Protein AF-B0PCA7-F1 (afdb_monomer_lite)

Sequence (400 aa):
MFKRYLSALVSFVIVVSLTMPSFAESELVEQQNPSENINAIEQKSFQEFISQERPFNKNETALADESFICTLENHQLTIKNQNTGEIYVPVKESVNTFWRFGNIIYINGFDTGIIQFNLDTKISDILYGDNDISSLYLNPDIAYFIKDSAIHRLHLPSKRDDIVYQGEDIISCEPESTEKLLIKKINPEWSTYLEETGDYNNNANIPEYLCYIYDISTQQTTPYTWETVESPDDIPMSRISYGGYGPGTYFTSTGTSDATCHSQGICNYPQPSGCKCKVYGASIQCMAYAHYVFDQSRAGTWGNNYNRTITLSNASAQATADSYAKLDQLFLRDLESGADIRMMSLGHSFAFGSVKGSGSGTNKTVTGYQVNYAENSCKVTTAAFDYNYLIRQGTIKSHG

Foldseek 3Di:
DDDDDDDDDDDDDDDDDDDDDDDDDDDPPPCDDPVNVVVVVVVVVVCVVLVDKDFQPFDDQDDDPVQWDWDQDPQFIKIAGPVVRDIDGLDDAGWPDWGDDPQWIWTQGQQAGTWIAGNPVSDIDRLGGDNQWAQWTDDQQWIWTDDPQFIWIAGRVVSDIDTQGHDPAWPHWDDRISFKIWTKGADVVVVVCCVVPVPPVPPVVDDRIWIWIAGSVVRDTDGDPPQPPPVVPPDPCLPQCLPLADAQWFQWQVRDLPQLQDDFPDFDPPGPPPGTHDQAPSGGFFQRSLQNSLVRSDVDHDDPDFPDKDFADPPDPVSNQVRQCCCCPVPAVPDHFSKWKALQQSRGIWGWHHWDAGDTQQTIWTWTWTFGQDSSGRGIHIDIHGSVNSNVSGMMTIND

Structure (mmCIF, N/CA/C/O backbone):
data_AF-B0PCA7-F1
#
_entry.id   AF-B0PCA7-F1
#
loop_
_atom_site.group_PDB
_atom_site.id
_atom_site.type_symbol
_atom_site.label_atom_id
_atom_site.label_alt_id
_atom_site.label_comp_id
_atom_site.label_asym_id
_atom_site.label_entity_id
_atom_site.label_seq_id
_atom_site.pdbx_PDB_ins_code
_atom_site.Cartn_x
_atom_site.Cartn_y
_atom_site.Cartn_z
_atom_site.occupancy
_atom_site.B_iso_or_equiv
_atom_site.auth_seq_id
_atom_site.auth_comp_id
_atom_site.auth_asym_id
_atom_site.auth_atom_id
_atom_site.pdbx_PDB_model_num
ATOM 1 N N . MET A 1 1 ? -11.655 -42.506 68.488 1.00 33.81 1 MET A N 1
ATOM 2 C CA . MET A 1 1 ? -11.284 -42.213 67.082 1.00 33.81 1 MET A CA 1
ATOM 3 C C . MET A 1 1 ? -12.238 -42.963 66.144 1.00 33.81 1 MET A C 1
ATOM 5 O O . MET A 1 1 ? -13.145 -43.613 66.639 1.00 33.81 1 MET A O 1
ATOM 9 N N . PHE A 1 2 ? -12.055 -42.795 64.832 1.00 28.83 2 PHE A N 1
ATOM 10 C CA . PHE A 1 2 ? -12.688 -43.437 63.660 1.00 28.83 2 PHE A CA 1
ATOM 11 C C . PHE A 1 2 ? -13.184 -44.900 63.841 1.00 28.83 2 PHE A C 1
ATOM 13 O O . PHE A 1 2 ? -12.566 -45.639 64.594 1.00 28.83 2 PHE A O 1
ATOM 20 N N . LYS A 1 3 ? -14.197 -45.413 63.109 1.00 30.39 3 LYS A N 1
ATOM 21 C CA . LYS A 1 3 ? -15.199 -44.808 62.188 1.00 30.39 3 LYS A CA 1
ATOM 22 C C . LYS A 1 3 ? -16.417 -45.764 62.009 1.00 30.39 3 LYS A C 1
ATOM 24 O O . LYS A 1 3 ? -16.302 -46.954 62.253 1.00 30.39 3 LYS A O 1
ATOM 29 N N . ARG A 1 4 ? -17.537 -45.174 61.560 1.00 31.95 4 ARG A N 1
ATOM 30 C CA . ARG A 1 4 ? -18.854 -45.682 61.060 1.00 31.95 4 ARG A CA 1
ATOM 31 C C . ARG A 1 4 ? -18.887 -47.126 60.487 1.00 31.95 4 ARG A C 1
ATOM 33 O O . ARG A 1 4 ? -17.904 -47.543 59.894 1.00 31.95 4 ARG A O 1
ATOM 40 N N . TYR A 1 5 ? -19.950 -47.933 60.675 1.00 31.52 5 TYR A N 1
ATOM 41 C CA . TYR A 1 5 ? -21.348 -47.812 60.153 1.00 31.52 5 TYR A CA 1
ATOM 42 C C . TYR A 1 5 ? -21.417 -47.724 58.605 1.00 31.52 5 TYR A C 1
ATOM 44 O O . TYR A 1 5 ? -20.541 -47.107 58.009 1.00 31.52 5 TYR A O 1
ATOM 52 N N . LEU A 1 6 ? -22.410 -48.273 57.885 1.00 30.14 6 LEU A N 1
ATOM 53 C CA . LEU A 1 6 ? -23.796 -48.674 58.227 1.00 30.14 6 LEU A CA 1
ATOM 54 C C . LEU A 1 6 ? -24.234 -49.937 57.425 1.00 30.14 6 LEU A C 1
ATOM 56 O O . LEU A 1 6 ? -23.490 -50.395 56.561 1.00 30.14 6 LEU A O 1
ATOM 60 N N . SER A 1 7 ? -25.433 -50.483 57.669 1.00 29.02 7 SER A N 1
ATOM 61 C CA . SER A 1 7 ? -25.990 -51.675 56.999 1.00 29.02 7 SER A CA 1
ATOM 62 C C . SER A 1 7 ? -27.483 -51.546 56.620 1.00 29.02 7 SER A C 1
ATOM 64 O O . SER A 1 7 ? -28.189 -50.707 57.169 1.00 29.02 7 SER A O 1
ATOM 66 N N . ALA A 1 8 ? -27.933 -52.457 55.739 1.00 29.58 8 ALA A N 1
ATOM 67 C CA . ALA A 1 8 ? -29.318 -52.906 55.479 1.00 29.58 8 ALA A CA 1
ATOM 68 C C . ALA A 1 8 ? -30.336 -52.006 54.716 1.00 29.58 8 ALA A C 1
ATOM 70 O O . ALA A 1 8 ? -30.742 -50.945 55.169 1.00 29.58 8 ALA A O 1
ATOM 71 N N . LEU A 1 9 ? -30.791 -52.543 53.568 1.00 31.88 9 LEU A N 1
ATOM 72 C CA . LEU A 1 9 ? -32.191 -52.829 53.160 1.00 31.88 9 LEU A CA 1
ATOM 73 C C . LEU A 1 9 ? -33.377 -52.038 53.759 1.00 31.88 9 LEU A C 1
ATOM 75 O O . LEU A 1 9 ? -33.538 -52.001 54.973 1.00 31.88 9 LEU A O 1
ATOM 79 N N . VAL A 1 10 ? -34.346 -51.688 52.892 1.00 29.11 10 VAL A N 1
ATOM 80 C CA . VAL A 1 10 ? -35.752 -52.181 52.934 1.00 29.11 10 VAL A CA 1
ATOM 81 C C . VAL A 1 10 ? -36.496 -51.823 51.626 1.00 29.11 10 VAL A C 1
ATOM 83 O O . VAL A 1 10 ? -36.175 -50.828 50.981 1.00 29.11 10 VAL A O 1
ATOM 86 N N . SER A 1 11 ? -37.473 -52.645 51.222 1.00 31.95 11 SER A N 1
ATOM 87 C CA . SER A 1 11 ? -38.299 -52.485 50.005 1.00 31.95 11 SER A CA 1
ATOM 88 C C . SER A 1 11 ? -39.670 -51.856 50.292 1.00 31.95 11 SER A C 1
ATOM 90 O O . SER A 1 11 ? -40.204 -52.074 51.373 1.00 31.95 11 SER A O 1
ATOM 92 N N . PHE A 1 12 ? -40.309 -51.226 49.294 1.00 28.81 12 PHE A N 1
ATOM 93 C CA . PHE A 1 12 ? -41.781 -51.137 49.188 1.00 28.81 12 PHE A CA 1
ATOM 94 C C . PHE A 1 12 ? -42.242 -51.032 47.714 1.00 28.81 12 PHE A C 1
ATOM 96 O O . PHE A 1 12 ? -41.416 -50.861 46.820 1.00 28.81 12 PHE A O 1
ATOM 103 N N . VAL A 1 13 ? -43.543 -51.226 47.455 1.00 28.80 13 VAL A N 1
ATOM 104 C CA . VAL A 1 13 ? -44.170 -51.450 46.125 1.00 28.80 13 VAL A CA 1
ATOM 105 C C . VAL A 1 13 ? -45.534 -50.713 46.060 1.00 28.80 13 VAL A C 1
ATOM 107 O O . VAL A 1 13 ? -45.968 -50.225 47.100 1.00 28.80 13 VAL A O 1
ATOM 110 N N . ILE A 1 14 ? -46.230 -50.741 44.900 1.00 31.38 14 ILE A N 1
ATOM 111 C CA . ILE A 1 14 ? -47.670 -50.408 44.651 1.00 31.38 14 ILE A CA 1
ATOM 112 C C . ILE A 1 14 ? -47.985 -48.889 44.500 1.00 31.38 14 ILE A C 1
ATOM 114 O O . ILE A 1 14 ? -47.470 -48.108 45.287 1.00 31.38 14 ILE A O 1
ATOM 118 N N . VAL A 1 15 ? -48.851 -48.364 43.594 1.00 29.89 15 VAL A N 1
ATOM 119 C CA . VAL A 1 15 ? -49.501 -48.762 42.290 1.00 29.89 15 VAL A CA 1
ATOM 120 C C . VAL A 1 15 ? -50.331 -47.523 41.767 1.00 29.89 15 VAL A C 1
ATOM 122 O O . VAL A 1 15 ? -50.412 -46.567 42.529 1.00 29.89 15 VAL A O 1
ATOM 125 N N . VAL A 1 16 ? -51.002 -47.348 40.598 1.00 29.72 16 VAL A N 1
ATOM 126 C CA . VAL A 1 16 ? -51.289 -48.065 39.316 1.00 29.72 16 VAL A CA 1
ATOM 127 C C . VAL A 1 16 ? -51.738 -47.052 38.214 1.00 29.72 16 VAL A C 1
ATOM 129 O O . VAL A 1 16 ? -52.387 -46.072 38.564 1.00 29.72 16 VAL A O 1
ATOM 132 N N . SER A 1 17 ? -51.526 -47.348 36.913 1.00 29.72 17 SER A N 1
ATOM 133 C CA . SER A 1 17 ? -52.149 -46.717 35.701 1.00 29.72 17 SER A CA 1
ATOM 134 C C . SER A 1 17 ? -51.913 -45.203 35.454 1.00 29.72 17 SER A C 1
ATOM 136 O O . SER A 1 17 ? -51.570 -44.471 36.369 1.00 29.72 17 SER A O 1
ATOM 138 N N . LEU A 1 18 ? -52.016 -44.621 34.244 1.00 27.22 18 LEU A N 1
ATOM 139 C CA . LEU A 1 18 ? -52.714 -44.894 32.958 1.00 27.22 18 LEU A CA 1
ATOM 140 C C . LEU A 1 18 ? -51.756 -44.524 31.773 1.00 27.22 18 LEU A C 1
ATOM 142 O O . LEU A 1 18 ? -50.818 -43.775 32.017 1.00 27.22 18 LEU A O 1
ATOM 146 N N . THR A 1 19 ? -51.866 -44.922 30.490 1.00 29.19 19 THR A N 1
ATOM 147 C CA . THR A 1 19 ? -52.808 -45.772 29.717 1.00 29.19 19 THR A CA 1
ATOM 148 C C . THR A 1 19 ? -52.119 -46.357 28.453 1.00 29.19 19 THR A C 1
ATOM 150 O O . THR A 1 19 ? -51.038 -45.924 28.074 1.00 29.19 19 THR A O 1
ATOM 153 N N . MET A 1 20 ? -52.773 -47.331 27.807 1.00 30.77 20 MET A N 1
ATOM 154 C CA . MET A 1 20 ? -52.477 -47.987 26.505 1.00 30.77 20 MET A CA 1
ATOM 155 C C . MET A 1 20 ? -52.388 -47.049 25.266 1.00 30.77 20 MET A C 1
ATOM 157 O O . MET A 1 20 ? -52.879 -45.925 25.381 1.00 30.77 20 MET A O 1
ATOM 161 N N . PRO A 1 21 ? -51.998 -47.524 24.045 1.00 36.91 21 PRO A N 1
ATOM 162 C CA . PRO A 1 21 ? -51.235 -48.736 23.653 1.00 36.91 21 PRO A CA 1
ATOM 163 C C . PRO A 1 21 ? -50.112 -48.498 22.592 1.00 36.91 21 PRO A C 1
ATOM 165 O O . PRO A 1 21 ? -49.914 -47.401 22.086 1.00 36.91 21 PRO A O 1
ATOM 168 N N . SER A 1 22 ? -49.430 -49.583 22.197 1.00 44.78 22 SER A N 1
ATOM 169 C CA . SER A 1 22 ? -48.605 -49.709 20.974 1.00 44.78 22 SER A CA 1
ATOM 170 C C . SER A 1 22 ? -49.402 -49.519 19.669 1.00 44.78 22 SER A C 1
ATOM 172 O O . SER A 1 22 ? -50.492 -50.085 19.579 1.00 44.78 22 SER A O 1
ATOM 174 N N . PHE A 1 23 ? -48.837 -48.837 18.655 1.00 32.41 23 PHE A N 1
ATOM 175 C CA . PHE A 1 23 ? -48.481 -49.412 17.330 1.00 32.41 23 PHE A CA 1
ATOM 176 C C . PHE A 1 23 ? -47.856 -48.373 16.360 1.00 32.41 23 PHE A C 1
ATOM 178 O O . PHE A 1 23 ? -47.897 -47.178 16.636 1.00 32.41 23 PHE A O 1
ATOM 185 N N . ALA A 1 24 ? -47.366 -48.873 15.210 1.00 30.81 24 ALA A N 1
ATOM 186 C CA . ALA A 1 24 ? -46.785 -48.193 14.034 1.00 30.81 24 ALA A CA 1
ATOM 187 C C . ALA A 1 24 ? -45.304 -47.768 14.120 1.00 30.81 24 ALA A C 1
ATOM 189 O O . ALA A 1 24 ? -44.813 -47.343 15.165 1.00 30.81 24 ALA A O 1
ATOM 190 N N . GLU A 1 25 ? -44.591 -47.912 12.996 1.00 40.66 25 GLU A N 1
ATOM 191 C CA . GLU A 1 25 ? -43.195 -47.498 12.847 1.00 40.66 25 GLU A CA 1
ATOM 192 C C . GLU A 1 25 ? -43.032 -45.970 12.913 1.00 40.66 25 GLU A C 1
ATOM 194 O O . GLU A 1 25 ? -43.623 -45.234 12.124 1.00 40.66 25 GLU A O 1
ATOM 199 N N . SER A 1 26 ? -42.161 -45.493 13.805 1.00 33.00 26 SER A N 1
ATOM 200 C CA . SER A 1 26 ? -41.514 -44.185 13.671 1.00 33.00 26 SER A CA 1
ATOM 201 C C . SER A 1 26 ? -40.153 -44.376 13.009 1.00 33.00 26 SER A C 1
ATOM 203 O O . SER A 1 26 ? -39.406 -45.273 13.406 1.00 33.00 26 SER A O 1
ATOM 205 N N . GLU A 1 27 ? -39.836 -43.539 12.027 1.00 32.59 27 GLU A N 1
ATOM 206 C CA . GLU A 1 27 ? -38.629 -43.638 11.203 1.00 32.59 27 GLU A CA 1
ATOM 207 C C . GLU A 1 27 ? -37.340 -43.747 12.034 1.00 32.59 27 GLU A C 1
ATOM 209 O O . GLU A 1 27 ? -37.185 -43.105 13.077 1.00 32.59 27 GLU A O 1
ATOM 214 N N . LEU A 1 28 ? -36.370 -44.511 11.517 1.00 28.88 28 LEU A N 1
ATOM 215 C CA . LEU A 1 28 ? -34.970 -44.347 11.898 1.00 28.88 28 LEU A CA 1
ATOM 216 C C . LEU A 1 28 ? -34.508 -42.976 11.392 1.00 28.88 28 LEU A C 1
ATOM 218 O O . LEU A 1 28 ? -33.948 -42.860 10.305 1.00 28.88 28 LEU A O 1
ATOM 222 N N . VAL A 1 29 ? -34.760 -41.937 12.191 1.00 33.69 29 VAL A N 1
ATOM 223 C CA . VAL A 1 29 ? -34.102 -40.640 12.037 1.00 33.69 29 VAL A CA 1
ATOM 224 C C . VAL A 1 29 ? -32.626 -40.869 12.328 1.00 33.69 29 VAL A C 1
ATOM 226 O O . VAL A 1 29 ? -32.189 -40.887 13.479 1.00 33.69 29 VAL A O 1
ATOM 229 N N . GLU A 1 30 ? -31.880 -41.107 11.256 1.00 37.66 30 GLU A N 1
ATOM 230 C CA . GLU A 1 30 ? -30.431 -41.196 11.253 1.00 37.66 30 GLU A CA 1
ATOM 231 C C . GLU A 1 30 ? -29.883 -39.887 11.832 1.00 37.66 30 GLU A C 1
ATOM 233 O O . GLU A 1 30 ? -29.951 -38.828 11.205 1.00 37.66 30 GLU A O 1
ATOM 238 N N . GLN A 1 31 ? -29.409 -39.940 13.081 1.00 37.50 31 GLN A N 1
ATOM 239 C CA . GLN A 1 31 ? -28.784 -38.799 13.742 1.00 37.50 31 GLN A CA 1
ATOM 240 C C . GLN A 1 31 ? -27.411 -38.561 13.110 1.00 37.50 31 GLN A C 1
ATOM 242 O O . GLN A 1 31 ? -26.390 -38.949 13.673 1.00 37.50 31 GLN A O 1
ATOM 247 N N . GLN A 1 32 ? -27.407 -37.921 11.935 1.00 42.53 32 GLN A N 1
ATOM 248 C CA . GLN A 1 32 ? -26.217 -37.311 11.343 1.00 42.53 32 GLN A CA 1
ATOM 249 C C . GLN A 1 32 ? -25.492 -36.531 12.437 1.00 42.53 32 GLN A C 1
ATOM 251 O O . GLN A 1 32 ? -26.131 -35.744 13.150 1.00 42.53 32 GLN A O 1
ATOM 256 N N . ASN A 1 33 ? -24.188 -36.768 12.612 1.00 42.34 33 ASN A N 1
ATOM 257 C CA . ASN A 1 33 ? -23.487 -36.175 13.744 1.00 42.34 33 ASN A CA 1
ATOM 258 C C . ASN A 1 33 ? -23.606 -34.645 13.664 1.00 42.34 33 ASN A C 1
ATOM 260 O O . ASN A 1 33 ? -23.390 -34.079 12.589 1.00 42.34 33 ASN A O 1
ATOM 264 N N . PRO A 1 34 ? -23.877 -33.936 14.777 1.00 47.75 34 PRO A N 1
ATOM 265 C CA . PRO A 1 34 ? -23.884 -32.476 14.768 1.00 47.75 34 PRO A CA 1
ATOM 266 C C . PRO A 1 34 ? -22.583 -31.888 14.203 1.00 47.75 34 PRO A C 1
ATOM 268 O O . PRO A 1 34 ? -22.628 -30.887 13.500 1.00 47.75 34 PRO A O 1
ATOM 271 N N . SER A 1 35 ? -21.444 -32.553 14.424 1.00 45.00 35 SER A N 1
ATOM 272 C CA . SER A 1 35 ? -20.146 -32.218 13.825 1.00 45.00 35 SER A CA 1
ATOM 273 C C . SER A 1 35 ? -20.056 -32.484 12.317 1.00 45.00 35 SER A C 1
ATOM 275 O O . SER A 1 35 ? -19.465 -31.679 11.611 1.00 45.00 35 SER A O 1
ATOM 277 N N . GLU A 1 36 ? -20.648 -33.560 11.789 1.00 49.47 36 GLU A N 1
ATOM 278 C CA . GLU A 1 36 ? -20.722 -33.795 10.334 1.00 49.47 36 GLU A CA 1
ATOM 279 C C . GLU A 1 36 ? -21.589 -32.732 9.654 1.00 49.47 36 GLU A C 1
ATOM 281 O O . GLU A 1 36 ? -21.224 -32.219 8.599 1.00 49.47 36 GLU A O 1
ATOM 286 N N . ASN A 1 37 ? -22.708 -32.363 10.282 1.00 54.72 37 ASN A N 1
ATOM 287 C CA . ASN A 1 37 ? -23.624 -31.354 9.763 1.00 54.72 37 ASN A CA 1
ATOM 288 C C . ASN A 1 37 ? -22.999 -29.945 9.819 1.00 54.72 37 ASN A C 1
ATOM 290 O O . ASN A 1 37 ? -23.025 -29.232 8.822 1.00 54.72 37 ASN A O 1
ATOM 294 N N . ILE A 1 38 ? -22.338 -29.578 10.927 1.00 59.12 38 ILE A N 1
ATOM 295 C CA . ILE A 1 38 ? -21.556 -28.331 11.033 1.00 59.12 38 ILE A CA 1
ATOM 296 C C . ILE A 1 38 ? -20.442 -28.298 9.978 1.00 59.12 38 ILE A C 1
ATOM 298 O O . ILE A 1 38 ? -20.387 -27.347 9.205 1.00 59.12 38 ILE A O 1
ATOM 302 N N . ASN A 1 39 ? -19.631 -29.354 9.854 1.00 60.62 39 ASN A N 1
ATOM 303 C CA . ASN A 1 39 ? -18.571 -29.420 8.843 1.00 60.62 39 ASN A CA 1
ATOM 304 C C . ASN A 1 39 ? -19.127 -29.304 7.411 1.00 60.62 39 ASN A C 1
ATOM 306 O O . ASN A 1 39 ? -18.516 -28.652 6.568 1.00 60.62 39 ASN A O 1
ATOM 310 N N . ALA A 1 40 ? -20.284 -29.907 7.119 1.00 57.94 40 ALA A N 1
ATOM 311 C CA . ALA A 1 40 ? -20.940 -29.790 5.817 1.00 57.94 40 ALA A CA 1
ATOM 312 C C . ALA A 1 40 ? -21.493 -28.374 5.564 1.00 57.94 40 ALA A C 1
ATOM 314 O O . ALA A 1 40 ? -21.406 -27.880 4.440 1.00 57.94 40 ALA A O 1
ATOM 315 N N . ILE A 1 41 ? -22.022 -27.705 6.593 1.00 61.94 41 ILE A N 1
ATOM 316 C CA . ILE A 1 41 ? -22.479 -26.309 6.529 1.00 61.94 41 ILE A CA 1
ATOM 317 C C . ILE A 1 41 ? -21.294 -25.357 6.318 1.00 61.94 41 ILE A C 1
ATOM 319 O O . ILE A 1 41 ? -21.386 -24.482 5.464 1.00 61.94 41 ILE A O 1
ATOM 323 N N . GLU A 1 42 ? -20.178 -25.546 7.025 1.00 64.50 42 GLU A N 1
ATOM 324 C CA . GLU A 1 42 ? -18.958 -24.736 6.882 1.00 64.50 42 GLU A CA 1
ATOM 325 C C . GLU A 1 42 ? -18.257 -24.962 5.537 1.00 64.50 42 GLU A C 1
ATOM 327 O O . GLU A 1 42 ? -17.855 -24.006 4.876 1.00 64.50 42 GLU A O 1
ATOM 332 N N . GLN A 1 43 ? -18.160 -26.211 5.067 1.00 61.91 43 GLN A N 1
ATOM 333 C CA . GLN A 1 43 ? -17.666 -26.485 3.716 1.00 61.91 43 GLN A CA 1
ATOM 334 C C . GLN A 1 43 ? -18.568 -25.848 2.660 1.00 61.91 43 GLN A C 1
ATOM 336 O O . GLN A 1 43 ? -18.063 -25.264 1.702 1.00 61.91 43 GLN A O 1
ATOM 341 N N . LYS A 1 44 ? -19.892 -25.923 2.832 1.00 62.25 44 LYS A N 1
ATOM 342 C CA . LYS A 1 44 ? -20.839 -25.312 1.903 1.00 62.25 44 LYS A CA 1
ATOM 343 C C . LYS A 1 44 ? -20.744 -23.785 1.915 1.00 62.25 44 LYS A C 1
ATOM 345 O O . LYS A 1 44 ? -20.671 -23.209 0.836 1.00 62.25 44 LYS A O 1
ATOM 350 N N . SER A 1 45 ? -20.688 -23.138 3.080 1.00 70.75 45 SER A N 1
ATOM 351 C CA . SER A 1 45 ? -20.568 -21.677 3.169 1.00 70.75 45 SER A CA 1
ATOM 352 C C . SER A 1 45 ? -19.231 -21.177 2.620 1.00 70.75 45 SER A C 1
ATOM 354 O O . SER A 1 45 ? -19.209 -20.159 1.936 1.00 70.75 45 SER A O 1
ATOM 356 N N . PHE A 1 46 ? -18.137 -21.924 2.809 1.00 77.25 46 PHE A N 1
ATOM 357 C CA . PHE A 1 46 ? -16.854 -21.630 2.170 1.00 77.25 46 PHE A CA 1
ATOM 358 C C . PHE A 1 46 ? -16.909 -21.772 0.640 1.00 77.25 46 PHE A C 1
ATOM 360 O O . PHE A 1 46 ? -16.422 -20.897 -0.072 1.00 77.25 46 PHE A O 1
ATOM 367 N N . GLN A 1 47 ? -17.526 -22.835 0.109 1.00 76.25 47 GLN A N 1
ATOM 368 C CA . GLN A 1 47 ? -17.696 -22.999 -1.342 1.00 76.25 47 GLN A CA 1
ATOM 369 C C . GLN A 1 47 ? -18.617 -21.919 -1.934 1.00 76.25 47 GLN A C 1
ATOM 371 O O . GLN A 1 47 ? -18.304 -21.353 -2.978 1.00 76.25 47 GLN A O 1
ATOM 376 N N . GLU A 1 48 ? -19.708 -21.566 -1.249 1.00 74.88 48 GLU A N 1
ATOM 377 C CA . GLU A 1 48 ? -20.575 -20.438 -1.613 1.00 74.88 48 GLU A CA 1
ATOM 378 C C . GLU A 1 48 ? -19.819 -19.098 -1.537 1.00 74.88 48 GLU A C 1
ATOM 380 O O . GLU A 1 48 ? -20.005 -18.250 -2.413 1.00 74.88 48 GLU A O 1
ATOM 385 N N . PHE A 1 49 ? -18.896 -18.926 -0.583 1.00 74.25 49 PHE A N 1
ATOM 386 C CA . PHE A 1 49 ? -17.996 -17.776 -0.537 1.00 74.25 49 PHE A CA 1
ATOM 387 C C . PHE A 1 49 ? -17.096 -17.729 -1.781 1.00 74.25 49 PHE A C 1
ATOM 389 O O . PHE A 1 49 ? -17.236 -16.799 -2.576 1.00 74.25 49 PHE A O 1
ATOM 396 N N . ILE A 1 50 ? -16.227 -18.721 -2.014 1.00 77.69 50 ILE A N 1
ATOM 397 C CA . ILE A 1 50 ? -15.265 -18.676 -3.136 1.00 77.69 50 ILE A CA 1
ATOM 398 C C . ILE A 1 50 ? -15.921 -18.759 -4.526 1.00 77.69 50 ILE A C 1
ATOM 400 O O . ILE A 1 50 ? -15.312 -18.353 -5.507 1.00 77.69 50 ILE A O 1
ATOM 404 N N . SER A 1 51 ? -17.187 -19.186 -4.632 1.00 74.81 51 SER A N 1
ATOM 405 C CA . SER A 1 51 ? -17.937 -19.207 -5.904 1.00 74.81 51 SER A CA 1
ATOM 406 C C . SER A 1 51 ? -18.145 -17.835 -6.570 1.00 74.81 51 SER A C 1
ATOM 408 O O . SER A 1 51 ? -18.676 -17.765 -7.680 1.00 74.81 51 SER A O 1
ATOM 410 N N . GLN A 1 52 ? -17.766 -16.740 -5.903 1.00 72.50 52 GLN A N 1
ATOM 411 C CA . GLN A 1 52 ? -17.885 -15.373 -6.403 1.00 72.50 52 GLN A CA 1
ATOM 412 C C . GLN A 1 52 ? -16.562 -14.625 -6.218 1.00 72.50 52 GLN A C 1
ATOM 414 O O . GLN A 1 52 ? -16.038 -14.536 -5.107 1.00 72.50 52 GLN A O 1
ATOM 419 N N . GLU A 1 53 ? -16.059 -14.024 -7.297 1.00 74.25 53 GLU A N 1
ATOM 420 C CA . GLU A 1 53 ? -14.937 -13.091 -7.229 1.00 74.25 53 GLU A CA 1
ATOM 421 C C . GLU A 1 53 ? -15.357 -11.811 -6.484 1.00 74.25 53 GLU A C 1
ATOM 423 O O . GLU A 1 53 ? -16.284 -11.111 -6.898 1.00 74.25 53 GLU A O 1
ATOM 428 N N . ARG A 1 54 ? -14.666 -11.494 -5.383 1.00 73.19 54 ARG A N 1
ATOM 429 C CA . ARG A 1 54 ? -14.786 -10.218 -4.659 1.00 73.19 54 ARG A CA 1
ATOM 430 C C . ARG A 1 54 ? -13.462 -9.456 -4.751 1.00 73.19 54 ARG A C 1
ATOM 432 O O . ARG A 1 54 ? -12.421 -10.095 -4.588 1.00 73.19 54 ARG A O 1
ATOM 439 N N . PRO A 1 55 ? -13.470 -8.126 -4.969 1.00 72.88 55 PRO A N 1
ATOM 440 C CA . PRO A 1 55 ? -12.260 -7.308 -4.892 1.00 72.88 55 PRO A CA 1
ATOM 441 C C . PRO A 1 55 ? -11.560 -7.494 -3.547 1.00 72.88 55 PRO A C 1
ATOM 443 O O . PRO A 1 55 ? -12.221 -7.537 -2.505 1.00 72.88 55 PRO A O 1
ATOM 446 N N . PHE A 1 56 ? -10.233 -7.599 -3.554 1.00 70.31 56 PHE A N 1
ATOM 447 C CA . PHE A 1 56 ? -9.490 -7.695 -2.309 1.00 70.31 56 PHE A CA 1
ATOM 448 C C . PHE A 1 56 ? -9.223 -6.289 -1.775 1.00 70.31 56 PHE A C 1
ATOM 450 O O . PHE A 1 56 ? -8.350 -5.576 -2.262 1.00 70.31 56 PHE A O 1
ATOM 457 N N . ASN A 1 57 ? -9.978 -5.882 -0.755 1.00 65.00 57 ASN A N 1
ATOM 458 C CA . ASN A 1 57 ? -9.770 -4.600 -0.088 1.00 65.00 57 ASN A CA 1
ATOM 459 C C . ASN A 1 57 ? -8.463 -4.628 0.724 1.00 65.00 57 ASN A C 1
ATOM 461 O O . ASN A 1 57 ? -8.473 -4.857 1.937 1.00 65.00 57 ASN A O 1
ATOM 465 N N . LYS A 1 58 ? -7.332 -4.389 0.046 1.00 56.38 58 LYS A N 1
ATOM 466 C CA . LYS A 1 58 ? -6.045 -4.079 0.673 1.00 56.38 58 LYS A CA 1
ATOM 467 C C . LYS A 1 58 ? -6.278 -2.894 1.625 1.00 56.38 58 LYS A C 1
ATOM 469 O O . LYS A 1 58 ? -6.688 -1.821 1.190 1.00 56.38 58 LYS A O 1
ATOM 474 N N . ASN A 1 59 ? -5.977 -3.086 2.911 1.00 46.34 59 ASN A N 1
ATOM 475 C CA . ASN A 1 59 ? -6.241 -2.165 4.029 1.00 46.34 59 ASN A CA 1
ATOM 476 C C . ASN A 1 59 ? -7.719 -2.045 4.472 1.00 46.34 59 ASN A C 1
ATOM 478 O O . ASN A 1 59 ? -8.449 -1.168 4.017 1.00 46.34 59 ASN A O 1
ATOM 482 N N . GLU A 1 60 ? -8.076 -2.732 5.563 1.00 45.12 60 GLU A N 1
ATOM 483 C CA . GLU A 1 60 ? -8.711 -2.006 6.669 1.00 45.12 60 GLU A CA 1
ATOM 484 C C . GLU A 1 60 ? -7.762 -1.990 7.877 1.00 45.12 60 GLU A C 1
ATOM 486 O O . GLU A 1 60 ? -7.468 -2.995 8.525 1.00 45.12 60 GLU A O 1
ATOM 491 N N . THR A 1 61 ? -7.263 -0.801 8.194 1.00 50.62 61 THR A N 1
ATOM 492 C CA . THR A 1 61 ? -7.135 -0.414 9.594 1.00 50.62 61 THR A CA 1
ATOM 493 C C . THR A 1 61 ? -8.231 0.608 9.800 1.00 50.62 61 THR A C 1
ATOM 495 O O . THR A 1 61 ? -8.095 1.731 9.308 1.00 50.62 61 THR A O 1
ATOM 498 N N . ALA A 1 62 ? -9.330 0.182 10.421 1.00 39.69 62 ALA A N 1
ATOM 499 C CA . ALA A 1 62 ? -10.559 0.958 10.492 1.00 39.69 62 ALA A CA 1
ATOM 500 C C . ALA A 1 62 ? -10.286 2.416 10.887 1.00 39.69 62 ALA A C 1
ATOM 502 O O . ALA A 1 62 ? -9.497 2.685 11.802 1.00 39.69 62 ALA A O 1
ATOM 503 N N . LEU A 1 63 ? -10.951 3.344 10.182 1.00 42.16 63 LEU A N 1
ATOM 504 C CA . LEU A 1 63 ? -11.027 4.756 10.564 1.00 42.16 63 LEU A CA 1
ATOM 505 C C . LEU A 1 63 ? -11.268 4.833 12.068 1.00 42.16 63 LEU A C 1
ATOM 507 O O . LEU A 1 63 ? -12.117 4.101 12.574 1.00 42.16 63 LEU A O 1
ATOM 511 N N . ALA A 1 64 ? -10.496 5.671 12.762 1.00 43.50 64 ALA A N 1
ATOM 512 C CA . ALA A 1 64 ? -10.396 5.627 14.212 1.00 43.50 64 ALA A CA 1
ATOM 513 C C . ALA A 1 64 ? -11.765 5.802 14.891 1.00 43.50 64 ALA A C 1
ATOM 515 O O . ALA A 1 64 ? -12.204 6.916 15.164 1.00 43.50 64 ALA A O 1
ATOM 516 N N . ASP A 1 65 ? -12.398 4.677 15.223 1.00 50.09 65 ASP A N 1
ATOM 517 C CA . ASP A 1 65 ? -13.299 4.584 16.357 1.00 50.09 65 ASP A CA 1
ATOM 518 C C . ASP A 1 65 ? -12.481 5.010 17.576 1.00 50.09 65 ASP A C 1
ATOM 520 O O . ASP A 1 65 ? -11.632 4.261 18.078 1.00 50.09 65 ASP A O 1
ATOM 524 N N . GLU A 1 66 ? -12.718 6.256 17.989 1.00 55.94 66 GLU A N 1
ATOM 525 C CA . GLU A 1 66 ? -11.990 6.965 19.040 1.00 55.94 66 GLU A CA 1
ATOM 526 C C . GLU A 1 66 ? -11.980 6.178 20.357 1.00 55.94 66 GLU A C 1
ATOM 528 O O . GLU A 1 66 ? -11.107 6.393 21.192 1.00 55.94 66 GLU A O 1
ATOM 533 N N . SER A 1 67 ? -12.891 5.213 20.524 1.00 73.31 67 SER A N 1
ATOM 534 C CA . SER A 1 67 ? -12.954 4.300 21.661 1.00 73.31 67 SER A CA 1
ATOM 535 C C . SER A 1 67 ? -11.680 3.480 21.878 1.00 73.31 67 SER A C 1
ATOM 537 O O . SER A 1 67 ? -11.396 3.167 23.033 1.00 73.31 67 SER A O 1
ATOM 539 N N . PHE A 1 68 ? -10.905 3.131 20.839 1.00 79.69 68 PHE A N 1
ATOM 540 C CA . PHE A 1 68 ? -9.731 2.249 20.969 1.00 79.69 68 PHE A CA 1
ATOM 541 C C . PHE A 1 68 ? -8.532 2.672 20.102 1.00 79.69 68 PHE A C 1
ATOM 543 O O . PHE A 1 68 ? -8.599 2.682 18.874 1.00 79.69 68 PHE A O 1
ATOM 550 N N . ILE A 1 69 ? -7.387 2.905 20.752 1.00 83.69 69 ILE A N 1
ATOM 551 C CA . ILE A 1 69 ? -6.080 3.100 20.103 1.00 83.69 69 ILE A CA 1
ATOM 552 C C . ILE A 1 69 ? -5.267 1.812 20.243 1.00 83.69 69 ILE A C 1
ATOM 554 O O . ILE A 1 69 ? -5.180 1.258 21.339 1.00 83.69 69 ILE A O 1
ATOM 558 N N . CYS A 1 70 ? -4.668 1.357 19.142 1.00 84.25 70 CYS A N 1
ATOM 559 C CA . CYS A 1 70 ? -3.784 0.193 19.090 1.00 84.25 70 CYS A CA 1
ATOM 560 C C . CYS A 1 70 ? -2.365 0.657 18.733 1.00 84.25 70 CYS A C 1
ATOM 562 O O . CYS A 1 70 ? -2.184 1.300 17.699 1.00 84.25 70 CYS A O 1
ATOM 564 N N . THR A 1 71 ? -1.380 0.323 19.565 1.00 84.12 71 THR A N 1
ATOM 565 C CA . THR A 1 71 ? 0.017 0.758 19.424 1.00 84.12 71 THR A CA 1
ATOM 566 C C . THR A 1 71 ? 0.940 -0.455 19.452 1.00 84.12 71 THR A C 1
ATOM 568 O O . THR A 1 71 ? 0.915 -1.218 20.416 1.00 84.12 71 THR A O 1
ATOM 571 N N . LEU A 1 72 ? 1.763 -0.621 18.414 1.00 83.19 72 LEU A N 1
ATOM 572 C CA . LEU A 1 72 ? 2.799 -1.652 18.329 1.00 83.19 72 LEU A CA 1
ATOM 573 C C . LEU A 1 72 ? 4.174 -1.001 18.524 1.00 83.19 72 LEU A C 1
ATOM 575 O O . LEU A 1 72 ? 4.657 -0.299 17.640 1.00 83.19 72 LEU A O 1
ATOM 579 N N . GLU A 1 73 ? 4.799 -1.239 19.675 1.00 82.94 73 GLU A N 1
ATOM 580 C CA . GLU A 1 73 ? 6.127 -0.716 20.025 1.00 82.94 73 GLU A CA 1
ATOM 581 C C . GLU A 1 73 ? 7.016 -1.858 20.525 1.00 82.94 73 GLU A C 1
ATOM 583 O O . GLU A 1 73 ? 6.585 -2.666 21.343 1.00 82.94 73 GLU A O 1
ATOM 588 N N . ASN A 1 74 ? 8.265 -1.938 20.048 1.00 85.00 74 ASN A N 1
ATOM 589 C CA . ASN A 1 74 ? 9.231 -2.985 20.432 1.00 85.00 74 ASN A CA 1
ATOM 590 C C . ASN A 1 74 ? 8.663 -4.420 20.324 1.00 85.00 74 ASN A C 1
ATOM 592 O O . ASN A 1 74 ? 8.884 -5.252 21.201 1.00 85.00 74 ASN A O 1
ATOM 596 N N . HIS A 1 75 ? 7.894 -4.686 19.262 1.00 84.31 75 HIS A N 1
ATOM 597 C CA . HIS A 1 75 ? 7.149 -5.933 19.030 1.00 84.31 75 HIS A CA 1
ATOM 598 C C . HIS A 1 75 ? 6.087 -6.280 20.091 1.00 84.31 75 HIS A C 1
ATOM 600 O O . HIS A 1 75 ? 5.582 -7.395 20.105 1.00 84.31 75 HIS A O 1
ATOM 606 N N . GLN A 1 76 ? 5.674 -5.344 20.949 1.00 90.06 76 GLN A N 1
ATOM 607 C CA . GLN A 1 76 ? 4.526 -5.516 21.837 1.00 90.06 76 GLN A CA 1
ATOM 608 C C . GLN A 1 76 ? 3.330 -4.708 21.328 1.00 90.06 76 GLN A C 1
ATOM 610 O O . GLN A 1 76 ? 3.374 -3.479 21.262 1.00 90.06 76 GLN A O 1
ATOM 615 N N . LEU A 1 77 ? 2.239 -5.401 20.989 1.00 89.81 77 LEU A N 1
ATOM 616 C CA . LEU A 1 77 ? 0.958 -4.761 20.701 1.00 89.81 77 LEU A CA 1
ATOM 617 C C . LEU A 1 77 ? 0.263 -4.389 22.014 1.00 89.81 77 LEU A C 1
ATOM 619 O O . LEU A 1 77 ? 0.068 -5.230 22.885 1.00 89.81 77 LEU A O 1
ATOM 623 N N . THR A 1 78 ? -0.157 -3.138 22.140 1.00 91.25 78 THR A N 1
ATOM 624 C CA . THR A 1 78 ? -0.929 -2.620 23.273 1.00 91.25 78 THR A CA 1
ATOM 625 C C . THR A 1 78 ? -2.217 -1.981 22.774 1.00 91.25 78 THR A C 1
ATOM 627 O O . THR A 1 78 ? -2.261 -1.395 21.691 1.00 91.25 78 THR A O 1
ATOM 630 N N . ILE A 1 79 ? -3.288 -2.110 23.554 1.00 91.12 79 ILE A N 1
ATOM 631 C CA . ILE A 1 79 ? -4.607 -1.565 23.236 1.00 91.12 79 ILE A CA 1
ATOM 632 C C . ILE A 1 79 ? -5.036 -0.676 24.399 1.00 91.12 79 ILE A C 1
ATOM 634 O O . ILE A 1 79 ? -5.104 -1.133 25.540 1.00 91.12 79 ILE A O 1
ATOM 638 N N . LYS A 1 80 ? -5.343 0.592 24.108 1.00 89.12 80 LYS A N 1
ATOM 639 C CA . LYS A 1 80 ? -5.895 1.555 25.066 1.00 89.12 80 LYS A CA 1
ATOM 640 C C . LYS A 1 80 ? -7.325 1.914 24.681 1.00 89.12 80 LYS A C 1
ATOM 642 O O . LYS A 1 80 ? -7.555 2.562 23.655 1.00 89.12 80 LYS A O 1
ATOM 647 N N . ASN A 1 81 ? -8.272 1.582 25.549 1.00 87.94 81 ASN A N 1
ATOM 648 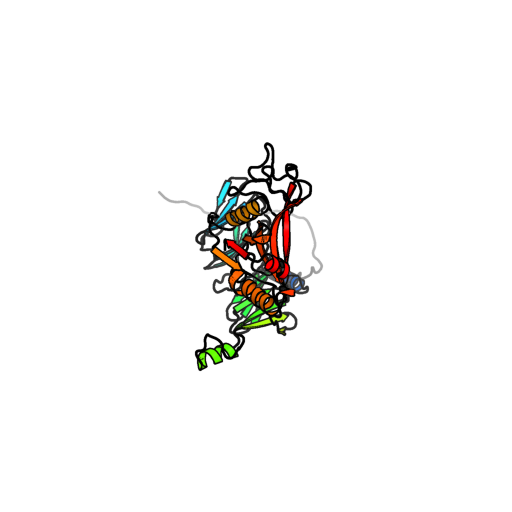C CA . ASN A 1 81 ? -9.637 2.080 25.468 1.00 87.94 81 ASN A CA 1
ATOM 649 C C . ASN A 1 81 ? -9.673 3.544 25.960 1.00 87.94 81 ASN A C 1
ATOM 651 O O . ASN A 1 81 ? -9.305 3.824 27.102 1.00 87.94 81 ASN A O 1
ATOM 655 N N . GLN A 1 82 ? -10.084 4.499 25.121 1.00 83.06 82 GLN A N 1
ATOM 656 C CA . GLN A 1 82 ? -10.102 5.923 25.498 1.00 83.06 82 GLN A CA 1
ATOM 657 C C . GLN A 1 82 ? -11.282 6.276 26.415 1.00 83.06 82 GLN A C 1
ATOM 659 O O . GLN A 1 82 ? -11.143 7.152 27.265 1.00 83.06 82 GLN A O 1
ATOM 664 N N . ASN A 1 83 ? -12.408 5.567 26.291 1.00 86.00 83 ASN A N 1
ATOM 665 C CA . ASN A 1 83 ? -13.634 5.824 27.057 1.00 86.00 83 ASN A CA 1
ATOM 666 C C . ASN A 1 83 ? -13.506 5.426 28.540 1.00 86.00 83 ASN A C 1
ATOM 668 O O . ASN A 1 83 ? -14.139 6.027 29.405 1.00 86.00 83 ASN A O 1
ATOM 672 N N . THR A 1 84 ? -12.692 4.411 28.839 1.00 86.31 84 THR A N 1
ATOM 673 C CA . THR A 1 84 ? -12.446 3.892 30.200 1.00 86.31 84 THR A CA 1
ATOM 674 C C . THR A 1 84 ? -11.043 4.197 30.724 1.00 86.31 84 THR A C 1
ATOM 676 O O . THR A 1 84 ? -10.813 4.126 31.929 1.00 86.31 84 THR A O 1
ATOM 679 N N . GLY A 1 85 ? -10.093 4.512 29.837 1.00 85.25 85 GLY A N 1
ATOM 680 C CA . GLY A 1 85 ? -8.670 4.617 30.160 1.00 85.25 85 GLY A CA 1
ATOM 681 C C . GLY A 1 85 ? -7.960 3.270 30.353 1.00 85.25 85 GLY A C 1
ATOM 682 O O . GLY A 1 85 ? -6.771 3.268 30.664 1.00 85.25 85 GLY A O 1
ATOM 683 N N . GLU A 1 86 ? -8.653 2.138 30.180 1.00 90.94 86 GLU A N 1
ATOM 684 C CA . GLU A 1 86 ? -8.077 0.800 30.338 1.00 90.94 86 GLU A CA 1
ATOM 685 C C . GLU A 1 86 ? -7.009 0.522 29.267 1.00 90.94 86 GLU A C 1
ATOM 687 O O . GLU A 1 86 ? -7.229 0.772 28.080 1.00 90.94 86 GLU A O 1
ATOM 692 N N . ILE A 1 87 ? -5.865 -0.026 29.687 1.00 90.12 87 ILE A N 1
ATOM 693 C CA . ILE A 1 87 ? -4.788 -0.498 28.808 1.00 90.12 87 ILE A CA 1
ATOM 694 C C . ILE A 1 87 ? -4.612 -1.999 29.025 1.00 90.12 87 ILE A C 1
ATOM 696 O O . ILE A 1 87 ? -4.489 -2.445 30.167 1.00 90.12 87 ILE A O 1
ATOM 700 N N . TYR A 1 88 ? -4.560 -2.767 27.940 1.00 90.88 88 TYR A N 1
ATOM 701 C CA . TYR A 1 88 ? -4.273 -4.199 27.973 1.00 90.88 88 TYR A CA 1
ATOM 702 C C . TYR A 1 88 ? -3.424 -4.647 26.773 1.00 90.88 88 TYR A C 1
ATOM 704 O O . TYR A 1 88 ? -3.267 -3.930 25.784 1.00 90.88 88 TYR A O 1
ATOM 712 N N . VAL A 1 89 ? -2.853 -5.846 26.886 1.00 92.75 89 VAL A N 1
ATOM 713 C CA . VAL A 1 89 ? -2.002 -6.489 25.874 1.00 92.75 89 VAL A CA 1
ATOM 714 C C . VAL A 1 89 ? -2.776 -7.720 25.367 1.00 92.75 89 VAL A C 1
ATOM 716 O O . VAL A 1 89 ? -3.106 -8.571 26.195 1.00 92.75 89 VAL A O 1
ATOM 719 N N . PRO A 1 90 ? -3.143 -7.816 24.072 1.00 92.62 90 PRO A N 1
ATOM 720 C CA . PRO A 1 90 ? -4.043 -8.865 23.571 1.00 92.62 90 PRO A CA 1
ATOM 721 C C . PRO A 1 90 ? -3.386 -10.251 23.484 1.00 92.62 90 PRO A C 1
ATOM 723 O O . PRO A 1 90 ? -4.068 -11.268 23.592 1.00 92.62 90 PRO A O 1
ATOM 726 N N . VAL A 1 91 ? -2.064 -10.292 23.305 1.00 92.06 91 VAL A N 1
ATOM 727 C CA . VAL A 1 91 ? -1.230 -11.501 23.226 1.00 92.06 91 VAL A CA 1
ATOM 728 C C . VAL A 1 91 ? 0.034 -11.301 24.066 1.00 92.06 91 VAL A C 1
ATOM 730 O O . VAL A 1 91 ? 0.400 -10.169 24.372 1.00 92.06 91 VAL A O 1
ATOM 733 N N . LYS A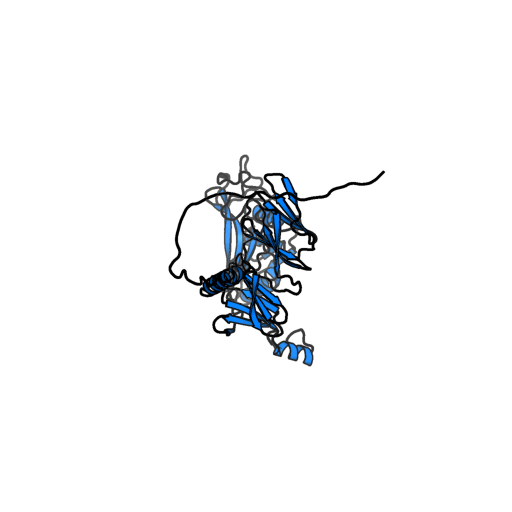 1 92 ? 0.693 -12.385 24.491 1.00 89.19 92 LYS A N 1
ATOM 734 C CA . LYS A 1 92 ? 1.909 -12.310 25.335 1.00 89.19 92 LYS A CA 1
ATOM 735 C C . LYS A 1 92 ? 3.221 -12.396 24.555 1.00 89.19 92 LYS A C 1
ATOM 737 O O . LYS A 1 92 ? 4.278 -12.174 25.138 1.00 89.19 92 LYS A O 1
ATOM 742 N N . GLU A 1 93 ? 3.141 -12.782 23.292 1.00 87.31 93 GLU A N 1
ATOM 743 C CA . GLU A 1 93 ? 4.271 -12.976 22.389 1.00 87.31 93 GLU A CA 1
ATOM 744 C C . GLU A 1 93 ? 4.711 -11.684 21.693 1.00 87.31 93 GLU A C 1
ATOM 746 O O . GLU A 1 93 ? 4.054 -10.643 21.787 1.00 87.31 93 GLU A O 1
ATOM 751 N N . SER A 1 94 ? 5.812 -11.787 20.953 1.00 89.19 94 SER A N 1
ATOM 752 C CA . SER A 1 94 ? 6.259 -10.749 20.032 1.00 89.19 94 SER A CA 1
ATOM 753 C C . SER A 1 94 ? 5.343 -10.693 18.804 1.00 89.19 94 SER A C 1
ATOM 755 O O . SER A 1 94 ? 5.103 -11.699 18.138 1.00 89.19 94 SER A O 1
ATOM 757 N N . VAL A 1 95 ? 4.884 -9.496 18.459 1.00 87.25 95 VAL A N 1
ATOM 758 C CA . VAL A 1 95 ? 4.033 -9.195 17.304 1.00 87.25 95 VAL A CA 1
ATOM 759 C C . VAL A 1 95 ? 4.866 -8.590 16.176 1.00 87.25 95 VAL A C 1
ATOM 761 O O . VAL A 1 95 ? 5.583 -7.604 16.369 1.00 87.25 95 VAL A O 1
ATOM 764 N N . ASN A 1 96 ? 4.732 -9.168 14.985 1.00 84.38 96 ASN A N 1
ATOM 765 C CA . ASN A 1 96 ? 5.309 -8.667 13.742 1.00 84.38 96 ASN A CA 1
ATOM 766 C C . ASN A 1 96 ? 4.472 -7.494 13.199 1.00 84.38 96 ASN A C 1
ATOM 768 O O . ASN A 1 96 ? 4.980 -6.393 13.002 1.00 84.38 96 ASN A O 1
ATOM 772 N N . THR A 1 97 ? 3.163 -7.704 13.031 1.00 85.88 97 THR A N 1
ATOM 773 C CA . THR A 1 97 ? 2.218 -6.684 12.543 1.00 85.88 97 THR A CA 1
ATOM 774 C C . THR A 1 97 ? 0.776 -6.998 12.971 1.00 85.88 97 THR A C 1
ATOM 776 O O . THR A 1 97 ? 0.503 -8.081 13.492 1.00 85.88 97 THR A O 1
ATOM 779 N N . PHE A 1 98 ? -0.151 -6.055 12.780 1.00 88.44 98 PHE A N 1
ATOM 780 C CA . PHE A 1 98 ? -1.575 -6.230 13.074 1.00 88.44 98 PHE A CA 1
ATOM 781 C C . PHE A 1 98 ? -2.484 -5.418 12.134 1.00 88.44 98 PHE A C 1
ATOM 783 O O . PHE A 1 98 ? -2.089 -4.391 11.579 1.00 88.44 98 PHE A O 1
ATOM 790 N N . TRP A 1 99 ? -3.741 -5.847 12.031 1.00 86.31 99 TRP A N 1
ATOM 791 C CA . TRP A 1 99 ? -4.826 -5.198 11.289 1.00 86.31 99 TRP A CA 1
ATOM 792 C C . TRP A 1 99 ? -6.059 -5.059 12.194 1.00 86.31 99 TRP A C 1
ATOM 794 O O . TRP A 1 99 ? -6.227 -5.856 13.116 1.00 86.31 99 TRP A O 1
ATOM 804 N N . ARG A 1 100 ? -6.936 -4.073 11.955 1.00 83.31 100 ARG A N 1
ATOM 805 C CA . ARG A 1 100 ? -8.159 -3.855 12.758 1.00 83.31 100 ARG A CA 1
ATOM 806 C C . ARG A 1 100 ? -9.365 -3.641 11.849 1.00 83.31 100 ARG A C 1
ATOM 808 O O . ARG A 1 100 ? -9.417 -2.627 11.156 1.00 83.31 100 ARG A O 1
ATOM 815 N N . PHE A 1 101 ? -10.344 -4.532 11.975 1.00 78.50 101 PHE A N 1
ATOM 816 C CA . PHE A 1 101 ? -11.629 -4.503 11.283 1.00 78.50 101 PHE A CA 1
ATOM 817 C C . PHE A 1 101 ? -12.743 -4.381 12.332 1.00 78.50 101 PHE A C 1
ATOM 819 O O . PHE A 1 101 ? -13.101 -5.348 13.010 1.00 78.50 101 PHE A O 1
ATOM 826 N N . GLY A 1 102 ? -13.239 -3.159 12.552 1.00 78.38 102 GLY A N 1
ATOM 827 C CA . GLY A 1 102 ? -14.202 -2.856 13.620 1.00 78.38 102 GLY A CA 1
ATOM 828 C C . GLY A 1 102 ? -13.728 -3.289 15.019 1.00 78.38 102 GLY A C 1
ATOM 829 O O . GLY A 1 102 ? -12.777 -2.721 15.566 1.00 78.38 102 GLY A O 1
ATOM 830 N N . ASN A 1 103 ? -14.396 -4.293 15.599 1.00 85.31 103 ASN A N 1
ATOM 831 C CA . ASN A 1 103 ? -14.081 -4.846 16.926 1.00 85.31 103 ASN A CA 1
ATOM 832 C C . ASN A 1 103 ? -13.151 -6.073 16.895 1.00 85.31 103 ASN A C 1
ATOM 834 O O . ASN A 1 103 ? -12.826 -6.618 17.952 1.00 85.31 103 ASN A O 1
ATOM 838 N N . ILE A 1 104 ? -12.700 -6.494 15.710 1.00 87.44 104 ILE A N 1
ATOM 839 C CA . ILE A 1 104 ? -11.737 -7.580 15.526 1.00 87.44 104 ILE A CA 1
ATOM 840 C C . ILE A 1 104 ? -10.361 -7.007 15.180 1.00 87.44 104 ILE A C 1
ATOM 842 O O . ILE A 1 104 ? -10.226 -6.099 14.359 1.00 87.44 104 ILE A O 1
ATOM 846 N N . ILE A 1 105 ? -9.328 -7.559 15.809 1.00 90.19 105 ILE A N 1
ATOM 847 C CA . ILE A 1 105 ? -7.924 -7.316 15.491 1.00 90.19 105 ILE A CA 1
ATOM 848 C C . ILE A 1 105 ? -7.320 -8.642 15.036 1.00 90.19 105 ILE A C 1
ATOM 850 O O . ILE A 1 105 ? -7.395 -9.626 15.770 1.00 90.19 105 ILE A O 1
ATOM 854 N N . TYR A 1 106 ? -6.701 -8.665 13.859 1.00 90.75 106 TYR A N 1
ATOM 855 C CA . TYR A 1 106 ? -5.854 -9.781 13.435 1.00 90.75 106 TYR A CA 1
ATOM 856 C C . TYR A 1 106 ? -4.398 -9.424 13.710 1.00 90.75 106 TYR A C 1
ATOM 858 O O . TYR A 1 106 ? -3.978 -8.291 13.482 1.00 90.75 106 TYR A O 1
ATOM 866 N N . ILE A 1 107 ? -3.635 -10.380 14.221 1.00 91.75 107 ILE A N 1
ATOM 867 C CA . ILE A 1 107 ? -2.269 -10.207 14.709 1.00 91.75 107 ILE A CA 1
ATOM 868 C C . ILE A 1 107 ? -1.408 -11.269 14.028 1.00 91.75 107 ILE A C 1
ATOM 870 O O . ILE A 1 107 ? -1.784 -12.439 14.026 1.00 91.75 107 ILE A O 1
ATOM 874 N N . ASN A 1 108 ? -0.262 -10.872 13.475 1.00 90.44 108 ASN A N 1
ATOM 875 C CA . ASN A 1 108 ? 0.788 -11.801 13.067 1.00 90.44 108 ASN A CA 1
ATOM 876 C C . ASN A 1 108 ? 1.830 -11.887 14.196 1.00 90.44 108 ASN A C 1
ATOM 878 O O . ASN A 1 108 ? 2.578 -10.928 14.418 1.00 90.44 108 ASN A O 1
ATOM 882 N N . GLY A 1 109 ? 1.829 -12.988 14.946 1.00 86.00 109 GLY A N 1
ATOM 883 C CA . GLY A 1 109 ? 2.781 -13.277 16.020 1.00 86.00 109 GLY A CA 1
ATOM 884 C C . GLY A 1 109 ? 4.014 -14.021 15.502 1.00 86.00 109 GLY A C 1
ATOM 885 O O . GLY A 1 109 ? 3.883 -14.951 14.712 1.00 86.00 109 GLY A O 1
ATOM 886 N N . PHE A 1 110 ? 5.209 -13.638 15.965 1.00 81.69 110 PHE A N 1
ATOM 887 C CA . PHE A 1 110 ? 6.489 -14.209 15.503 1.00 81.69 110 PHE A CA 1
ATOM 888 C C . PHE A 1 110 ? 6.661 -15.712 15.786 1.00 81.69 110 PHE A C 1
ATOM 890 O O . PHE A 1 110 ? 7.480 -16.356 15.135 1.00 81.69 110 PHE A O 1
ATOM 897 N N . ASP A 1 111 ? 5.918 -16.262 16.750 1.00 84.56 111 ASP A N 1
ATOM 898 C CA . ASP A 1 111 ? 6.048 -17.656 17.194 1.00 84.56 111 ASP A CA 1
ATOM 899 C C . ASP A 1 111 ? 4.746 -18.473 17.040 1.00 84.56 111 ASP A C 1
ATOM 901 O O . ASP A 1 111 ? 4.779 -19.696 17.161 1.00 84.56 111 ASP A O 1
ATOM 905 N N . THR A 1 112 ? 3.608 -17.820 16.758 1.00 87.00 112 THR A N 1
ATOM 906 C CA . THR A 1 112 ? 2.270 -18.455 16.742 1.00 87.00 112 THR A CA 1
ATOM 907 C C . THR A 1 112 ? 1.498 -18.240 15.435 1.00 87.00 112 THR A C 1
ATOM 909 O O . THR A 1 112 ? 0.496 -18.918 15.220 1.00 87.00 112 THR A O 1
ATOM 912 N N . GLY A 1 113 ? 1.917 -17.320 14.559 1.00 89.44 113 GLY A N 1
ATOM 913 C CA . GLY A 1 113 ? 1.227 -17.054 13.295 1.00 89.44 113 GLY A CA 1
ATOM 914 C C . GLY A 1 113 ? 0.011 -16.138 13.427 1.00 89.44 113 GLY A C 1
ATOM 915 O O . GLY A 1 113 ? 0.077 -15.079 14.054 1.00 89.44 113 GLY A O 1
ATOM 916 N N . ILE A 1 114 ? -1.104 -16.514 12.792 1.00 94.06 114 ILE A N 1
ATOM 917 C CA . ILE A 1 114 ? -2.285 -15.652 12.637 1.00 94.06 114 ILE A CA 1
ATOM 918 C C . ILE A 1 114 ? -3.234 -15.834 13.824 1.00 94.06 114 ILE A C 1
ATOM 920 O O . ILE A 1 114 ? -3.855 -16.887 13.991 1.00 94.06 114 ILE A O 1
ATOM 924 N N . ILE A 1 115 ? -3.402 -14.773 14.611 1.00 95.06 115 ILE A N 1
ATOM 925 C CA . ILE A 1 115 ? -4.257 -14.728 15.802 1.00 95.06 115 ILE A CA 1
ATOM 926 C C . ILE A 1 115 ? -5.366 -13.696 15.597 1.00 95.06 115 ILE A C 1
ATOM 928 O O . ILE A 1 115 ? -5.113 -12.574 15.163 1.00 95.06 115 ILE A O 1
ATOM 932 N N . GLN A 1 116 ? -6.594 -14.048 15.961 1.00 94.56 116 GLN A N 1
ATOM 933 C CA . GLN A 1 116 ? -7.722 -13.131 16.075 1.00 94.56 116 GLN A CA 1
ATOM 934 C C . GLN A 1 116 ? -7.885 -12.689 17.532 1.00 94.56 116 GLN A C 1
ATOM 936 O O . GLN A 1 116 ? -7.833 -13.514 18.438 1.00 94.56 116 GLN A O 1
ATOM 941 N N . PHE A 1 117 ? -8.148 -11.408 17.770 1.00 94.12 117 PHE A N 1
ATOM 942 C CA . PHE A 1 117 ? -8.506 -10.861 19.077 1.00 94.12 117 PHE A CA 1
ATOM 943 C C . PHE A 1 117 ? -9.781 -10.018 18.972 1.00 94.12 117 PHE A C 1
ATOM 945 O O . PHE A 1 117 ? -9.908 -9.184 18.076 1.00 94.12 117 PHE A O 1
ATOM 952 N N . ASN A 1 118 ? -10.724 -10.211 19.895 1.00 92.19 118 ASN A N 1
ATOM 953 C CA . ASN A 1 118 ? -11.980 -9.460 19.945 1.00 92.19 118 ASN A CA 1
ATOM 954 C C . ASN A 1 118 ? -11.953 -8.403 21.068 1.00 92.19 118 ASN A C 1
ATOM 956 O O . ASN A 1 118 ? -11.730 -8.733 22.233 1.00 92.19 118 ASN A O 1
ATOM 960 N N . LEU A 1 119 ? -12.210 -7.135 20.723 1.00 89.06 119 LEU A N 1
ATOM 961 C CA . LEU A 1 119 ? -12.145 -5.988 21.644 1.00 89.06 119 LEU A CA 1
ATOM 962 C C . LEU A 1 119 ? -13.216 -6.002 22.754 1.00 89.06 119 LEU A C 1
ATOM 964 O O . LEU A 1 119 ? -12.961 -5.466 23.836 1.00 89.06 119 LEU A O 1
ATOM 968 N N . ASP A 1 120 ? -14.381 -6.611 22.512 1.00 87.75 120 ASP A N 1
ATOM 969 C CA . ASP A 1 120 ? -15.502 -6.653 23.463 1.00 87.75 120 ASP A CA 1
ATOM 970 C C . ASP A 1 120 ? -15.330 -7.770 24.499 1.00 87.75 120 ASP A C 1
ATOM 972 O O . ASP A 1 120 ? -15.475 -7.553 25.703 1.00 87.75 120 ASP A O 1
ATOM 976 N N . THR A 1 121 ? -15.016 -8.983 24.034 1.00 91.81 121 THR A N 1
ATOM 977 C CA . THR A 1 121 ? -14.877 -10.177 24.884 1.00 91.81 121 THR A CA 1
ATOM 978 C C . THR A 1 121 ? -13.483 -10.314 25.488 1.00 91.81 121 THR A C 1
ATOM 980 O O . THR A 1 121 ? -13.321 -11.027 26.479 1.00 91.81 121 THR A O 1
ATOM 983 N N . LYS A 1 122 ? -12.483 -9.637 24.904 1.00 91.38 122 LYS A N 1
ATOM 984 C CA . LYS A 1 122 ? -11.048 -9.745 25.222 1.00 91.38 122 LYS A CA 1
ATOM 985 C C . LYS A 1 122 ? -10.493 -11.168 25.068 1.00 91.38 122 LYS A C 1
ATOM 987 O O . LYS A 1 122 ? -9.525 -11.539 25.731 1.00 91.38 122 LYS A O 1
ATOM 992 N N . ILE A 1 123 ? -11.114 -11.963 24.196 1.00 93.31 123 ILE A N 1
ATOM 993 C CA . ILE A 1 123 ? -10.687 -13.323 23.856 1.00 93.31 123 ILE A CA 1
ATOM 994 C C . ILE A 1 123 ? -9.775 -13.269 22.627 1.00 93.31 123 ILE A C 1
ATOM 996 O O . ILE A 1 123 ? -10.122 -12.648 21.618 1.00 93.31 123 ILE A O 1
ATOM 1000 N N . SER A 1 124 ? -8.633 -13.952 22.719 1.00 93.50 124 SER A N 1
ATOM 1001 C CA . SER A 1 124 ? -7.796 -14.334 21.584 1.00 93.50 124 SER A CA 1
ATOM 1002 C C . SER A 1 124 ? -8.124 -15.753 21.110 1.00 93.50 124 SER A C 1
ATOM 1004 O O . SER A 1 124 ? -8.448 -16.627 21.914 1.00 93.50 124 SER A O 1
ATOM 1006 N N . ASP A 1 125 ? -8.011 -15.987 19.806 1.00 94.50 125 ASP A N 1
ATOM 1007 C CA . ASP A 1 125 ? -8.153 -17.296 19.172 1.00 94.50 125 ASP A CA 1
ATOM 1008 C C . ASP A 1 125 ? -7.136 -17.441 18.028 1.00 94.50 125 ASP A C 1
ATOM 1010 O O . ASP A 1 125 ? -6.937 -16.511 17.249 1.00 94.50 125 ASP A O 1
ATOM 1014 N N . ILE A 1 126 ? -6.474 -18.594 17.924 1.00 94.62 126 ILE A N 1
ATOM 1015 C CA . ILE A 1 126 ? -5.456 -18.847 16.894 1.00 94.62 126 ILE A CA 1
ATOM 1016 C C . ILE A 1 126 ? -6.173 -19.330 15.633 1.00 94.62 126 ILE A C 1
ATOM 1018 O O . ILE A 1 126 ? -6.872 -20.346 15.667 1.00 94.62 126 ILE A O 1
ATOM 1022 N N . LEU A 1 127 ? -6.013 -18.606 14.525 1.00 94.50 127 LEU A N 1
ATOM 1023 C CA . LEU A 1 127 ? -6.604 -18.952 13.231 1.00 94.50 127 LEU A CA 1
ATOM 1024 C C . LEU A 1 127 ? -5.667 -19.821 12.385 1.00 94.50 127 LEU A C 1
ATOM 1026 O O . LEU A 1 127 ? -6.142 -20.730 11.711 1.00 94.50 127 LEU A O 1
ATOM 1030 N N . TYR A 1 128 ? -4.355 -19.576 12.458 1.00 94.38 128 TYR A N 1
ATOM 1031 C CA . TYR A 1 128 ? -3.328 -20.388 11.800 1.00 94.38 128 TYR A CA 1
ATOM 1032 C C . TYR A 1 128 ? -2.078 -20.460 12.672 1.00 94.38 128 TYR A C 1
ATOM 1034 O O . TYR A 1 128 ? -1.447 -19.436 12.921 1.00 94.38 128 TYR A O 1
ATOM 1042 N N . GLY A 1 129 ? -1.769 -21.660 13.166 1.00 90.81 129 GLY A N 1
ATOM 1043 C CA . GLY A 1 129 ? -0.716 -21.913 14.151 1.00 90.81 129 GLY A CA 1
ATOM 1044 C C . GLY A 1 129 ? 0.630 -22.263 13.524 1.00 90.81 129 GLY A C 1
ATOM 1045 O O . GLY A 1 129 ? 1.107 -23.376 13.732 1.00 90.81 129 GLY A O 1
ATOM 1046 N N . ASP A 1 130 ? 1.203 -21.351 12.741 1.00 86.94 130 ASP A N 1
ATOM 1047 C CA . ASP A 1 130 ? 2.505 -21.525 12.088 1.00 86.94 130 ASP A CA 1
ATOM 1048 C C . ASP A 1 130 ? 3.213 -20.175 11.924 1.00 86.94 130 ASP A C 1
ATOM 1050 O O . ASP A 1 130 ? 2.560 -19.176 11.615 1.00 86.94 130 ASP A O 1
ATOM 1054 N N . ASN A 1 131 ? 4.529 -20.137 12.134 1.00 78.88 131 ASN A N 1
ATOM 1055 C CA . ASN A 1 131 ? 5.319 -18.912 12.085 1.00 78.88 131 ASN A CA 1
ATOM 1056 C C . ASN A 1 131 ? 6.194 -18.754 10.834 1.00 78.88 131 ASN A C 1
ATOM 1058 O O . ASN A 1 131 ? 6.658 -17.638 10.594 1.00 78.88 131 ASN A O 1
ATOM 1062 N N . ASP A 1 132 ? 6.373 -19.788 10.003 1.00 85.31 132 ASP A N 1
ATOM 1063 C CA . ASP A 1 132 ? 7.085 -19.655 8.720 1.00 85.31 132 ASP A CA 1
ATOM 1064 C C . ASP A 1 132 ? 6.136 -19.163 7.610 1.00 85.31 132 ASP A C 1
ATOM 1066 O O . ASP A 1 132 ? 5.874 -19.834 6.609 1.00 85.31 132 ASP A O 1
ATOM 1070 N N . ILE A 1 133 ? 5.548 -17.981 7.844 1.00 86.06 133 ILE A N 1
ATOM 1071 C CA . ILE A 1 133 ? 4.620 -17.312 6.928 1.00 86.06 133 ILE A CA 1
ATOM 1072 C C . ILE A 1 133 ? 5.159 -15.944 6.499 1.00 86.06 133 ILE A C 1
ATOM 1074 O O . ILE A 1 133 ? 5.515 -15.089 7.314 1.00 86.06 133 ILE A O 1
ATOM 1078 N N . SER A 1 134 ? 5.181 -15.705 5.190 1.00 83.25 134 SER A N 1
ATOM 1079 C CA . SER A 1 134 ? 5.640 -14.451 4.582 1.00 83.25 134 SER A CA 1
ATOM 1080 C C . SER A 1 134 ? 4.609 -13.901 3.590 1.00 83.25 134 SER A C 1
ATOM 1082 O O . SER A 1 134 ? 3.646 -14.579 3.242 1.00 83.25 134 SER A O 1
ATOM 1084 N N . SER A 1 135 ? 4.759 -12.640 3.164 1.00 83.12 135 SER A N 1
ATOM 1085 C CA . SER A 1 135 ? 3.815 -11.974 2.244 1.00 83.12 135 SER A CA 1
ATOM 1086 C C . SER A 1 135 ? 2.337 -12.066 2.684 1.00 83.12 135 SER A C 1
ATOM 1088 O O . SER A 1 135 ? 1.461 -12.330 1.863 1.00 83.12 135 SER A O 1
ATOM 1090 N N . LEU A 1 136 ? 2.057 -11.886 3.982 1.00 87.62 136 LEU A N 1
ATOM 1091 C CA . LEU A 1 136 ? 0.709 -12.018 4.548 1.00 87.62 136 LEU A CA 1
ATOM 1092 C C . LEU A 1 136 ? -0.182 -10.800 4.233 1.00 87.62 136 LEU A C 1
ATOM 1094 O O . LEU A 1 136 ? 0.034 -9.711 4.768 1.00 87.62 136 LEU A O 1
ATOM 1098 N N . TYR A 1 137 ? -1.235 -11.023 3.445 1.00 86.31 137 TYR A N 1
ATOM 1099 C CA . TYR A 1 137 ? -2.332 -10.083 3.186 1.00 86.31 137 TYR A CA 1
ATOM 1100 C C . TYR A 1 137 ? -3.647 -10.680 3.691 1.00 86.31 137 TYR A C 1
ATOM 1102 O O . TYR A 1 137 ? -3.936 -11.843 3.417 1.00 86.31 137 TYR A O 1
ATOM 1110 N N . LEU A 1 138 ? -4.475 -9.904 4.398 1.00 86.62 138 LEU A N 1
ATOM 1111 C CA . LEU A 1 138 ? -5.770 -10.379 4.900 1.00 86.62 138 LEU A CA 1
ATOM 1112 C C . LEU A 1 138 ? -6.874 -9.314 4.872 1.00 86.62 138 LEU A C 1
ATOM 1114 O O . LEU A 1 138 ? -6.607 -8.110 4.878 1.00 86.62 138 LEU A O 1
ATOM 1118 N N . ASN A 1 139 ? -8.115 -9.792 4.839 1.00 81.19 139 ASN A N 1
ATOM 1119 C CA . ASN A 1 139 ? -9.351 -9.048 5.091 1.00 81.19 139 ASN A CA 1
ATOM 1120 C C . ASN A 1 139 ? -10.152 -9.794 6.202 1.00 81.19 139 ASN A C 1
ATOM 1122 O O . ASN A 1 139 ? -9.575 -10.690 6.816 1.00 81.19 139 ASN A O 1
ATOM 1126 N N . PRO A 1 140 ? -11.422 -9.471 6.527 1.00 80.38 140 PRO A N 1
ATOM 1127 C CA . PRO A 1 140 ? -12.168 -10.190 7.576 1.00 80.38 140 PRO A CA 1
ATOM 1128 C C . PRO A 1 140 ? -12.459 -11.671 7.281 1.00 80.38 140 PRO A C 1
ATOM 1130 O O . PRO A 1 140 ? -12.615 -12.469 8.205 1.00 80.38 140 PRO A O 1
ATOM 1133 N N . ASP A 1 141 ? -12.558 -12.036 6.002 1.00 82.00 141 ASP A N 1
ATOM 1134 C CA . ASP A 1 141 ? -13.027 -13.349 5.554 1.00 82.00 141 ASP A CA 1
ATO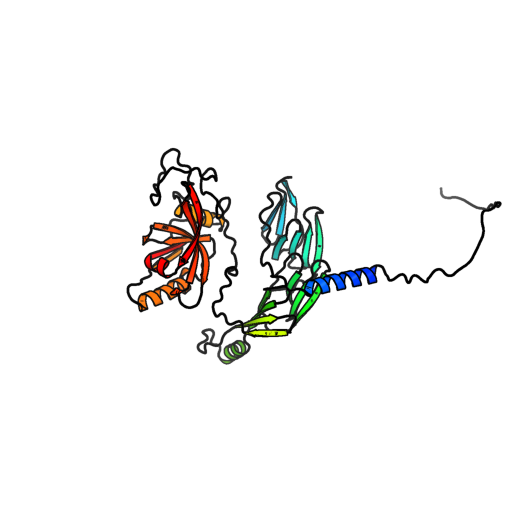M 1135 C C . ASP A 1 141 ? -11.868 -14.283 5.177 1.00 82.00 141 ASP A C 1
ATOM 1137 O O . ASP A 1 141 ? -11.966 -15.504 5.326 1.00 82.00 141 ASP A O 1
ATOM 1141 N N . ILE A 1 142 ? -10.773 -13.731 4.641 1.00 88.19 142 ILE A N 1
ATOM 1142 C CA . ILE A 1 142 ? -9.718 -14.519 4.002 1.00 88.19 142 ILE A CA 1
ATOM 1143 C C . ILE A 1 142 ? -8.326 -13.892 4.155 1.00 88.19 142 ILE A C 1
ATOM 1145 O O . ILE A 1 142 ? -8.163 -12.669 4.141 1.00 88.19 142 ILE A O 1
ATOM 1149 N N . ALA A 1 143 ? -7.315 -14.753 4.251 1.00 91.75 143 ALA A N 1
ATOM 1150 C CA . ALA A 1 143 ? -5.902 -14.400 4.236 1.00 91.75 143 ALA A CA 1
ATOM 1151 C C . ALA A 1 143 ? -5.140 -15.171 3.149 1.00 91.75 143 ALA A C 1
ATOM 1153 O O . ALA A 1 143 ? -5.457 -16.323 2.849 1.00 91.75 143 ALA A O 1
ATOM 1154 N N . TYR A 1 144 ? -4.108 -14.530 2.609 1.00 94.12 144 TYR A N 1
ATOM 1155 C CA . TYR A 1 144 ? -3.135 -15.086 1.676 1.00 94.12 144 TYR A CA 1
ATOM 1156 C C . TYR A 1 144 ? -1.728 -14.902 2.229 1.00 94.12 144 TYR A C 1
ATOM 1158 O O . TYR A 1 144 ? -1.408 -13.820 2.719 1.00 94.12 144 TYR A O 1
ATOM 1166 N N . PHE A 1 145 ? -0.898 -15.938 2.146 1.00 93.12 145 PHE A N 1
ATOM 1167 C CA . PHE A 1 145 ? 0.504 -15.906 2.569 1.00 93.12 145 PHE A CA 1
ATOM 1168 C C . PHE A 1 145 ? 1.325 -16.966 1.829 1.00 93.12 145 PHE A C 1
ATOM 1170 O O . PHE A 1 145 ? 0.780 -17.937 1.300 1.00 93.12 145 PHE A O 1
ATOM 1177 N N . ILE A 1 146 ? 2.644 -16.782 1.812 1.00 92.88 146 ILE A N 1
ATOM 1178 C CA . ILE A 1 146 ? 3.619 -17.755 1.318 1.00 92.88 146 ILE A CA 1
ATOM 1179 C C . ILE A 1 146 ? 4.135 -18.586 2.491 1.00 92.88 146 ILE A C 1
ATOM 1181 O O . ILE A 1 146 ? 4.526 -18.026 3.518 1.00 92.88 146 ILE A O 1
ATOM 1185 N N . LYS A 1 147 ? 4.182 -19.903 2.290 1.00 91.50 147 LYS A N 1
ATOM 1186 C CA . LYS A 1 147 ? 4.805 -20.918 3.151 1.00 91.50 147 LYS A CA 1
ATOM 1187 C C . LYS A 1 147 ? 5.216 -22.109 2.270 1.00 91.50 147 LYS A C 1
ATOM 1189 O O . LYS A 1 147 ? 4.581 -22.323 1.245 1.00 91.50 147 LYS A O 1
ATOM 1194 N N . ASP A 1 148 ? 6.262 -22.866 2.619 1.00 89.19 148 ASP A N 1
ATOM 1195 C CA . ASP A 1 148 ? 6.643 -24.136 1.954 1.00 89.19 148 ASP A CA 1
ATOM 1196 C C . ASP A 1 148 ? 6.708 -24.087 0.400 1.00 89.19 148 ASP A C 1
ATOM 1198 O O . ASP A 1 148 ? 6.363 -25.045 -0.295 1.00 89.19 148 ASP A O 1
ATOM 1202 N N . SER A 1 149 ? 7.148 -22.960 -0.181 1.00 88.62 149 SER A N 1
ATOM 1203 C CA . SER A 1 149 ? 7.120 -22.715 -1.643 1.00 88.62 149 SER A CA 1
ATOM 1204 C C . SER A 1 149 ? 5.723 -22.872 -2.281 1.00 88.62 149 SER A C 1
ATOM 1206 O O . SER A 1 149 ? 5.560 -23.352 -3.409 1.00 88.62 149 SER A O 1
ATOM 1208 N N . ALA A 1 150 ? 4.693 -22.469 -1.544 1.00 95.25 150 ALA A N 1
ATOM 1209 C CA . ALA A 1 150 ? 3.295 -22.415 -1.940 1.00 95.25 150 ALA A CA 1
ATOM 1210 C C . ALA A 1 150 ? 2.671 -21.075 -1.523 1.00 95.25 150 ALA A C 1
ATOM 1212 O O . ALA A 1 150 ? 3.141 -20.417 -0.595 1.00 95.25 150 ALA A O 1
ATOM 1213 N N . ILE A 1 151 ? 1.583 -20.685 -2.191 1.00 96.81 151 ILE A N 1
ATOM 1214 C CA . ILE A 1 151 ? 0.673 -19.648 -1.696 1.00 96.81 151 ILE A CA 1
ATOM 1215 C C . ILE A 1 151 ? -0.547 -20.347 -1.113 1.00 96.81 151 ILE A C 1
ATOM 1217 O O . ILE A 1 151 ? -1.254 -21.093 -1.800 1.00 96.81 151 ILE A O 1
ATOM 1221 N N . HIS A 1 152 ? -0.776 -20.066 0.158 1.00 96.25 152 HIS A N 1
ATOM 1222 C CA . HIS A 1 152 ? -1.890 -20.546 0.952 1.00 96.25 152 HIS A CA 1
ATOM 1223 C C . HIS A 1 152 ? -3.053 -19.556 0.902 1.00 96.25 152 HIS A C 1
ATOM 1225 O O . HIS A 1 152 ? -2.853 -18.342 0.803 1.00 96.25 152 HIS A O 1
ATOM 1231 N N . ARG A 1 153 ? -4.275 -20.083 0.988 1.00 94.88 153 ARG A N 1
ATOM 1232 C CA . ARG A 1 153 ? -5.524 -19.330 1.100 1.00 94.88 153 ARG A CA 1
ATOM 1233 C C . ARG A 1 153 ? -6.288 -19.824 2.321 1.00 94.88 153 ARG A C 1
ATOM 1235 O O . ARG A 1 153 ? -6.907 -20.885 2.288 1.00 94.88 153 ARG A O 1
ATOM 1242 N N . LEU A 1 154 ? -6.268 -19.024 3.379 1.00 93.75 154 LEU A N 1
ATOM 1243 C CA . LEU A 1 154 ? -6.914 -19.316 4.653 1.00 93.75 154 LEU A CA 1
ATOM 1244 C C . LEU A 1 154 ? -8.251 -18.578 4.757 1.00 93.75 154 LEU A C 1
ATOM 1246 O O . LEU A 1 154 ? -8.274 -17.356 4.880 1.00 93.75 154 LEU A O 1
ATOM 1250 N N . HIS A 1 155 ? -9.362 -19.309 4.777 1.00 90.38 155 HIS A N 1
ATOM 1251 C CA . HIS A 1 155 ? -10.669 -18.776 5.161 1.00 90.38 155 HIS A CA 1
ATOM 1252 C C . HIS A 1 155 ? -10.725 -18.607 6.682 1.00 90.38 155 HIS A C 1
ATOM 1254 O O . HIS A 1 155 ? -10.769 -19.591 7.425 1.00 90.38 155 HIS A O 1
ATOM 1260 N N . LEU A 1 156 ? -10.705 -17.357 7.143 1.00 89.75 156 LEU A N 1
ATOM 1261 C CA . LEU A 1 156 ? -10.528 -16.999 8.551 1.00 89.75 156 LEU A CA 1
ATOM 1262 C C . LEU A 1 156 ? -11.692 -17.473 9.448 1.00 89.75 156 LEU A C 1
ATOM 1264 O O . LEU A 1 156 ? -11.399 -18.053 10.496 1.00 89.75 156 LEU A O 1
ATOM 1268 N N . PRO A 1 157 ? -12.984 -17.345 9.061 1.00 85.31 157 PRO A N 1
ATOM 1269 C CA . PRO A 1 157 ? -14.106 -17.777 9.900 1.00 85.31 157 PRO A CA 1
ATOM 1270 C C . PRO A 1 157 ? -14.147 -19.281 10.200 1.00 85.31 157 PRO A C 1
ATOM 1272 O O . PRO A 1 157 ? -14.574 -19.661 11.286 1.00 85.31 157 PRO A O 1
ATOM 1275 N N . SER A 1 158 ? -13.711 -20.136 9.263 1.00 86.69 158 SER A N 1
ATOM 1276 C CA . SER A 1 158 ? -13.703 -21.603 9.434 1.00 86.69 158 SER A CA 1
ATOM 1277 C C . SER A 1 158 ? -12.297 -22.199 9.579 1.00 86.69 158 SER A C 1
ATOM 1279 O O . SER A 1 158 ? -12.144 -23.417 9.512 1.00 86.69 158 SER A O 1
ATOM 1281 N N . LYS A 1 159 ? -11.261 -21.354 9.691 1.00 92.25 159 LYS A N 1
ATOM 1282 C CA . LYS A 1 159 ? -9.833 -21.731 9.761 1.00 92.25 159 LYS A CA 1
ATOM 1283 C C . LYS A 1 159 ? -9.387 -22.730 8.681 1.00 92.25 159 LYS A C 1
ATOM 1285 O O . LYS A 1 159 ? -8.509 -23.559 8.914 1.00 92.25 159 LYS A O 1
ATOM 1290 N N . ARG A 1 160 ? -10.018 -22.690 7.502 1.00 91.25 160 ARG A N 1
ATOM 1291 C CA . ARG A 1 160 ? -9.733 -23.631 6.410 1.00 91.25 160 ARG A CA 1
ATOM 1292 C C . ARG A 1 160 ? -8.592 -23.093 5.560 1.00 91.25 160 ARG A C 1
ATOM 1294 O O . ARG A 1 160 ? -8.762 -22.062 4.920 1.00 91.25 160 ARG A O 1
ATOM 1301 N N . ASP A 1 161 ? -7.486 -23.821 5.538 1.00 93.12 161 ASP A N 1
ATOM 1302 C CA . ASP A 1 161 ? -6.334 -23.583 4.670 1.00 93.12 161 ASP A CA 1
ATOM 1303 C C . ASP A 1 161 ? -6.436 -24.440 3.394 1.00 93.12 161 ASP A C 1
ATOM 1305 O O . ASP A 1 161 ? -6.658 -25.649 3.478 1.00 93.12 161 ASP A O 1
ATOM 1309 N N . ASP A 1 162 ? -6.280 -23.820 2.224 1.00 92.38 162 ASP A N 1
ATOM 1310 C CA . ASP A 1 162 ? -6.133 -24.480 0.922 1.00 92.38 162 ASP A CA 1
ATOM 1311 C C . ASP A 1 162 ? -4.909 -23.900 0.189 1.00 92.38 162 ASP A C 1
ATOM 1313 O O . ASP A 1 162 ? -4.782 -22.682 0.052 1.00 92.38 162 ASP A O 1
ATOM 1317 N N . ILE A 1 163 ? -4.037 -24.749 -0.366 1.00 95.56 163 ILE A N 1
ATOM 1318 C CA . ILE A 1 163 ? -2.977 -24.295 -1.283 1.00 95.56 163 ILE A CA 1
ATOM 1319 C C . ILE A 1 163 ? -3.615 -23.909 -2.624 1.00 95.56 163 ILE A C 1
ATOM 1321 O O . ILE A 1 163 ? -4.281 -24.728 -3.258 1.00 95.56 163 ILE A O 1
ATOM 1325 N N . VAL A 1 164 ? -3.387 -22.671 -3.073 1.00 95.38 164 VAL A N 1
ATOM 1326 C CA . VAL A 1 164 ? -3.936 -22.136 -4.336 1.00 95.38 164 VAL A CA 1
ATOM 1327 C C . VAL A 1 164 ? -2.902 -22.015 -5.454 1.00 95.38 164 VAL A C 1
ATOM 1329 O O . VAL A 1 164 ? -3.269 -22.007 -6.630 1.00 95.38 164 VAL A O 1
ATOM 1332 N N . TYR A 1 165 ? -1.615 -21.960 -5.111 1.00 96.12 165 TYR A N 1
ATOM 1333 C CA . TYR A 1 165 ? -0.501 -21.964 -6.059 1.00 96.12 165 TYR A CA 1
ATOM 1334 C C . TYR A 1 165 ? 0.709 -22.679 -5.443 1.00 96.12 165 TYR A C 1
ATOM 1336 O O . TYR A 1 165 ? 0.976 -22.518 -4.256 1.00 96.12 165 TYR A O 1
ATOM 1344 N N . GLN A 1 166 ? 1.466 -23.424 -6.249 1.00 94.69 166 GLN A N 1
ATOM 1345 C CA . GLN A 1 166 ? 2.711 -24.087 -5.849 1.00 94.69 166 GLN A CA 1
ATOM 1346 C C . GLN A 1 166 ? 3.834 -23.674 -6.806 1.00 94.69 166 GLN A C 1
ATOM 1348 O O . GLN A 1 166 ? 3.659 -23.720 -8.025 1.00 94.69 166 GLN A O 1
ATOM 1353 N N . GLY A 1 167 ? 5.000 -23.323 -6.268 1.00 86.75 167 GLY A N 1
ATOM 1354 C CA . GLY A 1 167 ? 6.205 -23.093 -7.055 1.00 86.75 167 GLY A CA 1
ATOM 1355 C C . GLY A 1 167 ? 7.365 -22.590 -6.203 1.00 86.75 167 GLY A C 1
ATOM 1356 O O . GLY A 1 167 ? 7.165 -21.868 -5.239 1.00 86.75 167 GLY A O 1
ATOM 1357 N N . GLU A 1 168 ? 8.588 -22.939 -6.585 1.00 82.81 168 GLU A N 1
ATOM 1358 C CA . GLU A 1 168 ? 9.819 -22.457 -5.936 1.00 82.81 168 GLU A CA 1
ATOM 1359 C C . GLU A 1 168 ? 10.001 -20.933 -6.140 1.00 82.81 168 GLU A C 1
ATOM 1361 O O . GLU A 1 168 ? 9.292 -20.328 -6.948 1.00 82.81 168 GLU A O 1
ATOM 1366 N N . ASP A 1 169 ? 10.932 -20.295 -5.430 1.00 81.25 169 ASP A N 1
ATOM 1367 C CA . ASP A 1 169 ? 11.365 -18.897 -5.641 1.00 81.25 169 ASP A CA 1
ATOM 1368 C C . ASP A 1 169 ? 10.271 -17.803 -5.627 1.00 81.25 169 ASP A C 1
ATOM 1370 O O . ASP A 1 169 ? 10.400 -16.777 -6.307 1.00 81.25 169 ASP A O 1
ATOM 1374 N N . ILE A 1 170 ? 9.181 -17.990 -4.872 1.00 86.94 170 ILE A N 1
ATOM 1375 C CA . ILE A 1 170 ? 8.146 -16.957 -4.684 1.00 86.94 170 ILE A CA 1
ATOM 1376 C C . ILE A 1 170 ? 8.658 -15.893 -3.707 1.00 86.94 170 ILE A C 1
ATOM 1378 O O . ILE A 1 170 ? 9.059 -16.202 -2.590 1.00 86.94 170 ILE A O 1
ATOM 1382 N N . ILE A 1 171 ? 8.614 -14.630 -4.133 1.00 81.81 171 ILE A N 1
ATOM 1383 C CA . ILE A 1 171 ? 9.065 -13.461 -3.365 1.00 81.81 171 ILE A CA 1
ATOM 1384 C C . ILE A 1 171 ? 7.889 -12.728 -2.715 1.00 81.81 171 ILE A C 1
ATOM 1386 O O . ILE A 1 171 ? 7.998 -12.273 -1.579 1.00 81.81 171 ILE A O 1
ATOM 1390 N N . SER A 1 172 ? 6.766 -12.598 -3.425 1.00 83.50 172 SER A N 1
ATOM 1391 C CA . SER A 1 172 ? 5.525 -12.059 -2.864 1.00 83.50 172 SER A CA 1
ATOM 1392 C C . SER A 1 172 ? 4.292 -12.563 -3.611 1.00 83.50 172 SER A C 1
ATOM 1394 O O . SER A 1 172 ? 4.347 -12.923 -4.792 1.00 83.50 172 SER A O 1
ATOM 1396 N N . CYS A 1 173 ? 3.170 -12.571 -2.899 1.00 87.25 173 CYS A N 1
ATOM 1397 C CA . CYS A 1 173 ? 1.833 -12.764 -3.433 1.00 87.25 173 CYS A CA 1
ATOM 1398 C C . CYS A 1 173 ? 0.934 -11.620 -2.957 1.00 87.25 173 CYS A C 1
ATOM 1400 O O . CYS A 1 173 ? 0.723 -11.446 -1.757 1.00 87.25 173 CYS A O 1
ATOM 1402 N N . GLU A 1 174 ? 0.393 -10.851 -3.895 1.00 86.75 174 GLU A N 1
ATOM 1403 C CA . GLU A 1 174 ? -0.571 -9.792 -3.612 1.00 86.75 174 GLU A CA 1
ATOM 1404 C C . GLU A 1 174 ? -1.940 -10.182 -4.173 1.00 86.75 174 GLU A C 1
ATOM 1406 O O . GLU A 1 174 ? -2.061 -10.421 -5.375 1.00 86.75 174 GLU A O 1
ATOM 1411 N N . PRO A 1 175 ? -2.988 -10.277 -3.344 1.00 86.00 175 PRO A N 1
ATOM 1412 C CA . PRO A 1 175 ? -4.328 -10.536 -3.840 1.00 86.00 175 PRO A CA 1
ATOM 1413 C C . PRO A 1 175 ? -4.943 -9.273 -4.452 1.00 86.00 175 PRO A C 1
ATOM 1415 O O . PRO A 1 175 ? -5.057 -8.238 -3.798 1.00 86.00 175 PRO A O 1
ATOM 1418 N N . GLU A 1 176 ? -5.401 -9.402 -5.695 1.00 80.44 176 GLU A N 1
ATOM 1419 C CA . GLU A 1 176 ? -6.237 -8.41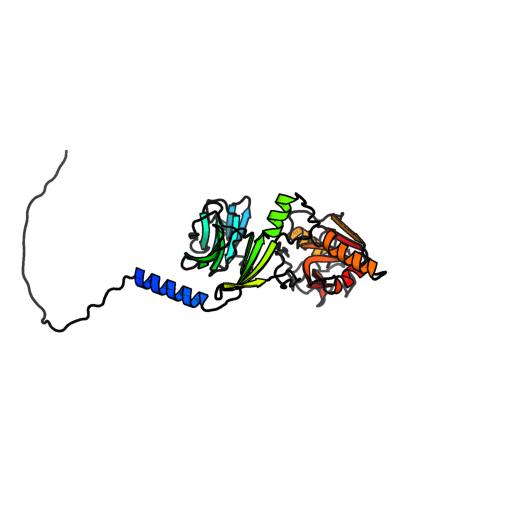0 -6.385 1.00 80.44 176 GLU A CA 1
ATOM 1420 C C . GLU A 1 176 ? -7.726 -8.697 -6.122 1.00 80.44 176 GLU A C 1
ATOM 1422 O O . GLU A 1 176 ? -8.566 -7.799 -6.014 1.00 80.44 176 GLU A O 1
ATOM 1427 N N . SER A 1 177 ? -8.068 -9.979 -5.970 1.00 82.00 177 SER A N 1
ATOM 1428 C CA . SER A 1 177 ? -9.414 -10.450 -5.650 1.00 82.00 177 SER A CA 1
ATOM 1429 C C . SER A 1 177 ? -9.375 -11.748 -4.836 1.00 82.00 177 SER A C 1
ATOM 1431 O O . SER A 1 177 ? -8.313 -12.297 -4.543 1.00 82.00 177 SER A O 1
ATOM 1433 N N . THR A 1 178 ? -10.541 -12.290 -4.480 1.00 80.81 178 THR A N 1
ATOM 1434 C CA . THR A 1 178 ? -10.638 -13.641 -3.899 1.00 80.81 178 THR A CA 1
ATOM 1435 C C . THR A 1 178 ? -10.238 -14.761 -4.866 1.00 80.81 178 THR A C 1
ATOM 1437 O O . THR A 1 178 ? -10.085 -15.887 -4.406 1.00 80.81 178 THR A O 1
ATOM 1440 N N . GLU A 1 179 ? -10.044 -14.478 -6.158 1.00 84.75 179 GLU A N 1
ATOM 1441 C CA . GLU A 1 179 ? -9.704 -15.466 -7.197 1.00 84.75 179 GLU A CA 1
ATOM 1442 C C . GLU A 1 179 ? -8.487 -15.074 -8.065 1.00 84.75 179 GLU A C 1
ATOM 1444 O O . GLU A 1 179 ? -8.092 -15.852 -8.932 1.00 84.75 179 GLU A O 1
ATOM 1449 N N . LYS A 1 180 ? -7.859 -13.906 -7.850 1.00 88.88 180 LYS A N 1
ATOM 1450 C CA . LYS A 1 180 ? -6.692 -13.435 -8.622 1.00 88.88 180 LYS A CA 1
ATOM 1451 C C . LYS A 1 180 ? -5.568 -12.920 -7.731 1.00 88.88 180 LYS A C 1
ATOM 1453 O O . LYS A 1 180 ? -5.791 -12.089 -6.850 1.00 88.88 180 LYS A O 1
ATOM 1458 N N . LEU A 1 181 ? -4.355 -13.384 -8.023 1.00 91.25 181 LEU A N 1
ATOM 1459 C CA . LEU A 1 181 ? -3.123 -13.056 -7.309 1.00 91.25 181 LEU A CA 1
ATOM 1460 C C . LEU A 1 181 ? -2.089 -12.469 -8.274 1.00 91.25 181 LEU A C 1
ATOM 1462 O O . LEU A 1 181 ? -1.758 -13.106 -9.272 1.00 91.25 181 LEU A O 1
ATOM 1466 N N . LEU A 1 182 ? -1.519 -11.310 -7.956 1.00 89.19 182 LEU A N 1
ATOM 1467 C CA . LEU A 1 182 ? -0.238 -10.885 -8.508 1.00 89.19 182 LEU A CA 1
ATOM 1468 C C . LEU A 1 182 ? 0.870 -11.668 -7.793 1.00 89.19 182 LEU A C 1
ATOM 1470 O O . LEU A 1 182 ? 1.075 -11.523 -6.589 1.00 89.19 182 LEU A O 1
ATOM 1474 N N . ILE A 1 183 ? 1.577 -12.518 -8.534 1.00 89.69 183 ILE A N 1
ATOM 1475 C CA . ILE A 1 183 ? 2.673 -13.339 -8.015 1.00 89.69 183 ILE A CA 1
ATOM 1476 C C . ILE A 1 183 ? 3.995 -12.789 -8.547 1.00 89.69 183 ILE A C 1
ATOM 1478 O O . ILE A 1 183 ? 4.167 -12.630 -9.759 1.00 89.69 183 ILE A O 1
ATOM 1482 N N . LYS A 1 184 ? 4.940 -12.536 -7.636 1.00 86.00 184 LYS A N 1
ATOM 1483 C CA . LYS A 1 184 ? 6.327 -12.173 -7.940 1.00 86.00 184 LYS A CA 1
ATOM 1484 C C . LYS A 1 184 ? 7.245 -13.350 -7.620 1.00 86.00 184 LYS A C 1
ATOM 1486 O O . LYS A 1 184 ? 7.254 -13.842 -6.492 1.00 86.00 184 LYS A O 1
ATOM 1491 N N . LYS A 1 185 ? 8.068 -13.748 -8.588 1.00 84.94 185 LYS A N 1
ATOM 1492 C CA . LYS A 1 185 ? 9.118 -14.767 -8.450 1.00 84.94 185 LYS A CA 1
ATOM 1493 C C . LYS A 1 185 ? 10.489 -14.217 -8.826 1.00 84.94 185 LYS A C 1
ATOM 1495 O O . LYS A 1 185 ? 10.568 -13.251 -9.586 1.00 84.94 185 LYS A O 1
ATOM 1500 N N . ILE A 1 186 ? 11.562 -14.855 -8.358 1.00 77.88 186 ILE A N 1
ATOM 1501 C CA . ILE A 1 186 ? 12.893 -14.683 -8.968 1.00 77.88 186 ILE A CA 1
ATOM 1502 C C . ILE A 1 186 ? 12.838 -15.212 -10.412 1.00 77.88 186 ILE A C 1
ATOM 1504 O O . ILE A 1 186 ? 12.150 -16.196 -10.698 1.00 77.88 186 ILE A O 1
ATOM 1508 N N . ASN A 1 187 ? 13.530 -14.554 -11.341 1.00 81.06 187 ASN A N 1
ATOM 1509 C CA . ASN A 1 187 ? 13.756 -15.099 -12.675 1.00 81.06 187 ASN A CA 1
ATOM 1510 C C . ASN A 1 187 ? 14.913 -16.119 -12.628 1.00 81.06 187 ASN A C 1
ATOM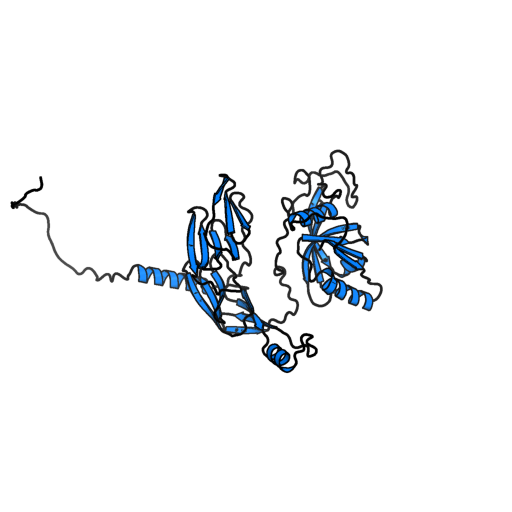 1512 O O . ASN A 1 187 ? 16.039 -15.712 -12.338 1.00 81.06 187 ASN A O 1
ATOM 1516 N N . PRO A 1 188 ? 14.706 -17.410 -12.951 1.00 82.62 188 PRO A N 1
ATOM 1517 C CA . PRO A 1 188 ? 15.793 -18.390 -12.934 1.00 82.62 188 PRO A CA 1
ATOM 1518 C C . PRO A 1 188 ? 16.922 -18.049 -13.921 1.00 82.62 188 PRO A C 1
ATOM 1520 O O . PRO A 1 188 ? 18.077 -18.346 -13.639 1.00 82.62 188 PRO A O 1
ATOM 1523 N N . GLU A 1 189 ? 16.624 -17.362 -15.033 1.00 79.56 189 GLU A N 1
ATOM 1524 C CA . GLU A 1 189 ? 17.643 -16.867 -15.973 1.00 79.56 189 GLU A CA 1
ATOM 1525 C C . GLU A 1 189 ? 18.583 -15.844 -15.312 1.00 79.56 189 GLU A C 1
ATOM 1527 O O . GLU A 1 189 ? 19.790 -15.873 -15.547 1.00 79.56 189 GLU A O 1
ATOM 1532 N N . TRP A 1 190 ? 18.052 -14.979 -14.437 1.00 74.75 190 TRP A N 1
ATOM 1533 C CA . TRP A 1 190 ? 18.858 -14.041 -13.653 1.00 74.75 190 TRP A CA 1
ATOM 1534 C C . TRP A 1 190 ? 19.725 -14.768 -12.624 1.00 74.75 190 TRP A C 1
ATOM 1536 O O . TRP A 1 190 ? 20.914 -14.469 -12.533 1.00 74.75 190 TRP A O 1
ATOM 1546 N N . SER A 1 191 ? 19.165 -15.739 -11.893 1.00 77.56 191 SER A N 1
ATOM 1547 C CA . SER A 1 191 ? 19.924 -16.543 -10.926 1.00 77.56 191 SER A CA 1
ATOM 1548 C C . SER A 1 191 ? 21.108 -17.244 -11.596 1.00 77.56 191 SER A C 1
ATOM 1550 O O . SER A 1 191 ? 22.245 -17.073 -11.160 1.00 77.56 191 SER A O 1
ATOM 1552 N N . THR A 1 192 ? 20.872 -17.950 -12.710 1.00 84.62 192 THR A N 1
ATOM 1553 C CA . THR A 1 192 ? 21.937 -18.616 -13.477 1.00 84.62 192 THR A CA 1
ATOM 1554 C C . THR A 1 192 ? 22.972 -17.617 -13.998 1.00 84.62 192 THR A C 1
ATOM 1556 O O . THR A 1 192 ? 24.167 -17.832 -13.820 1.00 84.62 192 THR A O 1
ATOM 1559 N N . TYR A 1 193 ? 22.546 -16.491 -14.580 1.00 74.56 193 TYR A N 1
ATOM 1560 C CA . TYR A 1 193 ? 23.466 -15.453 -15.055 1.00 74.56 193 TYR A CA 1
ATOM 1561 C C . TYR A 1 193 ? 24.339 -14.871 -13.933 1.00 74.56 193 TYR A C 1
ATOM 1563 O O . TYR A 1 193 ? 25.542 -14.670 -14.128 1.00 74.56 193 TYR A O 1
ATOM 1571 N N . LEU A 1 194 ? 23.764 -14.603 -12.759 1.00 71.94 194 LEU A N 1
ATOM 1572 C CA . LEU A 1 194 ? 24.492 -14.033 -11.629 1.00 71.94 194 LEU A CA 1
ATOM 1573 C C . LEU A 1 194 ? 25.485 -15.040 -11.029 1.00 71.94 194 LEU A C 1
ATOM 1575 O O . LEU A 1 194 ? 26.600 -14.649 -10.686 1.00 71.94 194 LEU A O 1
ATOM 1579 N N . GLU A 1 195 ? 25.126 -16.325 -10.964 1.00 80.88 195 GLU A N 1
ATOM 1580 C CA . GLU A 1 195 ? 26.027 -17.410 -10.552 1.00 80.88 195 GLU A CA 1
ATOM 1581 C C . GLU A 1 195 ? 27.176 -17.639 -11.549 1.00 80.88 195 GLU A C 1
ATOM 1583 O O . GLU A 1 195 ? 28.325 -17.803 -11.134 1.00 80.88 195 GLU A O 1
ATOM 1588 N N . GLU A 1 196 ? 26.901 -17.616 -12.858 1.00 83.81 196 GLU A N 1
ATOM 1589 C CA . GLU A 1 196 ? 27.912 -17.839 -13.902 1.00 83.81 196 GLU A CA 1
ATOM 1590 C C . GLU A 1 196 ? 28.869 -16.651 -14.095 1.00 83.81 196 GLU A C 1
ATOM 1592 O O . GLU A 1 196 ? 30.034 -16.852 -14.451 1.00 83.81 196 GLU A O 1
ATOM 1597 N N . THR A 1 197 ? 28.401 -15.412 -13.890 1.00 68.50 197 THR A N 1
ATOM 1598 C CA . THR A 1 197 ? 29.162 -14.195 -14.245 1.00 68.50 197 THR A CA 1
ATOM 1599 C C . THR A 1 197 ? 29.600 -13.336 -13.062 1.00 68.50 197 THR A C 1
ATOM 1601 O O . THR A 1 197 ? 30.597 -12.619 -13.172 1.00 68.50 197 THR A O 1
ATOM 1604 N N . GLY A 1 198 ? 28.866 -13.363 -11.946 1.00 66.12 198 GLY A N 1
ATOM 1605 C CA . GLY A 1 198 ? 29.044 -12.430 -10.833 1.00 66.12 198 GLY A CA 1
ATOM 1606 C C . GLY A 1 198 ? 28.727 -10.963 -11.163 1.00 66.12 198 GLY A C 1
ATOM 1607 O O . GLY A 1 198 ? 29.130 -10.081 -10.402 1.00 66.12 198 GLY A O 1
ATOM 1608 N N . A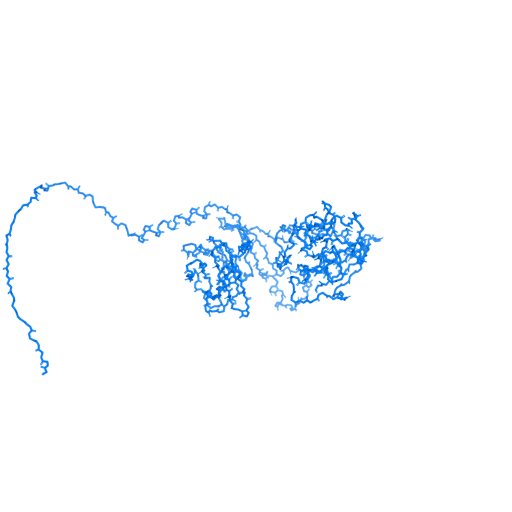SP A 1 199 ? 28.048 -10.659 -12.279 1.00 57.34 199 ASP A N 1
ATOM 1609 C CA . ASP A 1 199 ? 27.766 -9.275 -12.681 1.00 57.34 199 ASP A CA 1
ATOM 1610 C C . ASP A 1 199 ? 26.504 -8.694 -12.022 1.00 57.34 199 ASP A C 1
ATOM 1612 O O . ASP A 1 199 ? 25.446 -8.537 -12.634 1.00 57.34 199 ASP A O 1
ATOM 1616 N N . TYR A 1 200 ? 26.664 -8.264 -10.771 1.00 57.47 200 TYR A N 1
ATOM 1617 C CA . TYR A 1 200 ? 25.661 -7.505 -10.014 1.00 57.47 200 TYR A CA 1
ATOM 1618 C C . TYR A 1 200 ? 25.212 -6.186 -10.681 1.00 57.47 200 TYR A C 1
ATOM 1620 O O . TYR A 1 200 ? 24.247 -5.581 -10.220 1.00 57.47 200 TYR A O 1
ATOM 1628 N N . ASN A 1 201 ? 25.882 -5.709 -11.741 1.00 54.38 201 ASN A N 1
ATOM 1629 C CA . ASN A 1 201 ? 25.461 -4.517 -12.490 1.00 54.38 201 ASN A CA 1
ATOM 1630 C C . ASN A 1 201 ? 24.467 -4.844 -13.616 1.00 54.38 201 ASN A C 1
ATOM 1632 O O . ASN A 1 201 ? 23.925 -3.917 -14.216 1.00 54.38 201 ASN A O 1
ATOM 1636 N N . ASN A 1 202 ? 24.235 -6.131 -13.906 1.00 52.03 202 ASN A N 1
ATOM 1637 C CA . ASN A 1 202 ? 23.291 -6.604 -14.915 1.00 52.03 202 ASN A CA 1
ATOM 1638 C C . ASN A 1 202 ? 23.537 -6.011 -16.318 1.00 52.03 202 ASN A C 1
ATOM 1640 O O . ASN A 1 202 ? 22.618 -5.504 -16.965 1.00 52.03 202 ASN A O 1
ATOM 1644 N N . ASN A 1 203 ? 24.775 -6.079 -16.827 1.00 50.31 203 ASN A N 1
ATOM 1645 C CA . ASN A 1 203 ? 25.076 -5.581 -18.177 1.00 50.31 203 ASN A CA 1
ATOM 1646 C C . ASN A 1 203 ? 24.365 -6.387 -19.288 1.00 50.31 203 ASN A C 1
ATOM 1648 O O . ASN A 1 203 ? 24.279 -5.915 -20.421 1.00 50.31 203 ASN A O 1
ATOM 1652 N N . ALA A 1 204 ? 23.838 -7.579 -18.978 1.00 52.88 204 ALA A N 1
ATOM 1653 C CA . ALA A 1 204 ? 22.977 -8.356 -19.873 1.00 52.88 204 ALA A CA 1
ATOM 1654 C C . ALA A 1 204 ? 21.516 -7.856 -19.936 1.00 52.88 204 ALA A C 1
ATOM 1656 O O . ALA A 1 204 ? 20.791 -8.244 -20.850 1.00 52.88 204 ALA A O 1
ATOM 1657 N N . ASN A 1 205 ? 21.085 -6.990 -19.007 1.00 57.19 205 ASN A N 1
ATOM 1658 C CA . ASN A 1 205 ? 19.711 -6.485 -18.889 1.00 57.19 205 ASN A CA 1
ATOM 1659 C C . ASN A 1 205 ? 18.658 -7.618 -18.767 1.00 57.19 205 ASN A C 1
ATOM 1661 O O . ASN A 1 205 ? 17.574 -7.558 -19.350 1.00 57.19 205 ASN A O 1
ATOM 1665 N N . ILE A 1 206 ? 18.978 -8.663 -18.001 1.00 57.22 206 ILE A N 1
ATOM 1666 C CA . ILE A 1 206 ? 18.066 -9.773 -17.685 1.00 57.22 206 ILE A CA 1
ATOM 1667 C C . ILE A 1 206 ? 17.182 -9.343 -16.501 1.00 57.22 206 ILE A C 1
ATOM 1669 O O . ILE A 1 206 ? 17.726 -8.929 -15.477 1.00 57.22 206 ILE A O 1
ATOM 1673 N N . PRO A 1 207 ? 15.839 -9.405 -16.575 1.00 65.56 207 PRO A N 1
ATOM 1674 C CA . PRO A 1 207 ? 14.989 -9.044 -15.441 1.00 65.56 207 PRO A CA 1
ATOM 1675 C C . PRO A 1 207 ? 15.251 -9.952 -14.233 1.00 65.56 207 PRO A C 1
ATOM 1677 O O . PRO A 1 207 ? 15.164 -11.168 -14.362 1.00 65.56 207 PRO A O 1
ATOM 1680 N N . GLU A 1 208 ? 15.520 -9.372 -13.060 1.00 68.12 208 GLU A N 1
ATOM 1681 C CA . GLU A 1 208 ? 15.740 -10.110 -11.800 1.00 68.12 208 GLU A CA 1
ATOM 1682 C C . GLU A 1 208 ? 14.496 -10.891 -11.344 1.00 68.12 208 GLU A C 1
ATOM 1684 O O . GLU A 1 208 ? 14.601 -11.952 -10.728 1.00 68.12 208 GLU A O 1
ATOM 1689 N N . TYR A 1 209 ? 13.307 -10.382 -11.680 1.00 76.00 209 TYR A N 1
ATOM 1690 C CA . TYR A 1 209 ? 12.027 -10.924 -11.242 1.00 76.00 209 TYR A CA 1
ATOM 1691 C C . TYR A 1 209 ? 11.081 -11.182 -12.412 1.00 76.00 209 TYR A C 1
ATOM 1693 O O . TYR A 1 209 ? 11.003 -10.391 -13.354 1.00 76.00 209 TYR A O 1
ATOM 1701 N N . LEU A 1 210 ? 10.286 -12.242 -12.285 1.00 78.69 210 LEU A N 1
ATOM 1702 C CA . LEU A 1 210 ? 9.107 -12.492 -13.109 1.00 78.69 210 LEU A CA 1
ATOM 1703 C C . LEU A 1 210 ? 7.860 -12.121 -12.304 1.00 78.69 210 LEU A C 1
ATOM 1705 O O . LEU A 1 210 ? 7.745 -12.475 -11.132 1.00 78.69 210 LEU A O 1
ATOM 1709 N N . CYS A 1 211 ? 6.928 -11.406 -12.929 1.00 80.69 211 CYS A N 1
ATOM 1710 C CA . CYS A 1 211 ? 5.639 -11.047 -12.339 1.00 80.69 211 CYS A CA 1
ATOM 1711 C C . CYS A 1 211 ? 4.507 -11.508 -13.264 1.00 80.69 211 CYS A C 1
ATOM 1713 O O . CYS A 1 211 ? 4.618 -11.411 -14.490 1.00 80.69 211 CYS A O 1
ATOM 1715 N N . TYR A 1 212 ? 3.421 -12.023 -12.694 1.00 82.00 212 TYR A N 1
ATOM 1716 C CA . TYR A 1 212 ? 2.224 -12.415 -13.442 1.00 82.00 212 TYR A CA 1
ATOM 1717 C C . TYR A 1 212 ? 0.974 -12.371 -12.569 1.00 82.00 212 TYR A C 1
ATOM 1719 O O . TYR A 1 212 ? 1.035 -12.633 -11.369 1.00 82.00 212 TYR A O 1
ATOM 1727 N N . ILE A 1 213 ? -0.169 -12.081 -13.193 1.00 89.94 213 ILE A N 1
ATOM 1728 C CA . ILE A 1 213 ? -1.473 -12.330 -12.579 1.00 89.94 213 ILE A CA 1
ATOM 1729 C C . ILE A 1 213 ? -1.789 -13.812 -12.767 1.00 89.94 213 ILE A C 1
ATOM 1731 O O . ILE A 1 213 ? -1.775 -14.314 -13.892 1.00 89.94 213 ILE A O 1
ATOM 1735 N N . TYR A 1 214 ? -2.065 -14.504 -11.672 1.00 93.88 214 TYR A N 1
ATOM 1736 C CA . TYR A 1 214 ? -2.528 -15.882 -11.631 1.00 93.88 214 TYR A CA 1
ATOM 1737 C C . TYR A 1 214 ? -4.003 -15.910 -11.229 1.00 93.88 214 TYR A C 1
ATOM 1739 O O . TYR A 1 214 ? -4.374 -15.380 -10.180 1.00 93.88 214 TYR A O 1
ATOM 1747 N N . ASP A 1 215 ? -4.837 -16.517 -12.070 1.00 93.06 215 ASP A N 1
ATOM 1748 C CA . ASP A 1 215 ? -6.252 -16.759 -11.789 1.00 93.06 215 ASP A CA 1
ATOM 1749 C C . ASP A 1 215 ? -6.407 -18.150 -11.154 1.00 93.06 215 ASP A C 1
ATOM 1751 O O . ASP A 1 215 ? -6.100 -19.165 -11.781 1.00 93.06 215 ASP A O 1
ATOM 1755 N N . ILE A 1 216 ? -6.857 -18.197 -9.898 1.00 91.94 216 ILE A N 1
ATOM 1756 C CA . ILE A 1 216 ? -6.939 -19.417 -9.080 1.00 91.94 216 ILE A CA 1
ATOM 1757 C C . ILE A 1 216 ? -7.917 -20.424 -9.704 1.00 91.94 216 ILE A C 1
ATOM 1759 O O . ILE A 1 216 ? -7.633 -21.622 -9.750 1.00 91.94 216 ILE A O 1
ATOM 1763 N N . SER A 1 217 ? -9.045 -19.935 -10.226 1.00 88.69 217 SER A N 1
ATOM 1764 C CA . SER A 1 217 ? -10.128 -20.765 -10.765 1.00 88.69 217 SER A CA 1
ATOM 1765 C C . SER A 1 217 ? -9.756 -21.501 -12.060 1.00 88.69 217 SER A C 1
ATOM 1767 O O . SER A 1 217 ? -10.190 -22.632 -12.285 1.00 88.69 217 SER A O 1
ATOM 1769 N N . THR A 1 218 ? -8.936 -20.874 -12.909 1.00 92.62 218 THR A N 1
ATOM 1770 C CA . THR A 1 218 ? -8.520 -21.407 -14.219 1.00 92.62 218 THR A CA 1
ATOM 1771 C C . THR A 1 218 ? -7.070 -21.890 -14.257 1.00 92.62 218 THR A C 1
ATOM 1773 O O . THR A 1 218 ? -6.670 -22.527 -15.233 1.00 92.62 218 THR A O 1
ATOM 1776 N N . GLN A 1 219 ? -6.289 -21.590 -13.214 1.00 93.06 219 GLN A N 1
ATOM 1777 C CA . GLN A 1 219 ? -4.842 -21.814 -13.096 1.00 93.06 219 GLN A CA 1
ATOM 1778 C C . GLN A 1 219 ? -4.010 -21.132 -14.201 1.00 93.06 219 GLN A C 1
ATOM 1780 O O . GLN A 1 219 ? -2.865 -21.509 -14.457 1.00 93.06 219 GLN A O 1
ATOM 1785 N N . GLN A 1 220 ? -4.573 -20.124 -14.877 1.00 92.56 220 GLN A N 1
ATOM 1786 C CA . GLN A 1 220 ? -3.902 -19.413 -15.965 1.00 92.56 220 GLN A CA 1
ATOM 1787 C C . GLN A 1 220 ? -3.025 -18.279 -15.434 1.00 92.56 220 GLN A C 1
ATOM 1789 O O . GLN A 1 220 ? -3.430 -17.514 -14.558 1.00 92.56 220 GLN A O 1
ATOM 1794 N N . THR A 1 221 ? -1.833 -18.140 -16.015 1.00 89.12 221 THR A N 1
ATOM 1795 C CA . THR A 1 221 ? -0.927 -17.015 -15.777 1.00 89.12 221 THR A CA 1
ATOM 1796 C C . THR A 1 221 ? -0.987 -16.025 -16.939 1.00 89.12 221 THR A C 1
ATOM 1798 O O . THR A 1 221 ? -0.804 -16.383 -18.102 1.00 89.12 221 THR A O 1
ATOM 1801 N N . THR A 1 222 ? -1.219 -14.752 -16.626 1.00 83.56 222 THR A N 1
ATOM 1802 C CA . THR A 1 222 ? -1.070 -13.633 -17.564 1.00 83.56 222 THR A CA 1
ATOM 1803 C C . THR A 1 222 ? 0.205 -12.873 -17.201 1.00 83.56 222 THR A C 1
ATOM 1805 O O . THR A 1 222 ? 0.285 -12.386 -16.070 1.00 83.56 222 THR A O 1
ATOM 1808 N N . PRO A 1 223 ? 1.201 -12.758 -18.103 1.00 75.81 223 PRO A N 1
ATOM 1809 C CA . PRO A 1 223 ? 2.420 -11.999 -17.838 1.00 75.81 223 PRO A CA 1
ATOM 1810 C C . PRO A 1 223 ? 2.099 -10.578 -17.372 1.00 75.81 223 PRO A C 1
ATOM 1812 O O . PRO A 1 223 ? 1.453 -9.816 -18.087 1.00 75.81 223 PRO A O 1
ATOM 1815 N N . TYR A 1 224 ? 2.554 -10.233 -16.170 1.00 58.78 224 TYR A N 1
ATOM 1816 C CA . TYR A 1 224 ? 2.407 -8.905 -15.593 1.00 58.78 224 TYR A CA 1
ATOM 1817 C C . TYR A 1 224 ? 3.739 -8.195 -15.778 1.00 58.78 224 TYR A C 1
ATOM 1819 O O . TYR A 1 224 ? 4.593 -8.137 -14.891 1.00 58.78 224 TYR A O 1
ATOM 1827 N N . THR A 1 225 ? 3.950 -7.694 -16.990 1.00 50.00 225 THR A N 1
ATOM 1828 C CA . THR A 1 225 ? 4.953 -6.660 -17.193 1.00 50.00 225 THR A CA 1
ATOM 1829 C C . THR A 1 225 ? 4.565 -5.458 -16.345 1.00 50.00 225 THR A C 1
ATOM 1831 O O . THR A 1 225 ? 3.451 -4.955 -16.471 1.00 50.00 225 THR A O 1
ATOM 1834 N N . TRP A 1 226 ? 5.519 -4.904 -15.596 1.00 43.50 226 TRP A N 1
ATOM 1835 C CA . TRP A 1 226 ? 5.442 -3.512 -15.146 1.00 43.50 226 TRP A CA 1
ATOM 1836 C C . TRP A 1 226 ? 5.662 -2.554 -16.345 1.00 43.50 226 TRP A C 1
ATOM 1838 O O . TRP A 1 226 ? 6.435 -1.597 -16.277 1.00 43.50 226 TRP A O 1
ATOM 1848 N N . GLU A 1 227 ? 4.921 -2.769 -17.447 1.00 34.19 227 GLU A N 1
ATOM 1849 C CA . GLU A 1 227 ? 4.287 -1.620 -18.093 1.00 34.19 227 GLU A CA 1
ATOM 1850 C C . GLU A 1 227 ? 3.594 -0.873 -16.960 1.00 34.19 227 GLU A C 1
ATOM 1852 O O . GLU A 1 227 ? 2.944 -1.506 -16.131 1.00 34.19 227 GLU A O 1
ATOM 1857 N N . THR A 1 228 ? 3.810 0.435 -16.839 1.00 30.78 228 THR A N 1
ATOM 1858 C CA . THR A 1 228 ? 3.470 1.149 -15.601 1.00 30.78 228 THR A CA 1
ATOM 1859 C C . THR A 1 228 ? 1.966 1.402 -15.501 1.00 30.78 228 THR A C 1
ATOM 1861 O O . THR A 1 228 ? 1.489 2.529 -15.552 1.00 30.78 228 THR A O 1
ATOM 1864 N N . VAL A 1 229 ? 1.195 0.336 -15.321 1.00 27.64 229 VAL A N 1
ATOM 1865 C CA . VAL A 1 229 ? -0.109 0.375 -14.683 1.00 27.64 229 VAL A CA 1
ATOM 1866 C C . VAL A 1 229 ? 0.171 0.479 -13.188 1.00 27.64 229 VAL A C 1
ATOM 1868 O O . VAL A 1 229 ? 0.030 -0.473 -12.429 1.00 27.64 229 VAL A O 1
ATOM 1871 N N . GLU A 1 230 ? 0.602 1.671 -12.770 1.00 30.73 230 GLU A N 1
ATOM 1872 C CA . GLU A 1 230 ? 0.339 2.117 -11.408 1.00 30.73 230 GLU A CA 1
ATOM 1873 C C . GLU A 1 230 ? -1.188 2.147 -11.276 1.00 30.73 230 GLU A C 1
ATOM 1875 O O . GLU A 1 230 ? -1.843 3.136 -11.627 1.00 30.73 230 GLU A O 1
ATOM 1880 N N . SER A 1 231 ? -1.760 1.020 -10.833 1.00 28.12 231 SER A N 1
ATOM 1881 C CA . SER A 1 231 ? -3.098 0.998 -10.252 1.00 28.12 231 SER A CA 1
ATOM 1882 C C . SER A 1 231 ? -3.137 2.151 -9.248 1.00 28.12 231 SER A C 1
ATOM 1884 O O . SER A 1 231 ? -2.185 2.267 -8.468 1.00 28.12 231 SER A O 1
ATOM 1886 N N . PRO A 1 232 ? -4.139 3.053 -9.275 1.00 33.53 232 PRO A N 1
ATOM 1887 C CA . PRO A 1 232 ? -4.031 4.332 -8.579 1.00 33.53 232 PRO A CA 1
ATOM 1888 C C . PRO A 1 232 ? -3.756 4.244 -7.074 1.00 33.53 232 PRO A C 1
ATOM 1890 O O . PRO A 1 232 ? -3.434 5.273 -6.485 1.00 33.53 232 PRO A O 1
ATOM 1893 N N . ASP A 1 233 ? -3.890 3.074 -6.458 1.00 32.44 233 ASP A N 1
ATOM 1894 C CA . ASP A 1 233 ? -3.943 2.895 -5.014 1.00 32.44 233 ASP A CA 1
ATOM 1895 C C . ASP A 1 233 ? -2.804 2.014 -4.443 1.00 32.44 233 ASP A C 1
ATOM 1897 O O . ASP A 1 233 ? -2.649 1.967 -3.225 1.00 32.44 233 ASP A O 1
ATOM 1901 N N . ASP A 1 234 ? -1.944 1.417 -5.287 1.00 31.16 234 ASP A N 1
ATOM 1902 C CA . ASP A 1 234 ? -0.818 0.547 -4.876 1.00 31.16 234 ASP A CA 1
ATOM 1903 C C . ASP A 1 234 ? 0.566 1.217 -5.014 1.00 31.16 234 ASP A C 1
ATOM 1905 O O . ASP A 1 234 ? 1.477 0.759 -5.705 1.00 31.16 234 ASP A O 1
ATOM 1909 N N . ILE A 1 235 ? 0.750 2.308 -4.270 1.00 32.38 235 ILE A N 1
ATOM 1910 C CA . ILE A 1 235 ? 2.054 2.618 -3.663 1.00 32.38 235 ILE A CA 1
ATOM 1911 C C . ILE A 1 235 ? 1.908 2.319 -2.168 1.00 32.38 235 ILE A C 1
ATOM 1913 O O . ILE A 1 235 ? 0.901 2.739 -1.590 1.00 32.38 235 ILE A O 1
ATOM 1917 N N . PRO A 1 236 ? 2.873 1.637 -1.513 1.00 32.62 236 PRO A N 1
ATOM 1918 C CA . PRO A 1 236 ? 2.776 1.339 -0.090 1.00 32.62 236 PRO A CA 1
ATOM 1919 C C . PRO A 1 236 ? 2.548 2.622 0.710 1.00 32.62 236 PRO A C 1
ATOM 1921 O O . PRO A 1 236 ? 3.437 3.466 0.813 1.00 32.62 236 PRO A O 1
ATOM 1924 N N . MET A 1 237 ? 1.348 2.780 1.276 1.00 36.19 237 MET A N 1
ATOM 1925 C CA . MET A 1 237 ? 1.028 3.935 2.108 1.00 36.19 237 MET A CA 1
ATOM 1926 C C . MET A 1 237 ? 1.792 3.845 3.432 1.00 36.19 237 MET A C 1
ATOM 1928 O O . MET A 1 237 ? 1.244 3.429 4.456 1.00 36.19 237 MET A O 1
ATOM 1932 N N . SER A 1 238 ? 3.042 4.320 3.434 1.00 42.31 238 SER A N 1
ATOM 1933 C CA . SER A 1 238 ? 3.667 4.895 4.625 1.00 42.31 238 SER A CA 1
ATOM 1934 C C . SER A 1 238 ? 2.720 5.989 5.114 1.00 42.31 238 SER A C 1
ATOM 1936 O O . SER A 1 238 ? 2.620 7.049 4.494 1.00 42.31 238 SER A O 1
ATOM 1938 N N . ARG A 1 239 ? 1.885 5.663 6.109 1.00 57.19 239 ARG A N 1
ATOM 1939 C CA . ARG A 1 239 ? 0.623 6.381 6.323 1.00 57.19 239 ARG A CA 1
ATOM 1940 C C . ARG A 1 239 ? 0.886 7.841 6.642 1.00 57.19 239 ARG A C 1
ATOM 1942 O O . ARG A 1 239 ? 1.370 8.165 7.723 1.00 57.19 239 ARG A O 1
ATOM 1949 N N . ILE A 1 240 ? 0.490 8.709 5.716 1.00 65.19 240 ILE A N 1
ATOM 1950 C CA . ILE A 1 240 ? 0.552 10.151 5.910 1.00 65.19 240 ILE A CA 1
ATOM 1951 C C . ILE A 1 240 ? -0.356 10.491 7.081 1.00 65.19 240 ILE A C 1
ATOM 1953 O O . ILE A 1 240 ? -1.583 10.389 7.003 1.00 65.19 240 ILE A O 1
ATOM 1957 N N . SER A 1 241 ? 0.261 10.889 8.181 1.00 76.19 241 SER A N 1
ATOM 1958 C CA . SER A 1 241 ? -0.463 11.331 9.351 1.00 76.19 241 SER A CA 1
ATOM 1959 C C . SER A 1 241 ? -0.870 12.776 9.109 1.00 76.19 241 SER A C 1
ATOM 1961 O O . SER A 1 241 ? -0.080 13.707 9.232 1.00 76.19 241 SER A O 1
ATOM 1963 N N . TYR A 1 242 ? -2.131 12.986 8.750 1.00 71.44 242 TYR A N 1
ATOM 1964 C CA . TYR A 1 242 ? -2.692 14.334 8.653 1.00 71.44 242 TYR A CA 1
ATOM 1965 C C . TYR A 1 242 ? -3.020 14.937 10.029 1.00 71.44 242 TYR A C 1
ATOM 1967 O O . TYR A 1 242 ? -3.556 16.046 10.101 1.00 71.44 242 TYR A O 1
ATOM 1975 N N . GLY A 1 243 ? -2.775 14.195 11.119 1.00 71.75 243 GLY A N 1
ATOM 1976 C CA . GLY A 1 243 ? -3.283 14.495 12.455 1.00 71.75 243 GLY A CA 1
ATOM 1977 C C . GLY A 1 243 ? -4.774 14.843 12.417 1.00 71.75 243 GLY A C 1
ATOM 1978 O O . GLY A 1 243 ? -5.581 14.099 11.867 1.00 71.75 243 GLY A O 1
ATOM 1979 N N . GLY A 1 244 ? -5.138 16.014 12.944 1.00 73.50 244 GLY A N 1
ATOM 1980 C CA . GLY A 1 244 ? -6.521 16.514 12.927 1.00 73.50 244 GLY A CA 1
ATOM 1981 C C . GLY A 1 244 ? -6.976 17.192 11.623 1.00 73.50 244 GLY A C 1
ATOM 1982 O O . GLY A 1 244 ? -8.032 17.817 11.623 1.00 73.50 244 GLY A O 1
ATOM 1983 N N . TYR A 1 245 ? -6.184 17.153 10.543 1.00 75.06 245 TYR A N 1
ATOM 1984 C CA . TYR A 1 245 ? -6.359 18.015 9.363 1.00 75.06 245 TYR A CA 1
ATOM 1985 C C . TYR A 1 245 ? -6.229 17.258 8.029 1.00 75.06 245 TYR A C 1
ATOM 1987 O O . TYR A 1 245 ? -5.428 17.615 7.158 1.00 75.06 245 TYR A O 1
ATOM 1995 N N . GLY A 1 246 ? -7.017 16.192 7.864 1.00 81.19 246 GLY A N 1
ATOM 1996 C CA . GLY A 1 246 ? -7.099 15.423 6.616 1.00 81.19 246 GLY A CA 1
ATOM 1997 C C . GLY A 1 246 ? -7.720 16.190 5.431 1.00 81.19 246 GLY A C 1
ATOM 1998 O O . GLY A 1 246 ? -8.276 17.281 5.611 1.00 81.19 246 GLY A O 1
ATOM 1999 N N . PRO A 1 247 ? -7.651 15.637 4.204 1.00 77.81 247 PRO A N 1
ATOM 2000 C CA . PRO A 1 247 ? -8.283 16.213 3.015 1.00 77.81 247 PRO A CA 1
ATOM 2001 C C . PRO A 1 247 ? -9.760 16.569 3.227 1.00 77.81 247 PRO A C 1
ATOM 2003 O O . PRO A 1 247 ? -10.514 15.816 3.836 1.00 77.81 247 PRO A O 1
ATOM 2006 N N . GLY A 1 248 ? -10.176 17.737 2.733 1.00 76.06 248 GLY A N 1
ATOM 2007 C CA . GLY A 1 248 ? -11.534 18.262 2.903 1.00 76.06 248 GLY A CA 1
ATOM 2008 C C . GLY A 1 248 ? -11.765 19.070 4.187 1.00 76.06 248 GLY A C 1
ATOM 2009 O O . GLY A 1 248 ? -12.743 19.816 4.242 1.00 76.06 248 GLY A O 1
ATOM 2010 N N . THR A 1 249 ? -10.871 18.990 5.180 1.00 82.94 249 THR A N 1
ATOM 2011 C CA . THR A 1 249 ? -10.939 19.815 6.403 1.00 82.94 249 THR A CA 1
ATOM 2012 C C . THR A 1 249 ? -10.346 21.220 6.193 1.00 82.94 249 THR A C 1
ATOM 2014 O O . THR A 1 249 ? -9.915 21.576 5.092 1.00 82.94 249 THR A O 1
ATOM 2017 N N . TYR A 1 250 ? -10.317 22.041 7.248 1.00 84.50 250 TYR A N 1
ATOM 2018 C CA . TYR A 1 250 ? -9.752 23.392 7.225 1.00 84.50 250 TYR A CA 1
ATOM 2019 C C . TYR A 1 250 ? -8.578 23.501 8.192 1.00 84.50 250 TYR A C 1
ATOM 2021 O O . TYR A 1 250 ? -8.721 23.268 9.391 1.00 84.50 250 TYR A O 1
ATOM 2029 N N . PHE A 1 251 ? -7.414 23.901 7.682 1.00 84.75 251 PHE A N 1
ATOM 2030 C CA . PHE A 1 251 ? -6.190 24.100 8.453 1.00 84.75 251 PHE A CA 1
ATOM 2031 C C . PHE A 1 251 ? -6.217 25.438 9.199 1.00 84.75 251 PHE A C 1
ATOM 2033 O O . PHE A 1 251 ? -5.478 26.386 8.917 1.00 84.75 251 PHE A O 1
ATOM 2040 N N . THR A 1 252 ? -7.137 25.512 10.151 1.00 80.50 252 THR A N 1
ATOM 2041 C CA . THR A 1 252 ? -7.413 26.658 11.012 1.00 80.50 252 THR A CA 1
ATOM 2042 C C . THR A 1 252 ? -7.215 26.278 12.481 1.00 80.50 252 THR A C 1
ATOM 2044 O O . THR A 1 252 ? -7.149 25.100 12.843 1.00 80.50 252 THR A O 1
ATOM 2047 N N . SER A 1 253 ? -7.095 27.270 13.361 1.00 74.19 253 SER A N 1
ATOM 2048 C CA . SER A 1 253 ? -7.056 27.064 14.816 1.00 74.19 253 SER A CA 1
ATOM 2049 C C . SER A 1 253 ? -8.369 26.499 15.375 1.00 74.19 253 SER A C 1
ATOM 2051 O O . SER A 1 253 ? -8.378 25.962 16.478 1.00 74.19 253 SER A O 1
ATOM 2053 N N . THR A 1 254 ? -9.455 26.598 14.605 1.00 71.75 254 THR A N 1
ATOM 2054 C CA . THR A 1 254 ? -10.815 26.133 14.914 1.00 71.75 254 THR A CA 1
ATOM 2055 C C . THR A 1 254 ? -11.204 24.824 14.216 1.00 71.75 254 THR A C 1
ATOM 2057 O O . THR A 1 254 ? -12.196 24.217 14.604 1.00 71.75 254 THR A O 1
ATOM 2060 N N . GLY A 1 255 ? -10.483 24.407 13.167 1.00 72.31 255 GLY A N 1
ATOM 2061 C CA . GLY A 1 255 ? -10.875 23.305 12.273 1.00 72.31 255 GLY A CA 1
ATOM 2062 C C . GLY A 1 255 ? -12.006 23.648 11.285 1.00 72.31 255 GLY A C 1
ATOM 2063 O O . GLY A 1 255 ? -12.407 22.803 10.487 1.00 72.31 255 GLY A O 1
ATOM 2064 N N . THR A 1 256 ? -12.529 24.880 11.315 1.00 74.94 256 THR A N 1
ATOM 2065 C CA . THR A 1 256 ? -13.708 25.325 10.552 1.00 74.94 256 THR A CA 1
ATOM 2066 C C . THR A 1 256 ? -13.363 26.250 9.374 1.00 74.94 256 THR A C 1
ATOM 2068 O O . THR A 1 256 ? -12.249 26.764 9.244 1.00 74.94 256 THR A O 1
ATOM 2071 N N . SER A 1 257 ? -14.345 26.478 8.496 1.00 73.19 257 SER A N 1
ATOM 2072 C CA . SER A 1 257 ? -14.254 27.264 7.253 1.00 73.19 257 SER A CA 1
ATOM 2073 C C . SER A 1 257 ? -14.250 28.794 7.439 1.00 73.19 257 SER A C 1
ATOM 2075 O O . SER A 1 257 ? -14.560 29.530 6.509 1.00 73.19 257 SER A O 1
ATOM 2077 N N . ASP A 1 258 ? -13.917 29.307 8.624 1.00 69.25 258 ASP A N 1
ATOM 2078 C CA . ASP A 1 258 ? -14.203 30.694 9.022 1.00 69.25 258 ASP A CA 1
ATOM 2079 C C . ASP A 1 258 ? -12.995 31.655 8.979 1.00 69.25 258 ASP A C 1
ATOM 2081 O O . ASP A 1 258 ? -13.031 32.739 9.568 1.00 69.25 258 ASP A O 1
ATOM 2085 N N . ALA A 1 259 ? -11.924 31.290 8.267 1.00 65.81 259 ALA A N 1
ATOM 2086 C CA . ALA A 1 259 ? -10.673 32.049 8.202 1.00 65.81 259 ALA A CA 1
ATOM 2087 C C . ALA A 1 259 ? -10.613 33.067 7.044 1.00 65.81 259 ALA A C 1
ATOM 2089 O O . ALA A 1 259 ? -9.702 33.046 6.216 1.00 65.81 259 ALA A O 1
ATOM 2090 N N . THR A 1 260 ? -11.543 34.024 7.042 1.00 68.12 260 THR A N 1
ATOM 2091 C CA . THR A 1 260 ? -11.723 35.071 6.011 1.00 68.12 260 THR A CA 1
ATOM 2092 C C . THR A 1 260 ? -10.618 36.151 5.959 1.00 68.12 260 THR A C 1
ATOM 2094 O O . THR A 1 260 ? -10.831 37.250 5.452 1.00 68.12 260 THR A O 1
ATOM 2097 N N . CYS A 1 261 ? -9.426 35.873 6.494 1.00 67.19 261 CYS A N 1
ATOM 2098 C CA . CYS A 1 261 ? -8.385 36.863 6.800 1.00 67.19 261 CYS A CA 1
ATOM 2099 C C . CYS A 1 261 ? -7.381 37.172 5.672 1.00 67.19 261 CYS A C 1
ATOM 2101 O O . CYS A 1 261 ? -6.472 37.978 5.880 1.00 67.19 261 CYS A O 1
ATOM 2103 N N . HIS A 1 262 ? -7.514 36.564 4.493 1.00 65.19 262 HIS A N 1
ATOM 2104 C CA . HIS A 1 262 ? -6.652 36.825 3.334 1.00 65.19 262 HIS A CA 1
ATOM 2105 C C . HIS A 1 262 ? -7.347 36.484 2.012 1.00 65.19 262 HIS A C 1
ATOM 2107 O O . HIS A 1 262 ? -8.202 35.601 1.969 1.00 65.19 262 HIS A O 1
ATOM 2113 N N . SER A 1 263 ? -6.952 37.151 0.928 1.00 63.44 263 SER A N 1
ATOM 2114 C CA . SER A 1 263 ? -7.440 36.889 -0.430 1.00 63.44 263 SER A CA 1
ATOM 2115 C C . SER A 1 263 ? -6.658 35.775 -1.138 1.00 63.44 263 SER A C 1
ATOM 2117 O O . SER A 1 263 ? -5.554 35.400 -0.737 1.00 63.44 263 SER A O 1
ATOM 2119 N N . GLN A 1 264 ? -7.224 35.265 -2.235 1.00 61.88 264 GLN A N 1
ATOM 2120 C CA . GLN A 1 264 ? -6.584 34.274 -3.101 1.00 61.88 264 GLN A CA 1
ATOM 2121 C C . GLN A 1 264 ? -5.170 34.721 -3.518 1.00 61.88 264 GLN A C 1
ATOM 2123 O O . GLN A 1 264 ? -4.987 35.820 -4.038 1.00 61.88 264 GLN A O 1
ATOM 2128 N N . GLY A 1 265 ? -4.176 33.857 -3.291 1.00 55.22 265 GLY A N 1
ATOM 2129 C CA . GLY A 1 265 ? -2.781 34.088 -3.682 1.00 55.22 265 GLY A CA 1
ATOM 2130 C C . GLY A 1 265 ? -1.971 35.041 -2.791 1.00 55.22 265 GLY A C 1
ATOM 2131 O O . GLY A 1 265 ? -0.808 35.277 -3.104 1.00 55.22 265 GLY A O 1
ATOM 2132 N N . ILE A 1 266 ? -2.528 35.579 -1.695 1.00 57.50 266 ILE A N 1
ATOM 2133 C CA . ILE A 1 266 ? -1.803 36.483 -0.783 1.00 57.50 266 ILE A CA 1
ATOM 2134 C C . ILE A 1 266 ? -1.627 35.833 0.595 1.00 57.50 266 ILE A C 1
ATOM 2136 O O . ILE A 1 266 ? -2.550 35.775 1.405 1.00 57.50 266 ILE A O 1
ATOM 2140 N N . CYS A 1 267 ? -0.405 35.381 0.875 1.00 57.28 267 CYS A N 1
ATOM 2141 C CA . CYS A 1 267 ? -0.031 34.695 2.112 1.00 57.28 267 CYS A CA 1
ATOM 2142 C C . CYS A 1 267 ? 0.853 35.601 2.984 1.00 57.28 267 CYS A C 1
ATOM 2144 O O . CYS A 1 267 ? 2.079 35.524 2.922 1.00 57.28 267 CYS A O 1
ATOM 2146 N N . ASN A 1 268 ? 0.243 36.454 3.811 1.00 60.31 268 ASN A N 1
ATOM 2147 C CA . ASN A 1 268 ? 0.982 37.377 4.681 1.00 60.31 268 ASN A CA 1
ATOM 2148 C C . ASN A 1 268 ? 1.312 36.751 6.048 1.00 60.31 268 ASN A C 1
ATOM 2150 O O . ASN A 1 268 ? 0.409 36.375 6.798 1.00 60.31 268 ASN A O 1
ATOM 2154 N N . TYR A 1 269 ? 2.605 36.701 6.384 1.00 57.59 269 TYR A N 1
ATOM 2155 C CA . TYR A 1 269 ? 3.115 36.399 7.724 1.00 57.59 269 TYR A CA 1
ATOM 2156 C C . TYR A 1 269 ? 3.946 37.591 8.251 1.00 57.59 269 TYR A C 1
ATOM 2158 O O . TYR A 1 269 ? 4.778 38.100 7.496 1.00 57.59 269 TYR A O 1
ATOM 2166 N N . PRO A 1 270 ? 3.774 38.040 9.513 1.00 61.00 270 PRO A N 1
ATOM 2167 C CA . PRO A 1 270 ? 2.776 37.585 10.483 1.00 61.00 270 PRO A CA 1
ATOM 2168 C C . PRO A 1 270 ? 1.341 37.847 10.004 1.00 61.00 270 PRO A C 1
ATOM 2170 O O . PRO A 1 270 ? 1.087 38.750 9.207 1.00 61.00 270 PRO A O 1
ATOM 2173 N N . GLN A 1 271 ? 0.405 37.020 10.468 1.00 67.62 271 GLN A N 1
ATOM 2174 C CA . GLN A 1 271 ? -0.997 37.122 10.065 1.00 67.62 271 GLN A CA 1
ATOM 2175 C C . GLN A 1 271 ? -1.663 38.398 10.619 1.00 67.62 271 GLN A C 1
ATOM 2177 O O . GLN A 1 271 ? -1.279 38.873 11.692 1.00 67.62 271 GLN A O 1
ATOM 2182 N N . PRO A 1 272 ? -2.709 38.926 9.951 1.00 69.12 272 PRO A N 1
ATOM 2183 C CA . PRO A 1 272 ? -3.558 39.971 10.516 1.00 69.12 272 PRO A CA 1
ATOM 2184 C C . PRO A 1 272 ? -4.185 39.553 11.854 1.00 69.12 272 PRO A C 1
ATOM 2186 O O . PRO A 1 272 ? -4.544 38.390 12.050 1.00 69.12 272 PRO A O 1
ATOM 2189 N N . SER A 1 273 ? -4.371 40.514 12.763 1.00 67.69 273 SER A N 1
ATOM 2190 C CA . SER A 1 273 ? -5.041 40.267 14.047 1.00 67.69 273 SER A CA 1
ATOM 2191 C C . SER A 1 273 ? -6.451 39.701 13.832 1.00 67.69 273 SER A C 1
ATOM 2193 O O . SER A 1 273 ? -7.219 40.231 13.031 1.00 67.69 273 SER A O 1
ATOM 2195 N N . GLY A 1 274 ? -6.782 38.614 14.535 1.00 70.25 274 GLY A N 1
ATOM 2196 C CA . GLY A 1 274 ? -8.050 37.890 14.381 1.00 70.25 274 GLY A CA 1
ATOM 2197 C C . GLY A 1 274 ? -8.083 36.843 13.258 1.00 70.25 274 GLY A C 1
ATOM 2198 O O . GLY A 1 274 ? -9.113 36.193 13.083 1.00 70.25 274 GLY A O 1
ATOM 2199 N N . CYS A 1 275 ? -6.990 36.638 12.514 1.00 75.19 275 CYS A N 1
ATOM 2200 C CA . CYS A 1 275 ? -6.900 35.551 11.538 1.00 75.19 275 CYS A CA 1
ATOM 2201 C C . CYS A 1 275 ? -6.943 34.169 12.211 1.00 75.19 275 CYS A C 1
ATOM 2203 O O . CYS A 1 275 ? -6.399 33.977 13.299 1.00 75.19 275 CYS A O 1
ATOM 2205 N N . LYS A 1 276 ? -7.606 33.206 11.557 1.00 78.44 276 LYS A N 1
ATOM 2206 C CA . LYS A 1 276 ? -7.825 31.848 12.086 1.00 78.44 276 LYS A CA 1
ATOM 2207 C C . LYS A 1 276 ? -7.042 30.751 11.368 1.00 78.44 276 LYS A C 1
ATOM 2209 O O . LYS A 1 276 ? -7.050 29.620 11.839 1.00 78.44 276 LYS A O 1
ATOM 2214 N N . CYS A 1 277 ? -6.367 31.030 10.253 1.00 78.19 277 CYS A N 1
ATOM 2215 C CA . CYS A 1 277 ? -5.538 30.014 9.598 1.00 78.19 277 CYS A CA 1
ATOM 2216 C C . CYS A 1 277 ? -4.373 29.589 10.496 1.00 78.19 277 CYS A C 1
ATOM 2218 O O . CYS A 1 277 ? -3.755 30.413 11.166 1.00 78.19 277 CYS A O 1
ATOM 2220 N N . LYS A 1 278 ? -4.053 28.297 10.518 1.00 79.69 278 LYS A N 1
ATOM 2221 C CA . LYS A 1 278 ? -3.062 27.763 11.449 1.00 79.69 278 LYS A CA 1
ATOM 2222 C C . LYS A 1 278 ? -1.641 28.150 11.025 1.00 79.69 278 LYS A C 1
ATOM 2224 O O . LYS A 1 278 ? -1.247 27.980 9.871 1.00 79.69 278 LYS A O 1
ATOM 2229 N N . VAL A 1 279 ? -0.884 28.685 11.981 1.00 76.38 279 VAL A N 1
ATOM 2230 C CA . VAL A 1 279 ? 0.566 28.901 11.879 1.00 76.38 279 VAL A CA 1
ATOM 2231 C C . VAL A 1 279 ? 1.264 27.627 12.354 1.00 76.38 279 VAL A C 1
ATOM 2233 O O . VAL A 1 279 ? 0.869 27.056 13.371 1.00 76.38 279 VAL A O 1
ATOM 2236 N N . TYR A 1 280 ? 2.303 27.189 11.647 1.00 74.38 280 TYR A N 1
ATOM 2237 C CA . TYR A 1 280 ? 3.133 26.048 12.048 1.00 74.38 280 TYR A CA 1
ATOM 2238 C C . TYR A 1 280 ? 4.578 26.280 11.605 1.00 74.38 280 TYR A C 1
ATOM 2240 O O . TYR A 1 280 ? 4.779 26.772 10.500 1.00 74.38 280 TYR A O 1
ATOM 2248 N N . GLY A 1 281 ? 5.580 26.007 12.450 1.00 67.75 281 GLY A N 1
ATOM 2249 C CA . GLY A 1 281 ? 6.997 26.247 12.116 1.00 67.75 281 GLY A CA 1
ATOM 2250 C C . GLY A 1 281 ? 7.277 27.656 11.560 1.00 67.75 281 GLY A C 1
ATOM 2251 O O . GLY A 1 281 ? 7.865 27.787 10.489 1.00 67.75 281 GLY A O 1
ATOM 2252 N N . ALA A 1 282 ? 6.748 28.702 12.216 1.00 69.81 282 ALA A N 1
ATOM 2253 C CA . ALA A 1 282 ? 6.765 30.109 11.763 1.00 69.81 282 ALA A CA 1
ATOM 2254 C C . ALA A 1 282 ? 6.230 30.364 10.328 1.00 69.81 282 ALA A C 1
ATOM 2256 O O . ALA A 1 282 ? 6.472 31.418 9.742 1.00 69.81 282 ALA A O 1
ATOM 2257 N N . SER A 1 283 ? 5.487 29.408 9.772 1.00 74.50 283 SER A N 1
ATOM 2258 C CA . SER A 1 283 ? 4.982 29.378 8.398 1.00 74.50 283 SER A CA 1
ATOM 2259 C C . SER A 1 283 ? 3.450 29.446 8.367 1.00 74.50 283 SER A C 1
ATOM 2261 O O . SER A 1 283 ? 2.795 29.335 9.405 1.00 74.50 283 SER A O 1
ATOM 2263 N N . ILE A 1 284 ? 2.856 29.595 7.174 1.00 75.69 284 ILE A N 1
ATOM 2264 C CA . ILE A 1 284 ? 1.393 29.636 6.953 1.00 75.69 284 ILE A CA 1
ATOM 2265 C C . ILE A 1 284 ? 0.962 28.848 5.704 1.00 75.69 284 ILE A C 1
ATOM 2267 O O . ILE A 1 284 ? 1.796 28.517 4.861 1.00 75.69 284 ILE A O 1
ATOM 2271 N N . GLN A 1 285 ? -0.345 28.570 5.596 1.00 78.38 285 GLN A N 1
ATOM 2272 C CA . GLN A 1 285 ? -1.003 27.863 4.483 1.00 78.38 285 GLN A CA 1
ATOM 2273 C C . GLN A 1 285 ? -0.243 26.601 4.026 1.00 78.38 285 GLN A C 1
ATOM 2275 O O . GLN A 1 285 ? 0.079 25.756 4.855 1.00 78.38 285 GLN A O 1
ATOM 2280 N N . CYS A 1 286 ? 0.032 26.469 2.726 1.00 85.25 286 CYS A N 1
ATOM 2281 C CA . CYS A 1 286 ? 0.670 25.322 2.090 1.00 85.25 286 CYS A CA 1
ATOM 2282 C C . CYS A 1 286 ? 2.012 24.927 2.735 1.00 85.25 286 CYS A C 1
ATOM 2284 O O . CYS A 1 286 ? 2.247 23.749 2.986 1.00 85.25 286 CYS A O 1
ATOM 2286 N N . MET A 1 287 ? 2.832 25.915 3.108 1.00 83.25 287 MET A N 1
ATOM 2287 C CA . MET A 1 287 ? 4.106 25.730 3.810 1.00 83.25 287 MET A CA 1
ATOM 2288 C C . MET A 1 287 ? 3.894 25.210 5.237 1.00 83.25 287 MET A C 1
ATOM 2290 O O . MET A 1 287 ? 4.435 24.172 5.597 1.00 83.25 287 MET A O 1
ATOM 2294 N N . ALA A 1 288 ? 3.026 25.851 6.028 1.00 82.19 288 ALA A N 1
ATOM 2295 C CA . ALA A 1 288 ? 2.698 25.355 7.370 1.00 82.19 288 ALA A CA 1
ATOM 2296 C C . ALA A 1 288 ? 2.085 23.952 7.361 1.00 82.19 288 ALA A C 1
ATOM 2298 O O . ALA A 1 288 ? 2.340 23.173 8.273 1.00 82.19 288 ALA A O 1
ATOM 2299 N N . TYR A 1 289 ? 1.276 23.638 6.351 1.00 88.31 289 TYR A N 1
ATOM 2300 C CA . TYR A 1 289 ? 0.636 22.338 6.223 1.00 88.31 289 TYR A CA 1
ATOM 2301 C C . TYR A 1 289 ? 1.626 21.242 5.823 1.00 88.31 289 TYR A C 1
ATOM 2303 O O . TYR A 1 289 ? 1.610 20.181 6.434 1.00 88.31 289 TYR A O 1
ATOM 2311 N N . ALA A 1 290 ? 2.523 21.507 4.868 1.00 88.62 290 ALA A N 1
ATOM 2312 C CA . ALA A 1 290 ? 3.587 20.572 4.507 1.00 88.62 290 ALA A CA 1
ATOM 2313 C C . ALA A 1 290 ? 4.503 20.276 5.708 1.00 88.62 290 ALA A C 1
ATOM 2315 O O . ALA A 1 290 ? 4.749 19.114 6.014 1.00 88.62 290 ALA A O 1
ATOM 2316 N N . HIS A 1 291 ? 4.920 21.311 6.451 1.00 84.12 291 HIS A N 1
ATOM 2317 C CA . HIS A 1 291 ? 5.721 21.146 7.671 1.00 84.12 291 HIS A CA 1
ATOM 2318 C C . HIS A 1 291 ? 4.947 20.391 8.768 1.00 84.12 291 HIS A C 1
ATOM 2320 O O . HIS A 1 291 ? 5.515 19.556 9.461 1.00 84.12 291 HIS A O 1
ATOM 2326 N N . TYR A 1 292 ? 3.647 20.667 8.926 1.00 84.94 292 TYR A N 1
ATOM 2327 C CA . TYR A 1 292 ? 2.800 19.972 9.895 1.00 84.94 292 TYR A CA 1
ATOM 2328 C C . TYR A 1 292 ? 2.675 18.486 9.560 1.00 84.94 292 TYR A C 1
ATOM 2330 O O . TYR A 1 292 ? 2.958 17.654 10.409 1.00 84.94 292 TYR A O 1
ATOM 2338 N N . VAL A 1 293 ? 2.303 18.141 8.326 1.00 85.88 293 VAL A N 1
ATOM 2339 C CA . VAL A 1 293 ? 2.162 16.744 7.890 1.00 85.88 293 VAL A CA 1
ATOM 2340 C C . VAL A 1 293 ? 3.495 15.990 7.963 1.00 85.88 293 VAL A C 1
ATOM 2342 O O . VAL A 1 293 ? 3.493 14.819 8.340 1.00 85.88 293 VAL A O 1
ATOM 2345 N N . PHE A 1 294 ? 4.623 16.657 7.699 1.00 83.19 294 PHE A N 1
ATOM 2346 C CA . PHE A 1 294 ? 5.962 16.112 7.934 1.00 83.19 294 PHE A CA 1
ATOM 2347 C C . PHE A 1 294 ? 6.172 15.742 9.415 1.00 83.19 294 PHE A C 1
ATOM 2349 O O . PHE A 1 294 ? 6.381 14.569 9.721 1.00 83.19 294 PHE A O 1
ATOM 2356 N N . ASP A 1 295 ? 6.007 16.703 10.333 1.00 78.56 295 ASP A N 1
ATOM 2357 C CA . ASP A 1 295 ? 6.144 16.511 11.791 1.00 78.56 295 ASP A CA 1
ATOM 2358 C C . ASP A 1 295 ? 5.077 15.561 12.389 1.00 78.56 295 ASP A C 1
ATOM 2360 O O . ASP A 1 295 ? 5.220 15.081 13.511 1.00 78.56 295 ASP A O 1
ATOM 2364 N N . GLN A 1 296 ? 3.958 15.308 11.698 1.00 78.50 296 GLN A N 1
ATOM 2365 C CA . GLN A 1 296 ? 2.969 14.296 12.102 1.00 78.50 296 GLN A CA 1
ATOM 2366 C C . GLN A 1 296 ? 3.298 12.895 11.575 1.00 78.50 296 GLN A C 1
ATOM 2368 O O . GLN A 1 296 ? 2.957 11.913 12.235 1.00 78.50 296 GLN A O 1
ATOM 2373 N N . SER A 1 297 ? 3.910 12.786 10.391 1.00 68.62 297 SER A N 1
ATOM 2374 C CA . SER A 1 297 ? 4.218 11.502 9.738 1.00 68.62 297 SER A CA 1
ATOM 2375 C C . SER A 1 297 ? 5.577 10.933 10.160 1.00 68.62 297 SER A C 1
ATOM 2377 O O . SER A 1 297 ? 5.874 9.780 9.864 1.00 68.62 297 SER A O 1
ATOM 2379 N N . ARG A 1 298 ? 6.415 11.729 10.840 1.00 66.94 298 ARG A N 1
ATOM 2380 C CA . ARG A 1 298 ? 7.792 11.382 11.215 1.00 66.94 298 ARG A CA 1
ATOM 2381 C C . ARG A 1 298 ? 8.123 11.830 12.637 1.00 66.94 298 ARG A C 1
ATOM 2383 O O . ARG A 1 298 ? 7.764 12.924 13.056 1.00 66.94 298 ARG A O 1
ATOM 2390 N N . ALA A 1 299 ? 8.897 11.022 13.360 1.00 48.59 299 ALA A N 1
ATOM 2391 C CA . ALA A 1 299 ? 9.369 11.326 14.716 1.00 48.59 299 ALA A CA 1
ATOM 2392 C C . ALA A 1 299 ? 10.584 12.288 14.735 1.00 48.59 299 ALA A C 1
ATOM 2394 O O . ALA A 1 299 ? 11.579 12.036 15.415 1.00 48.59 299 ALA A O 1
ATOM 2395 N N . GLY A 1 300 ? 10.533 13.377 13.963 1.00 51.56 300 GLY A N 1
ATOM 2396 C CA . GLY A 1 300 ? 11.633 14.333 13.823 1.00 51.56 300 GLY A CA 1
ATOM 2397 C C . GLY A 1 300 ? 11.147 15.736 13.472 1.00 51.56 300 GLY A C 1
ATOM 2398 O O . GLY A 1 300 ? 10.132 15.894 12.808 1.00 51.56 300 GLY A O 1
ATOM 2399 N N . THR A 1 301 ? 11.875 16.753 13.932 1.00 52.41 301 THR A N 1
ATOM 2400 C CA . THR A 1 301 ? 11.502 18.164 13.767 1.00 52.41 301 THR A CA 1
ATOM 2401 C C . THR A 1 301 ? 11.862 18.695 12.380 1.00 52.41 301 THR A C 1
ATOM 2403 O O . THR A 1 301 ? 13.021 18.595 11.967 1.00 52.41 301 THR A O 1
ATOM 2406 N N . TRP A 1 302 ? 10.923 19.359 11.704 1.00 62.38 302 TRP A N 1
ATOM 2407 C CA . TRP A 1 302 ? 11.202 20.179 10.524 1.00 62.38 302 TRP A CA 1
ATOM 2408 C C . TRP A 1 302 ? 12.322 21.206 10.785 1.00 62.38 302 TRP A C 1
ATOM 2410 O O . TRP A 1 302 ? 12.377 21.852 11.837 1.00 62.38 302 TRP A O 1
ATOM 2420 N N . GLY A 1 303 ? 13.223 21.377 9.813 1.00 59.47 303 GLY A N 1
ATOM 2421 C CA . GLY A 1 303 ? 14.421 22.209 9.938 1.00 59.47 303 GLY A CA 1
ATOM 2422 C C . GLY A 1 303 ? 14.616 23.189 8.782 1.00 59.47 303 GLY A C 1
ATOM 2423 O O . GLY A 1 303 ? 13.957 23.127 7.755 1.00 59.47 303 GLY A O 1
ATOM 2424 N N . ASN A 1 304 ? 15.589 24.094 8.924 1.00 56.66 304 ASN A N 1
ATOM 2425 C CA . ASN A 1 304 ? 15.891 25.105 7.898 1.00 56.66 304 ASN A CA 1
ATOM 2426 C C . ASN A 1 304 ? 16.667 24.557 6.674 1.00 56.66 304 ASN A C 1
ATOM 2428 O O . ASN A 1 304 ? 16.930 25.310 5.734 1.00 56.66 304 ASN A O 1
ATOM 2432 N N . ASN A 1 305 ? 17.070 23.280 6.694 1.00 61.25 305 ASN A N 1
ATOM 2433 C CA . ASN A 1 305 ? 17.960 22.656 5.713 1.00 61.25 305 ASN A CA 1
ATOM 2434 C C . ASN A 1 305 ? 17.270 21.462 5.038 1.00 61.25 305 ASN A C 1
ATOM 2436 O O . ASN A 1 305 ? 17.008 20.452 5.685 1.00 61.25 305 ASN A O 1
ATOM 2440 N N . TYR A 1 306 ? 17.055 21.562 3.726 1.00 62.81 306 TYR A N 1
ATOM 2441 C CA . TYR A 1 306 ? 16.438 20.514 2.913 1.00 62.81 306 TYR A CA 1
ATOM 2442 C C . TYR A 1 306 ? 17.425 19.368 2.656 1.00 62.81 306 TYR A C 1
ATOM 2444 O O . TYR A 1 306 ? 18.528 19.607 2.161 1.00 62.81 306 TYR A O 1
ATOM 2452 N N . ASN A 1 307 ? 17.003 18.131 2.925 1.00 72.31 307 ASN A N 1
ATOM 2453 C CA . ASN A 1 307 ? 17.811 16.922 2.725 1.00 72.31 307 ASN A CA 1
ATOM 2454 C C . ASN A 1 307 ? 18.036 16.599 1.237 1.00 72.31 307 ASN A C 1
ATOM 2456 O O . ASN A 1 307 ? 19.048 15.997 0.883 1.00 72.31 307 ASN A O 1
ATOM 2460 N N . ARG A 1 308 ? 17.119 17.017 0.351 1.00 80.38 308 ARG A N 1
ATOM 2461 C CA . ARG A 1 308 ? 17.255 16.886 -1.109 1.00 80.38 308 ARG A CA 1
ATOM 2462 C C . ARG A 1 308 ? 17.016 18.229 -1.795 1.00 80.38 308 ARG A C 1
ATOM 2464 O O . ARG A 1 308 ? 16.188 19.036 -1.372 1.00 80.38 308 ARG A O 1
ATOM 2471 N N . THR A 1 309 ? 17.741 18.493 -2.877 1.00 84.06 309 THR A N 1
ATOM 2472 C CA . THR A 1 309 ? 17.544 19.666 -3.743 1.00 84.06 309 THR A CA 1
ATOM 2473 C C . THR A 1 309 ? 17.966 19.314 -5.162 1.00 84.06 309 THR A C 1
ATOM 2475 O O . THR A 1 309 ? 19.072 18.828 -5.377 1.00 84.06 309 THR A O 1
ATOM 2478 N N . ILE A 1 310 ? 17.093 19.592 -6.126 1.00 84.31 310 ILE A N 1
ATOM 2479 C CA . ILE A 1 310 ? 17.313 19.374 -7.558 1.00 84.31 310 ILE A CA 1
ATOM 2480 C C . ILE A 1 310 ? 17.002 20.650 -8.339 1.00 84.31 310 ILE A C 1
ATOM 2482 O O . ILE A 1 310 ? 16.137 21.434 -7.949 1.00 84.31 310 ILE A O 1
ATOM 2486 N N . THR A 1 311 ? 17.678 20.837 -9.472 1.00 88.19 311 THR A N 1
ATOM 2487 C CA . THR A 1 311 ? 17.354 21.887 -10.446 1.00 88.19 311 THR A CA 1
ATOM 2488 C C . THR A 1 311 ? 17.052 21.239 -11.790 1.00 88.19 311 THR A C 1
ATOM 2490 O O . THR A 1 311 ? 17.871 20.505 -12.347 1.00 88.19 311 THR A O 1
ATOM 2493 N N . LEU A 1 312 ? 15.850 21.514 -12.276 1.00 87.06 312 LEU A N 1
ATOM 2494 C CA . LEU A 1 312 ? 15.240 20.998 -13.490 1.00 87.06 312 LEU A CA 1
ATOM 2495 C C . LEU A 1 312 ? 15.217 22.093 -14.567 1.00 87.06 312 LEU A C 1
ATOM 2497 O O . LEU A 1 312 ? 15.340 23.283 -14.270 1.00 87.06 312 LEU A O 1
ATOM 2501 N N . SER A 1 313 ? 15.085 21.695 -15.830 1.00 85.31 313 SER A N 1
ATOM 2502 C CA . SER A 1 313 ? 15.058 22.609 -16.973 1.00 85.31 313 SER A CA 1
ATOM 2503 C C . SER A 1 313 ? 14.216 22.047 -18.113 1.00 85.31 313 SER A C 1
ATOM 2505 O O . SER A 1 313 ? 14.280 20.862 -18.418 1.00 85.31 313 SER A O 1
ATOM 2507 N N . ASN A 1 314 ? 13.472 22.924 -18.782 1.00 86.44 314 ASN A N 1
ATOM 2508 C CA . ASN A 1 314 ? 12.734 22.641 -20.014 1.00 86.44 314 ASN A CA 1
ATOM 2509 C C . ASN A 1 314 ? 13.253 23.459 -21.214 1.00 86.44 314 ASN A C 1
ATOM 2511 O O . ASN A 1 314 ? 12.546 23.636 -22.204 1.00 86.44 314 ASN A O 1
ATOM 2515 N N . ALA A 1 315 ? 14.491 23.968 -21.137 1.00 89.81 315 ALA A N 1
ATOM 2516 C CA . ALA A 1 315 ? 15.088 24.826 -22.167 1.00 89.81 315 ALA A CA 1
ATOM 2517 C C . ALA A 1 315 ? 15.355 24.113 -23.513 1.00 89.81 315 ALA A C 1
ATOM 2519 O O . ALA A 1 315 ? 15.585 24.769 -24.527 1.00 89.81 315 ALA A O 1
ATOM 2520 N N . SER A 1 316 ? 15.340 22.778 -23.535 1.00 89.31 316 SER A N 1
ATOM 2521 C CA . SER A 1 316 ? 15.416 21.949 -24.741 1.00 89.31 316 SER A CA 1
ATOM 2522 C C . SER A 1 316 ? 14.762 20.588 -24.486 1.00 89.31 316 SER A C 1
ATOM 2524 O O . SER A 1 316 ? 14.594 20.192 -23.333 1.00 89.31 316 SER A O 1
ATOM 2526 N N . ALA A 1 317 ? 14.430 19.842 -25.545 1.00 80.19 317 ALA A N 1
ATOM 2527 C CA . ALA A 1 317 ? 13.848 18.502 -25.411 1.00 80.19 317 ALA A CA 1
ATOM 2528 C C . ALA A 1 317 ? 14.744 17.544 -24.597 1.00 80.19 317 ALA A C 1
ATOM 2530 O O . ALA A 1 317 ? 14.236 16.815 -23.747 1.00 80.19 317 ALA A O 1
ATOM 2531 N N . GLN A 1 318 ? 16.068 17.608 -24.794 1.00 80.88 318 GLN A N 1
ATOM 2532 C CA . GLN A 1 318 ? 17.027 16.833 -24.000 1.00 80.88 318 GLN A CA 1
ATOM 2533 C C . GLN A 1 318 ? 17.026 17.276 -22.533 1.00 80.88 318 GLN A C 1
ATOM 2535 O O . GLN A 1 318 ? 16.926 16.435 -21.650 1.00 80.88 318 GLN A O 1
ATOM 2540 N N . ALA A 1 319 ? 17.052 18.586 -22.258 1.00 76.75 319 ALA A N 1
ATOM 2541 C CA . ALA A 1 319 ? 17.023 19.089 -20.885 1.00 76.75 319 ALA A CA 1
ATOM 2542 C C . ALA A 1 319 ? 15.744 18.663 -20.140 1.00 76.75 319 ALA A C 1
ATOM 2544 O O . ALA A 1 319 ? 15.820 18.317 -18.960 1.00 76.75 319 ALA A O 1
ATOM 2545 N N . THR A 1 320 ? 14.597 18.616 -20.828 1.00 82.38 320 THR A N 1
ATOM 2546 C CA . THR A 1 320 ? 13.341 18.080 -20.281 1.00 82.38 320 THR A CA 1
ATOM 2547 C C . THR A 1 320 ? 13.448 16.579 -19.991 1.00 82.38 320 THR A C 1
ATOM 2549 O O . THR A 1 320 ? 13.051 16.149 -18.911 1.00 82.38 320 THR A O 1
ATOM 2552 N N . ALA A 1 321 ? 14.024 15.785 -20.902 1.00 78.56 321 ALA A N 1
ATOM 2553 C CA . ALA A 1 321 ? 14.230 14.347 -20.702 1.00 78.56 321 ALA A CA 1
ATOM 2554 C C . ALA A 1 321 ? 15.165 14.052 -19.513 1.00 78.56 321 ALA A C 1
ATOM 2556 O O . ALA A 1 321 ? 14.802 13.287 -18.618 1.00 78.56 321 ALA A O 1
ATOM 2557 N N . ASP A 1 322 ? 16.309 14.741 -19.439 1.00 79.56 322 ASP A N 1
ATOM 2558 C CA . ASP A 1 322 ? 17.237 14.683 -18.304 1.00 79.56 322 ASP A CA 1
ATOM 2559 C C . ASP A 1 322 ? 16.544 15.084 -16.990 1.00 79.56 322 ASP A C 1
ATOM 2561 O O . ASP A 1 322 ? 16.869 14.576 -15.918 1.00 79.56 322 ASP A O 1
ATOM 2565 N N . SER A 1 323 ? 15.602 16.028 -17.060 1.00 84.81 323 SER A N 1
ATOM 2566 C CA . SER A 1 323 ? 14.856 16.526 -15.903 1.00 84.81 323 SER A CA 1
ATOM 2567 C C . SER A 1 323 ? 13.793 15.539 -15.418 1.00 84.81 323 SER A C 1
ATOM 2569 O O . SER A 1 323 ? 13.639 15.397 -14.208 1.00 84.81 323 SER A O 1
ATOM 2571 N N . TYR A 1 324 ? 13.122 14.800 -16.311 1.00 83.69 324 TYR A N 1
ATOM 2572 C CA . TYR A 1 324 ? 12.276 13.670 -15.907 1.00 83.69 324 TYR A CA 1
ATOM 2573 C C . TYR A 1 324 ? 13.105 12.596 -15.188 1.00 83.69 324 TYR A C 1
ATOM 2575 O O . TYR A 1 324 ? 12.743 12.187 -14.088 1.00 83.69 324 TYR A O 1
ATOM 2583 N N . ALA A 1 325 ? 14.248 12.201 -15.763 1.00 79.69 325 ALA A N 1
ATOM 2584 C CA . ALA A 1 325 ? 15.122 11.184 -15.176 1.00 79.69 325 ALA A CA 1
ATOM 2585 C C . ALA A 1 325 ? 15.639 11.591 -13.784 1.00 79.69 325 ALA A C 1
ATOM 2587 O O . ALA A 1 325 ? 15.605 10.785 -12.858 1.00 79.69 325 ALA A O 1
ATOM 2588 N N . LYS A 1 326 ? 16.046 12.856 -13.599 1.00 81.69 326 LYS A N 1
ATOM 2589 C CA . LYS A 1 326 ? 16.445 13.403 -12.286 1.00 81.69 326 LYS A CA 1
ATOM 2590 C C . LYS A 1 326 ? 15.299 13.414 -11.275 1.00 81.69 326 LYS A C 1
ATOM 2592 O O . LYS A 1 326 ? 15.533 13.122 -10.104 1.00 81.69 326 LYS A O 1
ATOM 2597 N N . LEU A 1 327 ? 14.091 13.780 -11.708 1.00 82.81 327 LEU A N 1
ATOM 2598 C CA . LEU A 1 327 ? 12.919 13.873 -10.839 1.00 82.81 327 LEU A CA 1
ATOM 2599 C C . LEU A 1 327 ? 12.489 12.486 -10.335 1.00 82.81 327 LEU A C 1
ATOM 2601 O O . LEU A 1 327 ? 12.297 12.325 -9.133 1.00 82.81 327 LEU A O 1
ATOM 2605 N N . ASP A 1 328 ? 12.447 11.481 -11.215 1.00 78.44 328 ASP A N 1
ATOM 2606 C CA . ASP A 1 328 ? 12.261 10.080 -10.820 1.00 78.44 328 ASP A CA 1
ATOM 2607 C C . ASP A 1 328 ? 13.431 9.589 -9.943 1.00 78.44 328 ASP A C 1
ATOM 2609 O O . ASP A 1 328 ? 13.268 9.355 -8.746 1.00 78.44 328 ASP A O 1
ATOM 2613 N N . GLN A 1 329 ? 14.628 9.447 -10.523 1.00 70.44 329 GLN A N 1
ATOM 2614 C CA . GLN A 1 329 ? 15.705 8.611 -9.973 1.00 70.44 329 GLN A CA 1
ATOM 2615 C C . GLN A 1 329 ? 16.470 9.227 -8.795 1.00 70.44 329 GLN A C 1
ATOM 2617 O O . GLN A 1 329 ? 17.064 8.481 -8.021 1.00 70.44 329 GLN A O 1
ATOM 2622 N N . LEU A 1 330 ? 16.507 10.561 -8.674 1.00 66.94 330 LEU A N 1
ATOM 2623 C CA . LEU A 1 330 ? 17.339 11.268 -7.684 1.00 66.94 330 LEU A CA 1
ATOM 2624 C C . LEU A 1 330 ? 16.529 12.068 -6.655 1.00 66.94 330 LEU A C 1
ATOM 2626 O O . LEU A 1 330 ? 17.116 12.672 -5.756 1.00 66.94 330 LEU A O 1
ATOM 2630 N N . PHE A 1 331 ? 15.201 12.123 -6.790 1.00 78.50 331 PHE A N 1
ATOM 2631 C CA . PHE A 1 331 ? 14.357 12.945 -5.922 1.00 78.50 331 PHE A CA 1
ATOM 2632 C C . PHE A 1 331 ? 13.148 12.191 -5.372 1.00 78.50 331 PHE A C 1
ATOM 2634 O O . PHE A 1 331 ? 13.012 12.138 -4.148 1.00 78.50 331 PHE A O 1
ATOM 2641 N N . LEU A 1 332 ? 12.316 11.597 -6.240 1.00 81.88 332 LEU A N 1
ATOM 2642 C CA . LEU A 1 332 ? 11.045 10.972 -5.850 1.00 81.88 332 LEU A CA 1
ATOM 2643 C C . LEU A 1 332 ? 11.138 9.479 -5.506 1.00 81.88 332 LEU A C 1
ATOM 2645 O O . LEU A 1 332 ? 10.442 9.068 -4.586 1.00 81.88 332 LEU A O 1
ATOM 2649 N N . ARG A 1 333 ? 11.980 8.681 -6.189 1.00 74.75 333 ARG A N 1
ATOM 2650 C CA . ARG A 1 333 ? 12.032 7.206 -6.034 1.00 74.75 333 ARG A CA 1
ATOM 2651 C C . ARG A 1 333 ? 12.083 6.745 -4.574 1.00 74.75 333 ARG A C 1
ATOM 2653 O O . ARG A 1 333 ? 11.328 5.865 -4.186 1.00 74.75 333 ARG A O 1
ATOM 2660 N N . ASP A 1 334 ? 12.953 7.370 -3.784 1.00 68.75 334 ASP A N 1
ATOM 2661 C CA . ASP A 1 334 ? 13.204 6.998 -2.387 1.00 68.75 334 ASP A CA 1
ATOM 2662 C C . ASP A 1 334 ? 12.550 7.993 -1.408 1.00 68.75 334 ASP A C 1
ATOM 2664 O O . ASP A 1 334 ? 13.093 8.256 -0.336 1.00 68.75 334 ASP A O 1
ATOM 2668 N N . LEU A 1 335 ? 11.504 8.721 -1.817 1.00 76.00 335 LEU A N 1
ATOM 2669 C CA . LEU A 1 335 ? 10.861 9.752 -0.993 1.00 76.00 335 LEU A CA 1
ATOM 2670 C C . LEU A 1 335 ? 9.632 9.177 -0.282 1.00 76.00 335 LEU A C 1
ATOM 2672 O O . LEU A 1 335 ? 8.700 8.714 -0.928 1.00 76.00 335 LEU A O 1
ATOM 2676 N N . GLU A 1 336 ? 9.620 9.228 1.048 1.00 76.25 336 GLU A N 1
ATOM 2677 C CA . GLU A 1 336 ? 8.497 8.736 1.852 1.00 76.25 336 GLU A CA 1
ATOM 2678 C C . GLU A 1 336 ? 7.280 9.666 1.768 1.00 76.25 336 GLU A C 1
ATOM 2680 O O . GLU A 1 336 ? 7.413 10.897 1.745 1.00 76.25 336 GLU A O 1
ATOM 2685 N N . SER A 1 337 ? 6.076 9.092 1.790 1.00 79.62 337 SER A N 1
ATOM 2686 C CA . SER A 1 337 ? 4.838 9.866 1.875 1.00 79.62 337 SER A CA 1
ATOM 2687 C C . SER A 1 337 ? 4.805 10.696 3.167 1.00 79.62 337 SER A C 1
ATOM 2689 O O . SER A 1 337 ? 5.164 10.226 4.244 1.00 79.62 337 SER A O 1
ATOM 2691 N N . GLY A 1 338 ? 4.371 11.951 3.063 1.00 78.31 338 GLY A N 1
ATOM 2692 C CA . GLY A 1 338 ? 4.433 12.948 4.136 1.00 78.31 338 GLY A CA 1
ATOM 2693 C C . GLY A 1 338 ? 5.656 13.874 4.073 1.00 78.31 338 GLY A C 1
ATOM 2694 O O . GLY A 1 338 ? 5.656 14.899 4.750 1.00 78.31 338 GLY A O 1
ATOM 2695 N N . ALA A 1 339 ? 6.658 13.586 3.231 1.00 84.38 339 ALA A N 1
ATOM 2696 C CA . ALA A 1 339 ? 7.799 14.477 2.992 1.00 84.38 339 ALA A CA 1
ATOM 2697 C C . ALA A 1 339 ? 7.367 15.876 2.495 1.00 84.38 339 ALA A C 1
ATOM 2699 O O . ALA A 1 339 ? 6.572 15.986 1.563 1.00 84.38 339 ALA A O 1
ATOM 2700 N N . ASP A 1 340 ? 7.919 16.959 3.053 1.00 86.94 340 ASP A N 1
ATOM 2701 C CA . ASP A 1 340 ? 7.690 18.326 2.548 1.00 86.94 340 ASP A CA 1
ATOM 2702 C C . ASP A 1 340 ? 8.428 18.515 1.216 1.00 86.94 340 ASP A C 1
ATOM 2704 O O . ASP A 1 340 ? 9.657 18.456 1.186 1.00 86.94 340 ASP A O 1
ATOM 2708 N N . ILE A 1 341 ? 7.692 18.757 0.125 1.00 90.75 341 ILE A N 1
ATOM 2709 C CA . ILE A 1 341 ? 8.228 19.179 -1.175 1.00 90.75 341 ILE A CA 1
ATOM 2710 C C . ILE A 1 341 ? 7.946 20.665 -1.375 1.00 90.75 341 ILE A C 1
ATOM 2712 O O . ILE A 1 341 ? 6.791 21.093 -1.402 1.00 90.75 341 ILE A O 1
ATOM 2716 N N . ARG A 1 342 ? 9.001 21.440 -1.649 1.00 88.88 342 ARG A N 1
ATOM 2717 C CA . ARG A 1 342 ? 8.924 22.865 -1.976 1.00 88.88 342 ARG A CA 1
ATOM 2718 C C . ARG A 1 342 ? 9.301 23.170 -3.422 1.00 88.88 342 ARG A C 1
ATOM 2720 O O . ARG A 1 342 ? 10.408 22.871 -3.872 1.00 88.88 342 ARG A O 1
ATOM 2727 N N . MET A 1 343 ? 8.412 23.881 -4.108 1.00 89.06 343 MET A N 1
ATOM 2728 C CA . MET A 1 343 ? 8.585 24.404 -5.464 1.00 89.06 343 MET A CA 1
ATOM 2729 C C . MET A 1 343 ? 9.101 25.849 -5.408 1.00 89.06 343 MET A C 1
ATOM 2731 O O . MET A 1 343 ? 8.350 26.776 -5.096 1.00 89.06 343 MET A O 1
ATOM 2735 N N . MET A 1 344 ? 10.391 26.065 -5.692 1.00 82.88 344 MET A N 1
ATOM 2736 C CA . MET A 1 344 ? 11.044 27.348 -5.393 1.00 82.88 344 MET A CA 1
ATOM 2737 C C . MET A 1 344 ? 10.523 28.519 -6.235 1.00 82.88 344 MET A C 1
ATOM 2739 O O . MET A 1 344 ? 10.362 29.604 -5.683 1.00 82.88 344 MET A O 1
ATOM 2743 N N . SER A 1 345 ? 10.228 28.328 -7.530 1.00 82.56 345 SER A N 1
ATOM 2744 C CA . SER A 1 345 ? 9.752 29.431 -8.387 1.00 82.56 345 SER A CA 1
ATOM 2745 C C . SER A 1 345 ? 8.329 29.904 -8.066 1.00 82.56 345 SER A C 1
ATOM 2747 O O . SER A 1 345 ? 7.996 31.044 -8.382 1.00 82.56 345 SER A O 1
ATOM 2749 N N . LEU A 1 346 ? 7.495 29.054 -7.460 1.00 82.19 346 LEU A N 1
ATOM 2750 C CA . LEU A 1 346 ? 6.135 29.406 -7.029 1.00 82.19 346 LEU A CA 1
ATOM 2751 C C . LEU A 1 346 ? 6.082 29.831 -5.551 1.00 82.19 346 LEU A C 1
ATOM 2753 O O . LEU A 1 346 ? 5.111 30.438 -5.113 1.00 82.19 346 LEU A O 1
ATOM 2757 N N . GLY A 1 347 ? 7.109 29.490 -4.764 1.00 81.50 347 GLY A N 1
ATOM 2758 C CA . GLY A 1 347 ? 7.153 29.704 -3.314 1.00 81.50 347 GLY A CA 1
ATOM 2759 C C . GLY A 1 347 ? 6.312 28.714 -2.494 1.00 81.50 347 GLY A C 1
ATOM 2760 O O . GLY A 1 347 ? 6.328 28.795 -1.263 1.00 81.50 347 GLY A O 1
ATOM 2761 N N . HIS A 1 348 ? 5.629 27.781 -3.165 1.00 85.75 348 HIS A N 1
ATOM 2762 C CA . HIS A 1 348 ? 4.635 26.843 -2.629 1.00 85.75 348 HIS A CA 1
ATOM 2763 C C . HIS A 1 348 ? 5.253 25.536 -2.115 1.00 85.75 348 HIS A C 1
ATOM 2765 O O . HIS A 1 348 ? 6.244 25.064 -2.676 1.00 85.75 348 HIS A O 1
ATOM 2771 N N . SER A 1 349 ? 4.620 24.925 -1.111 1.00 88.88 349 SER A N 1
ATOM 2772 C CA . SER A 1 349 ? 4.977 23.599 -0.582 1.00 88.88 349 SER A CA 1
ATOM 2773 C C . SER A 1 349 ? 3.768 22.667 -0.522 1.00 88.88 349 SER A C 1
ATOM 2775 O O . SER A 1 349 ? 2.632 23.120 -0.399 1.00 88.88 349 SER A O 1
ATOM 2777 N N . PHE A 1 350 ? 4.005 21.361 -0.557 1.00 91.06 350 PHE A N 1
ATOM 2778 C CA . PHE A 1 350 ? 2.992 20.336 -0.311 1.00 91.06 350 PHE A CA 1
ATOM 2779 C C . PHE A 1 350 ? 3.629 19.116 0.361 1.00 91.06 350 PHE A C 1
ATOM 2781 O O . PHE A 1 350 ? 4.815 18.855 0.175 1.00 91.06 350 PHE A O 1
ATOM 2788 N N . ALA A 1 351 ? 2.844 18.354 1.122 1.00 89.69 351 ALA A N 1
ATOM 2789 C CA . ALA A 1 351 ? 3.282 17.049 1.603 1.00 89.69 351 ALA A CA 1
ATOM 2790 C C . ALA A 1 351 ? 3.172 16.028 0.462 1.00 89.69 351 ALA A C 1
ATOM 2792 O O . ALA A 1 351 ? 2.103 15.891 -0.143 1.00 89.69 351 ALA A O 1
ATOM 2793 N N . PHE A 1 352 ? 4.268 15.339 0.148 1.00 89.06 352 PHE A N 1
ATOM 2794 C CA . PHE A 1 352 ? 4.327 14.291 -0.865 1.00 89.06 352 PHE A CA 1
ATOM 2795 C C . PHE A 1 352 ? 3.335 13.175 -0.539 1.00 89.06 352 PHE A C 1
ATOM 2797 O O . PHE A 1 352 ? 3.278 12.697 0.592 1.00 89.06 352 PHE A O 1
ATOM 2804 N N . GLY A 1 353 ? 2.548 12.771 -1.530 1.00 79.62 353 GLY A N 1
ATOM 2805 C CA . GLY A 1 353 ? 1.656 11.628 -1.430 1.00 79.62 353 GLY A CA 1
ATOM 2806 C C . GLY A 1 353 ? 2.273 10.381 -2.034 1.00 79.62 353 GLY A C 1
ATOM 2807 O O . GLY A 1 353 ? 2.633 9.443 -1.329 1.00 79.62 353 GLY A O 1
ATOM 2808 N N . SER A 1 354 ? 2.356 10.393 -3.359 1.00 76.19 354 SER A N 1
ATOM 2809 C CA . SER A 1 354 ? 2.767 9.270 -4.196 1.00 76.19 354 SER A CA 1
ATOM 2810 C C . SER A 1 354 ? 3.179 9.799 -5.575 1.00 76.19 354 SER A C 1
ATOM 2812 O O . SER A 1 354 ? 2.851 10.937 -5.925 1.00 76.19 354 SER A O 1
ATOM 2814 N N . VAL A 1 355 ? 3.817 8.972 -6.401 1.00 79.75 355 VAL A N 1
ATOM 2815 C CA . VAL A 1 355 ? 3.743 9.146 -7.864 1.00 79.75 355 VAL A CA 1
ATOM 2816 C C . VAL A 1 355 ? 2.408 8.553 -8.354 1.00 79.75 355 VAL A C 1
ATOM 2818 O O . VAL A 1 355 ? 1.802 7.748 -7.646 1.00 79.75 355 VAL A O 1
ATOM 2821 N N . LYS A 1 356 ? 1.879 9.038 -9.482 1.00 70.06 356 LYS A N 1
ATOM 2822 C CA . LYS A 1 356 ? 0.790 8.415 -10.254 1.00 70.06 356 LYS A CA 1
ATOM 2823 C C . LYS A 1 356 ? 1.021 8.651 -11.747 1.00 70.06 356 LYS A C 1
ATOM 2825 O O . LYS A 1 356 ? 0.940 9.799 -12.198 1.00 70.06 356 LYS A O 1
ATOM 2830 N N . GLY A 1 357 ? 1.267 7.600 -12.522 1.00 56.22 357 GLY A N 1
ATOM 2831 C CA . GLY A 1 357 ? 1.335 7.626 -13.985 1.00 56.22 357 GLY A CA 1
ATOM 2832 C C . GLY A 1 357 ? 2.565 6.938 -14.586 1.00 56.22 357 GLY A C 1
ATOM 2833 O O . GLY A 1 357 ? 3.459 6.473 -13.888 1.00 56.22 357 GLY A O 1
ATOM 2834 N N . SER A 1 358 ? 2.607 6.856 -15.919 1.00 51.47 358 SER A N 1
ATOM 2835 C CA . SER A 1 358 ? 3.296 5.751 -16.596 1.00 51.47 358 SER A CA 1
ATOM 2836 C C . SER A 1 358 ? 4.342 6.136 -17.640 1.00 51.47 358 SER A C 1
ATOM 2838 O O . SER A 1 358 ? 4.263 7.178 -18.285 1.00 51.47 358 SER A O 1
ATOM 2840 N N . GLY A 1 359 ? 5.329 5.263 -17.849 1.00 53.53 359 GLY A N 1
ATOM 2841 C CA . GLY A 1 359 ? 6.357 5.441 -18.874 1.00 53.53 359 GLY A CA 1
ATOM 2842 C C . GLY A 1 359 ? 7.211 6.697 -18.667 1.00 53.53 359 GLY A C 1
ATOM 2843 O O . GLY A 1 359 ? 7.757 6.927 -17.587 1.00 53.53 359 GLY A O 1
ATOM 2844 N N . SER A 1 360 ? 7.372 7.498 -19.725 1.00 55.66 360 SER A N 1
ATOM 2845 C CA . SER A 1 360 ? 8.151 8.738 -19.674 1.00 55.66 360 SER A CA 1
ATOM 2846 C C . SER A 1 360 ? 7.366 9.884 -19.023 1.00 55.66 360 SER A C 1
ATOM 2848 O O . SER A 1 360 ? 6.137 9.938 -19.050 1.00 55.66 360 SER A O 1
ATOM 2850 N N . GLY A 1 361 ? 8.090 10.839 -18.432 1.00 56.12 361 GLY A N 1
ATOM 2851 C CA . GLY A 1 361 ? 7.515 11.825 -17.512 1.00 56.12 361 GLY A CA 1
ATOM 2852 C C . GLY A 1 361 ? 6.449 12.780 -18.071 1.00 56.12 361 GLY A C 1
ATOM 2853 O O . GLY A 1 361 ? 5.889 13.544 -17.298 1.00 56.12 361 GLY A O 1
ATOM 2854 N N . THR A 1 362 ? 6.091 12.753 -19.361 1.00 63.06 362 THR A N 1
ATOM 2855 C CA . THR A 1 362 ? 4.896 13.484 -19.834 1.00 63.06 362 THR A CA 1
ATOM 2856 C C . THR A 1 362 ? 3.605 12.974 -19.199 1.00 63.06 362 THR A C 1
ATOM 2858 O O . THR A 1 362 ? 2.663 13.749 -19.062 1.00 63.06 362 THR A O 1
ATOM 2861 N N . ASN A 1 363 ? 3.570 11.696 -18.811 1.00 66.50 363 ASN A N 1
ATOM 2862 C CA . ASN A 1 363 ? 2.368 11.019 -18.325 1.00 66.50 363 ASN A CA 1
ATOM 2863 C C . ASN A 1 363 ? 2.412 10.754 -16.809 1.00 66.50 363 ASN A C 1
ATOM 2865 O O . ASN A 1 363 ? 1.510 10.107 -16.281 1.00 66.50 363 ASN A O 1
ATOM 2869 N N . LYS A 1 364 ? 3.453 11.231 -16.112 1.00 75.12 364 LYS A N 1
ATOM 2870 C CA . LYS A 1 364 ? 3.617 11.082 -14.662 1.00 75.12 364 LYS A CA 1
ATOM 2871 C C . LYS A 1 364 ? 3.148 12.318 -13.908 1.00 75.12 364 LYS A C 1
ATOM 2873 O O . LYS A 1 364 ? 3.413 13.457 -14.302 1.00 75.12 364 LYS A O 1
ATOM 2878 N N . THR A 1 365 ? 2.503 12.072 -12.776 1.00 80.06 365 THR A N 1
ATOM 2879 C CA . THR A 1 365 ? 2.069 13.080 -11.812 1.00 80.06 365 THR A CA 1
ATOM 2880 C C . THR A 1 365 ? 2.555 12.731 -10.409 1.00 80.06 365 THR A C 1
ATOM 2882 O O . THR A 1 365 ? 2.870 11.582 -10.115 1.00 80.06 365 THR A O 1
ATOM 2885 N N . VAL A 1 366 ? 2.623 13.729 -9.535 1.00 84.62 366 VAL A N 1
ATOM 2886 C CA . VAL A 1 366 ? 2.848 13.563 -8.098 1.00 84.62 366 VAL A CA 1
ATOM 2887 C C . VAL A 1 366 ? 1.553 13.886 -7.370 1.00 84.62 366 VAL A C 1
ATOM 2889 O O . VAL A 1 366 ? 1.084 15.024 -7.432 1.00 84.62 366 VAL A O 1
ATOM 2892 N N . THR A 1 367 ? 0.997 12.912 -6.652 1.00 84.81 367 THR A N 1
ATOM 2893 C CA . THR A 1 367 ? -0.037 13.163 -5.645 1.00 84.81 367 THR A CA 1
ATOM 2894 C C . THR A 1 367 ? 0.583 13.989 -4.523 1.00 84.81 367 THR A C 1
ATOM 2896 O O . THR A 1 367 ? 1.655 13.651 -4.021 1.00 84.81 367 THR A O 1
ATOM 2899 N N . GLY A 1 368 ? -0.086 15.054 -4.095 1.00 83.62 368 GLY A N 1
ATOM 2900 C CA . GLY A 1 368 ? 0.366 15.899 -2.996 1.00 83.62 368 GLY A CA 1
ATOM 2901 C C . GLY A 1 368 ? -0.787 16.474 -2.185 1.00 83.62 368 GLY A C 1
ATOM 2902 O O . GLY A 1 368 ? -1.879 16.706 -2.706 1.00 83.62 368 GLY A O 1
ATOM 2903 N N . TYR A 1 369 ? -0.536 16.725 -0.905 1.00 86.44 369 TYR A N 1
ATOM 2904 C CA . TYR A 1 369 ? -1.521 17.246 0.039 1.00 86.44 369 TYR A CA 1
ATOM 2905 C C . TYR A 1 369 ? -1.135 18.660 0.461 1.00 86.44 369 TYR A C 1
ATOM 2907 O O . TYR A 1 369 ? -0.014 18.920 0.903 1.00 86.44 369 TYR A O 1
ATOM 2915 N N . GLN A 1 370 ? -2.060 19.597 0.274 1.00 86.75 370 GLN A N 1
ATOM 2916 C CA . GLN A 1 370 ? -1.782 21.026 0.354 1.00 86.75 370 GLN A CA 1
ATOM 2917 C C . GLN A 1 370 ? -2.950 21.807 0.953 1.00 86.75 370 GLN A C 1
ATOM 2919 O O . GLN A 1 370 ? -4.120 21.461 0.774 1.00 86.75 370 GLN A O 1
ATOM 2924 N N . VAL A 1 371 ? -2.623 22.923 1.599 1.00 86.44 371 VAL A N 1
ATOM 2925 C CA . VAL A 1 371 ? -3.598 23.917 2.050 1.00 86.44 371 VAL A CA 1
ATOM 2926 C C . VAL A 1 371 ? -3.586 25.106 1.108 1.00 86.44 371 VAL A C 1
ATOM 2928 O O . VAL A 1 371 ? -2.551 25.744 0.932 1.00 86.44 371 VAL A O 1
ATOM 2931 N N . ASN A 1 372 ? -4.754 25.417 0.555 1.00 78.38 372 ASN A N 1
ATOM 2932 C CA . ASN A 1 372 ? -4.979 26.558 -0.325 1.00 78.38 372 ASN A CA 1
ATOM 2933 C C . ASN A 1 372 ? -6.134 27.420 0.189 1.00 78.38 372 ASN A C 1
ATOM 2935 O O . ASN A 1 372 ? -6.981 26.969 0.962 1.00 78.38 372 ASN A O 1
ATOM 2939 N N . TYR A 1 373 ? -6.205 28.653 -0.308 1.00 73.88 373 TYR A N 1
ATOM 2940 C CA . TYR A 1 373 ? -7.404 29.473 -0.185 1.00 73.88 373 TYR A CA 1
ATOM 2941 C C . TYR A 1 373 ? -8.552 28.890 -1.027 1.00 73.88 373 TYR A C 1
ATOM 2943 O O . TYR A 1 373 ? -8.505 28.937 -2.257 1.00 73.88 373 TYR A O 1
ATOM 2951 N N . ALA A 1 374 ? -9.592 28.380 -0.368 1.00 73.75 374 ALA A N 1
ATOM 2952 C CA . ALA A 1 374 ? -10.859 27.977 -0.981 1.00 73.75 374 ALA A CA 1
ATOM 2953 C C . ALA A 1 374 ? -12.010 28.187 0.015 1.00 73.75 374 ALA A C 1
ATOM 2955 O O . ALA A 1 374 ? -11.801 28.119 1.224 1.00 73.75 374 ALA A O 1
ATOM 2956 N N . GLU A 1 375 ? -13.222 28.476 -0.474 1.00 70.81 375 GLU A N 1
ATOM 2957 C CA . GLU A 1 375 ? -14.412 28.731 0.372 1.00 70.81 375 GLU A CA 1
ATOM 2958 C C . GLU A 1 375 ? -14.188 29.814 1.459 1.00 70.81 375 GLU A C 1
ATOM 2960 O O . GLU A 1 375 ? -14.810 29.802 2.516 1.00 70.81 375 GLU A O 1
ATOM 2965 N N . ASN A 1 376 ? -13.315 30.790 1.171 1.00 72.81 376 ASN A N 1
ATOM 2966 C CA . ASN A 1 376 ? -12.846 31.845 2.084 1.00 72.81 376 ASN A CA 1
ATOM 2967 C C . ASN A 1 376 ? -12.050 31.351 3.314 1.00 72.81 376 ASN A C 1
ATOM 2969 O O . ASN A 1 376 ? -11.986 32.056 4.320 1.00 72.81 376 ASN A O 1
ATOM 2973 N N . SER A 1 377 ? -11.425 30.171 3.240 1.00 76.69 377 SER A N 1
ATOM 2974 C CA . SER A 1 377 ? -10.622 29.587 4.323 1.00 76.69 377 SER A CA 1
ATOM 2975 C C . SER A 1 377 ? -9.394 28.821 3.807 1.00 76.69 377 SER A C 1
ATOM 2977 O O . SER A 1 377 ? -9.196 28.643 2.605 1.00 76.69 377 SER A O 1
ATOM 2979 N N . CYS A 1 378 ? -8.555 28.363 4.735 1.00 81.81 378 CYS A N 1
ATOM 2980 C CA . CYS A 1 378 ? -7.400 27.501 4.491 1.00 81.81 378 CYS A CA 1
ATOM 2981 C C . CYS A 1 378 ? -7.833 26.035 4.332 1.00 81.81 378 CYS A C 1
ATOM 2983 O O . CYS A 1 378 ? -7.676 25.238 5.256 1.00 81.81 378 CYS A O 1
ATOM 2985 N N . LYS A 1 379 ? -8.415 25.671 3.185 1.00 83.62 379 LYS A N 1
ATOM 2986 C CA . LYS A 1 379 ? -8.942 24.319 2.941 1.00 83.62 379 LYS A CA 1
ATOM 2987 C C . LYS A 1 379 ? -7.823 23.333 2.600 1.00 83.62 379 LYS A C 1
ATOM 2989 O O . LYS A 1 379 ? -6.966 23.628 1.766 1.00 83.62 379 LYS A O 1
ATOM 2994 N N . VAL A 1 380 ? -7.856 22.156 3.221 1.00 84.75 380 VAL A N 1
ATOM 2995 C CA . VAL A 1 380 ? -6.969 21.030 2.909 1.00 84.75 380 VAL A CA 1
ATOM 2996 C C . VAL A 1 380 ? -7.478 20.324 1.655 1.00 84.75 380 VAL A C 1
ATOM 2998 O O . VAL A 1 380 ? -8.647 19.943 1.571 1.00 84.75 380 VAL A O 1
ATOM 3001 N N . THR A 1 381 ? -6.598 20.121 0.680 1.00 80.06 381 THR A N 1
ATOM 3002 C CA . THR A 1 381 ? -6.917 19.520 -0.621 1.00 80.06 381 THR A CA 1
ATOM 3003 C C . THR A 1 381 ? -5.837 18.538 -1.058 1.00 80.06 381 THR A C 1
ATOM 3005 O O . THR A 1 381 ? -4.648 18.767 -0.833 1.00 80.06 381 THR A O 1
ATOM 3008 N N . THR A 1 382 ? -6.253 17.460 -1.719 1.00 81.38 382 THR A N 1
ATOM 3009 C CA . THR A 1 382 ? -5.365 16.622 -2.533 1.00 81.38 382 THR A CA 1
ATOM 3010 C C . THR A 1 382 ? -5.209 17.261 -3.911 1.00 81.38 382 THR A C 1
ATOM 3012 O O . THR A 1 382 ? -6.162 17.828 -4.446 1.00 81.38 382 THR A O 1
ATOM 3015 N N . ALA A 1 383 ? -4.018 17.172 -4.489 1.00 79.50 383 ALA A N 1
ATOM 3016 C CA . ALA A 1 383 ? -3.712 17.614 -5.841 1.00 79.50 383 ALA A CA 1
ATOM 3017 C C . ALA A 1 383 ? -2.824 16.598 -6.562 1.00 79.50 383 ALA A C 1
ATOM 3019 O O . ALA A 1 383 ? -2.149 15.795 -5.922 1.00 79.50 383 ALA A O 1
ATOM 3020 N N . ALA A 1 384 ? -2.818 16.672 -7.891 1.00 82.38 384 ALA A N 1
ATOM 3021 C CA . ALA A 1 384 ? -1.876 15.972 -8.749 1.00 82.38 384 ALA A CA 1
ATOM 3022 C C . ALA A 1 384 ? -1.046 17.014 -9.513 1.00 82.38 384 ALA A C 1
ATOM 3024 O O . ALA A 1 384 ? -1.609 17.902 -10.155 1.00 82.38 384 ALA A O 1
ATOM 3025 N N . PHE A 1 385 ? 0.279 16.920 -9.426 1.00 85.44 385 PHE A N 1
ATOM 3026 C CA . PHE A 1 385 ? 1.218 17.797 -10.124 1.00 85.44 385 PHE A CA 1
ATOM 3027 C C . PHE A 1 385 ? 1.916 17.012 -11.231 1.00 85.44 385 PHE A C 1
ATOM 3029 O O . PHE A 1 385 ? 2.725 16.136 -10.935 1.00 85.44 385 PHE A O 1
ATOM 3036 N N . ASP A 1 386 ? 1.628 17.297 -12.499 1.00 86.38 386 ASP A N 1
ATOM 3037 C CA . ASP A 1 386 ? 2.343 16.652 -13.601 1.00 86.38 386 ASP A CA 1
ATOM 3038 C C . ASP A 1 386 ? 3.838 17.029 -13.606 1.00 86.38 386 ASP A C 1
ATOM 3040 O O . ASP A 1 386 ? 4.238 18.107 -13.146 1.00 86.38 386 ASP A O 1
ATOM 3044 N N . TYR A 1 387 ? 4.700 16.151 -14.123 1.00 87.69 387 TYR A N 1
ATOM 3045 C CA . TYR A 1 387 ? 6.140 16.420 -14.095 1.00 87.69 387 TYR A CA 1
ATOM 3046 C C . TYR A 1 387 ? 6.534 17.639 -14.953 1.00 87.69 387 TYR A C 1
ATOM 3048 O O . TYR A 1 387 ? 7.552 18.264 -14.660 1.00 87.69 387 TYR A O 1
ATOM 3056 N N . ASN A 1 388 ? 5.755 18.051 -15.967 1.00 86.00 388 ASN A N 1
ATOM 3057 C CA . ASN A 1 388 ? 6.042 19.295 -16.699 1.00 86.00 388 ASN A CA 1
ATOM 3058 C C . ASN A 1 388 ? 5.784 20.522 -15.820 1.00 86.00 388 ASN A C 1
ATOM 3060 O O . ASN A 1 388 ? 6.564 21.476 -15.864 1.00 86.00 388 ASN A O 1
ATOM 3064 N N . TYR A 1 389 ? 4.720 20.508 -15.019 1.00 86.38 389 TYR A N 1
ATOM 3065 C CA . TYR A 1 389 ? 4.439 21.525 -14.015 1.00 86.38 389 TYR A CA 1
ATOM 3066 C C . TYR A 1 389 ? 5.553 21.599 -12.970 1.00 86.38 389 TYR A C 1
ATOM 3068 O O . TYR A 1 389 ? 5.999 22.702 -12.659 1.00 86.38 389 TYR A O 1
ATOM 3076 N N . LEU A 1 390 ? 6.059 20.456 -12.491 1.00 87.81 390 LEU A N 1
ATOM 3077 C CA . LEU A 1 390 ? 7.188 20.398 -11.555 1.00 87.81 390 LEU A CA 1
ATOM 3078 C C . LEU A 1 390 ? 8.495 20.918 -12.186 1.00 87.81 390 LEU A C 1
ATOM 3080 O O . LEU A 1 390 ? 9.146 21.790 -11.614 1.00 87.81 390 LEU A O 1
ATOM 3084 N N . ILE A 1 391 ? 8.846 20.485 -13.403 1.00 88.88 391 ILE A N 1
ATOM 3085 C CA . ILE A 1 391 ? 10.038 20.964 -14.132 1.00 88.88 391 ILE A CA 1
ATOM 3086 C C . ILE A 1 391 ? 9.996 22.484 -14.359 1.00 88.88 391 ILE A C 1
ATOM 3088 O O . ILE A 1 391 ? 11.021 23.156 -14.233 1.00 88.88 391 ILE A O 1
ATOM 3092 N N . ARG A 1 392 ? 8.814 23.058 -14.630 1.00 87.62 392 ARG A N 1
ATOM 3093 C CA . ARG A 1 392 ? 8.624 24.515 -14.787 1.00 87.62 392 ARG A CA 1
ATOM 3094 C C . ARG A 1 392 ? 8.943 25.325 -13.524 1.00 87.62 392 ARG A C 1
ATOM 3096 O O . ARG A 1 392 ? 9.126 26.531 -13.640 1.00 87.62 392 ARG A O 1
ATOM 3103 N N . GLN A 1 393 ? 9.049 24.696 -12.351 1.00 87.00 393 GLN A N 1
ATOM 3104 C CA . GLN A 1 393 ? 9.428 25.371 -11.101 1.00 87.00 393 GLN A CA 1
ATOM 3105 C C . GLN A 1 393 ? 10.943 25.582 -10.955 1.00 87.00 393 GLN A C 1
ATOM 3107 O O . GLN A 1 393 ? 11.380 26.237 -10.005 1.00 87.00 393 GLN A O 1
ATOM 3112 N N . GLY A 1 394 ? 11.747 25.029 -11.872 1.00 87.56 394 GLY A N 1
ATOM 3113 C CA . GLY A 1 394 ? 13.204 25.112 -11.857 1.00 87.56 394 GLY A CA 1
ATOM 3114 C C . GLY A 1 394 ? 13.801 24.321 -10.697 1.00 87.56 394 GLY A C 1
ATOM 3115 O O . GLY A 1 394 ? 14.088 23.136 -10.833 1.00 87.56 394 GLY A O 1
ATOM 3116 N N . THR A 1 395 ? 14.000 24.963 -9.546 1.00 87.69 395 THR A N 1
ATOM 3117 C CA . THR A 1 395 ? 14.523 24.290 -8.348 1.00 87.69 395 THR A CA 1
ATOM 3118 C C . THR A 1 395 ? 13.388 23.722 -7.497 1.00 87.69 395 THR A C 1
ATOM 3120 O O . THR A 1 395 ? 12.475 24.446 -7.093 1.00 87.69 395 THR A O 1
ATOM 3123 N N . ILE A 1 396 ? 13.490 22.438 -7.160 1.00 87.44 396 ILE A N 1
ATOM 3124 C CA . ILE A 1 396 ? 12.624 21.757 -6.192 1.00 87.44 396 ILE A CA 1
ATOM 3125 C C . ILE A 1 396 ? 13.497 21.274 -5.033 1.00 87.44 396 ILE A C 1
ATOM 3127 O O . ILE A 1 396 ? 14.647 20.871 -5.229 1.00 87.44 396 ILE A O 1
ATOM 3131 N N . LYS A 1 397 ? 12.968 21.340 -3.814 1.00 86.44 397 LYS A N 1
ATOM 3132 C CA . LYS A 1 397 ? 13.635 20.862 -2.599 1.00 86.44 397 LYS A CA 1
ATOM 3133 C C . LYS A 1 397 ? 12.709 19.960 -1.803 1.00 86.44 397 LYS A C 1
ATOM 3135 O O . LYS A 1 397 ? 11.496 20.130 -1.898 1.00 86.44 397 LYS A O 1
ATOM 3140 N N . SER A 1 398 ? 13.261 19.062 -0.994 1.00 84.56 398 SER A N 1
ATOM 3141 C CA . SER A 1 398 ? 12.459 18.350 -0.002 1.00 84.56 398 SER A CA 1
ATOM 3142 C C . SER A 1 398 ? 13.179 18.074 1.308 1.00 84.56 398 SER A C 1
ATOM 3144 O O . SER A 1 398 ? 14.399 17.879 1.362 1.00 84.56 398 SER A O 1
ATOM 3146 N N . HIS A 1 399 ? 12.381 18.041 2.370 1.00 75.19 399 HIS A N 1
ATOM 3147 C CA . HIS A 1 399 ? 12.713 17.329 3.593 1.00 75.19 399 HIS A CA 1
ATOM 3148 C C . HIS A 1 399 ? 12.257 15.884 3.381 1.00 75.19 399 HIS A C 1
ATOM 3150 O O . HIS A 1 399 ? 11.091 15.552 3.582 1.00 75.19 399 HIS A O 1
ATOM 3156 N N . GLY A 1 400 ? 13.178 15.079 2.845 1.00 59.38 400 GLY A N 1
ATOM 3157 C CA . GLY A 1 400 ? 13.071 13.622 2.723 1.00 59.38 400 GLY A CA 1
ATOM 3158 C C . GLY A 1 400 ? 13.769 12.899 3.858 1.00 59.38 400 GLY A C 1
ATOM 3159 O O . GLY A 1 400 ? 14.261 13.575 4.787 1.00 59.38 400 GLY A O 1
#

Secondary structure (DSSP, 8-state):
------------------------PPP------HHHHHHHHHHHHHHHHHTS--B-----B-S--TTEEEEEETTEEEEEETTT--EE-S-SS-EEEEEEETTEEEEEETTTEEEEEETTT--EEEEE--S--EEEEE-SSEEEEEETTEEEEEETTTTEEEEEEE-SSEEEEEESBSSEEEEEEE-HHHHHHHHHH--TT-TT---SEEEEEEETTTTEEEE---SS---TT-S-------TT--TTSB-BSSSSS---SS-TT---SSPPTT--BPPBTTB-HHHHHHHHHHHHHSSS---SS-SEEEE---SSHHHHHHHHHHHIIIIITTPPTT-EEEETTTTEEEEEEEEEE-SSGGGEEEEEEEEEEETTEEEEEEEEEEHHHHHTTSEEEEE-

Radius of gyration: 31.25 Å; chains: 1; bounding box: 82×93×92 Å

pLDDT: mean 73.46, std 18.75, range [27.22, 96.81]

Organism: NCBI:txid445972